Protein AF-0000000078232557 (afdb_homodimer)

Radius of gyration: 32.19 Å; Cα contacts (8 Å, |Δi|>4): 616; chains: 2; bounding box: 45×103×72 Å

Foldseek 3Di:
DDDDDDDPPDDPPDDDDDDDPVPQVVLVVQVVCQVVVHPFAEWEDEPPDIGTHHQVLLLVQFVVSVVPVVPDPDRHYYHYDYAPDVVLVVQVRVCSSHVDGDDDDVRLLRVLVVCLVRVRPVSNVVSLVVCLVPDDLQCLVVQLVSCVVSVPVVSNVSSVVRCLVCVQSNLVRHPCNVVPPPVVVVCVCPPPSCVVPHDPVSVCVSVVD/DDPDDADPPGDPPDDDDDDDPVPQVVLVVQVVCQVVVHPFAEWEDEPPDIGTHHQVLLLVQFVVSVVVVVPDPDRHYYHYDYAPDVVLVVQVRVCSSHVDGDDDDVRLLRVLVVCLVRVRPVSVVVSLVVCLVPPDLQCLVVQLVSCVVSVPVVSNVSSVVRCLVCVQSNLVRHPCNVVPPPVVVVCVCPPPSCVVPHDPVSVCVSVVD

Structure (mmCIF, N/CA/C/O backbone):
data_AF-0000000078232557-model_v1
#
loop_
_entity.id
_entity.type
_entity.pdbx_description
1 polymer 'BTB/POZ domain protein'
#
loop_
_atom_site.group_PDB
_atom_site.id
_atom_site.type_symbol
_atom_site.label_atom_id
_atom_site.label_alt_id
_atom_site.label_comp_id
_atom_site.label_asym_id
_atom_site.label_entity_id
_atom_site.label_seq_id
_atom_site.pdbx_PDB_ins_code
_atom_site.Cartn_x
_atom_site.Cartn_y
_atom_site.Cartn_z
_atom_site.occupancy
_atom_site.B_iso_or_equiv
_atom_site.auth_seq_id
_atom_site.auth_comp_id
_atom_site.auth_asym_id
_atom_site.auth_atom_id
_atom_site.pdbx_PDB_model_num
ATOM 1 N N . MET A 1 1 ? -3.104 -31.562 -9.844 1 56.22 1 MET A N 1
ATOM 2 C CA . MET A 1 1 ? -1.85 -31.5 -10.594 1 56.22 1 MET A CA 1
ATOM 3 C C . MET A 1 1 ? -0.665 -31.844 -9.695 1 56.22 1 MET A C 1
ATOM 5 O O . MET A 1 1 ? -0.645 -31.484 -8.516 1 56.22 1 MET A O 1
ATOM 9 N N . ALA A 1 2 ? 0.101 -32.844 -10.039 1 69.06 2 ALA A N 1
ATOM 10 C CA . ALA A 1 2 ? 1.183 -33.5 -9.305 1 69.06 2 ALA A CA 1
ATOM 11 C C . ALA A 1 2 ? 2.326 -32.531 -9.039 1 69.06 2 ALA A C 1
ATOM 13 O O . ALA A 1 2 ? 2.436 -31.484 -9.711 1 69.06 2 ALA A O 1
ATOM 14 N N . ALA A 1 3 ? 2.965 -32.594 -7.949 1 83.75 3 ALA A N 1
ATOM 15 C CA . ALA A 1 3 ? 4.184 -31.891 -7.578 1 83.75 3 ALA A CA 1
ATOM 16 C C . ALA A 1 3 ? 5.227 -31.969 -8.695 1 83.75 3 ALA A C 1
ATOM 18 O O . ALA A 1 3 ? 5.316 -32.969 -9.391 1 83.75 3 ALA A O 1
ATOM 19 N N . LEU A 1 4 ? 5.855 -30.906 -8.945 1 88.56 4 LEU A N 1
ATOM 20 C CA . LEU A 1 4 ? 6.918 -30.859 -9.938 1 88.56 4 LEU A CA 1
ATOM 21 C C . LEU A 1 4 ? 8.008 -31.875 -9.609 1 88.56 4 LEU A C 1
ATOM 23 O O . LEU A 1 4 ? 8.539 -31.891 -8.492 1 88.56 4 LEU A O 1
ATOM 27 N N . ALA A 1 5 ? 8.289 -32.719 -10.508 1 85.88 5 ALA A N 1
ATOM 28 C CA . ALA A 1 5 ? 9.234 -33.812 -10.297 1 85.88 5 ALA A CA 1
ATOM 29 C C . ALA A 1 5 ? 10.672 -33.312 -10.383 1 85.88 5 ALA A C 1
ATOM 31 O O . ALA A 1 5 ? 10.938 -32.281 -11.008 1 85.88 5 ALA A O 1
ATOM 32 N N . ALA A 1 6 ? 11.664 -34 -9.633 1 86 6 ALA A N 1
ATOM 33 C CA . ALA A 1 6 ? 13.094 -33.688 -9.703 1 86 6 ALA A CA 1
ATOM 34 C C . ALA A 1 6 ? 13.891 -34.938 -10.102 1 86 6 ALA A C 1
ATOM 36 O O . ALA A 1 6 ? 13.594 -36.031 -9.664 1 86 6 ALA A O 1
ATOM 37 N N . SER A 1 7 ? 14.844 -34.656 -11 1 81.94 7 SER A N 1
ATOM 38 C CA . SER A 1 7 ? 15.742 -35.75 -11.344 1 81.94 7 SER A CA 1
ATOM 39 C C . SER A 1 7 ? 16.688 -36.062 -10.188 1 81.94 7 SER A C 1
ATOM 41 O O . SER A 1 7 ? 16.812 -35.281 -9.242 1 81.94 7 SER A O 1
ATOM 43 N N . SER A 1 8 ? 17.203 -37.281 -10.258 1 73.69 8 SER A N 1
ATOM 44 C CA . SER A 1 8 ? 18.141 -37.719 -9.227 1 73.69 8 SER A CA 1
ATOM 45 C C . SER A 1 8 ? 19.375 -36.812 -9.18 1 73.69 8 SER A C 1
ATOM 47 O O . SER A 1 8 ? 20 -36.656 -8.125 1 73.69 8 SER A O 1
ATOM 49 N N . GLU A 1 9 ? 19.766 -36.25 -10.258 1 68.12 9 GLU A N 1
ATOM 50 C CA . GLU A 1 9 ? 20.969 -35.438 -10.336 1 68.12 9 GLU A CA 1
ATOM 51 C C . GLU A 1 9 ? 20.656 -33.969 -10.047 1 68.12 9 GLU A C 1
ATOM 53 O O . GLU A 1 9 ? 21.562 -33.156 -9.859 1 68.12 9 GLU A O 1
ATOM 58 N N . GLY A 1 10 ? 19.422 -33.688 -10.148 1 63.19 10 GLY A N 1
ATOM 59 C CA . GLY A 1 10 ? 19.016 -32.281 -10.109 1 63.19 10 GLY A CA 1
ATOM 60 C C . GLY A 1 10 ? 19.062 -31.672 -8.719 1 63.19 10 GLY A C 1
ATOM 61 O O . GLY A 1 10 ? 19 -32.406 -7.727 1 63.19 10 GLY A O 1
ATOM 62 N N . THR A 1 11 ? 19.547 -30.469 -8.672 1 64.88 11 THR A N 1
ATOM 63 C CA . THR A 1 11 ? 19.516 -29.672 -7.445 1 64.88 11 THR A CA 1
ATOM 64 C C . THR A 1 11 ? 18.094 -29.625 -6.867 1 64.88 11 THR A C 1
ATOM 66 O O . THR A 1 11 ? 17.125 -29.688 -7.609 1 64.88 11 THR A O 1
ATOM 69 N N . GLY A 1 12 ? 17.875 -30.328 -5.812 1 72.25 12 GLY A N 1
ATOM 70 C CA . GLY A 1 12 ? 16.641 -30.375 -5.055 1 72.25 12 GLY A CA 1
ATOM 71 C C . GLY A 1 12 ? 15.719 -29.219 -5.332 1 72.25 12 GLY A C 1
ATOM 72 O O . GLY A 1 12 ? 16.156 -28.156 -5.812 1 72.25 12 GLY A O 1
ATOM 73 N N . LEU A 1 13 ? 14.516 -29.328 -5.742 1 84.56 13 LEU A N 1
ATOM 74 C CA . LEU A 1 13 ? 13.461 -28.344 -5.914 1 84.56 13 LEU A CA 1
ATOM 75 C C . LEU A 1 13 ? 13.172 -27.625 -4.598 1 84.56 13 LEU A C 1
ATOM 77 O O . LEU A 1 13 ? 12.125 -27.828 -3.99 1 84.56 13 LEU A O 1
ATOM 81 N N . ASN A 1 14 ? 14.188 -26.688 -4.293 1 90.06 14 ASN A N 1
ATOM 82 C CA . ASN A 1 14 ? 14.07 -25.953 -3.041 1 90.06 14 ASN A CA 1
ATOM 83 C C . ASN A 1 14 ? 13.117 -24.781 -3.174 1 90.06 14 ASN A C 1
ATOM 85 O O . ASN A 1 14 ? 12.969 -24.219 -4.262 1 90.06 14 ASN A O 1
ATOM 89 N N . PRO A 1 15 ? 12.508 -24.516 -2.033 1 94.81 15 PRO A N 1
ATOM 90 C CA . PRO A 1 15 ? 11.648 -23.328 -2.064 1 94.81 15 PRO A CA 1
ATOM 91 C C . PRO A 1 15 ? 12.422 -22.047 -2.359 1 94.81 15 PRO A C 1
ATOM 93 O O . PRO A 1 15 ? 13.578 -21.906 -1.944 1 94.81 15 PRO A O 1
ATOM 96 N N . MET A 1 16 ? 11.773 -21.172 -3.121 1 96 16 MET A N 1
ATOM 97 C CA . MET A 1 16 ? 12.344 -19.859 -3.451 1 96 16 MET A CA 1
ATOM 98 C C . MET A 1 16 ? 11.406 -18.734 -3.023 1 96 16 MET A C 1
ATOM 100 O O . MET A 1 16 ? 10.188 -18.844 -3.189 1 96 16 MET A O 1
ATOM 104 N N . SER A 1 17 ? 11.992 -17.656 -2.506 1 96.12 17 SER A N 1
ATOM 105 C CA . SER A 1 17 ? 11.227 -16.484 -2.086 1 96.12 17 SER A CA 1
ATOM 106 C C . SER A 1 17 ? 11.352 -15.352 -3.094 1 96.12 17 SER A C 1
ATOM 108 O O . SER A 1 17 ? 12.438 -15.086 -3.611 1 96.12 17 SER A O 1
ATOM 110 N N . PHE A 1 18 ? 10.227 -14.766 -3.42 1 96.12 18 PHE A N 1
ATOM 111 C CA . PHE A 1 18 ? 10.18 -13.602 -4.297 1 96.12 18 PHE A CA 1
ATOM 112 C C . PHE A 1 18 ? 9.508 -12.422 -3.596 1 96.12 18 PHE A C 1
ATOM 114 O O . PHE A 1 18 ? 8.539 -12.602 -2.857 1 96.12 18 PHE A O 1
ATOM 121 N N . THR A 1 19 ? 10.102 -11.25 -3.785 1 93.19 19 THR A N 1
ATOM 122 C CA . THR A 1 19 ? 9.555 -10.031 -3.199 1 93.19 19 THR A CA 1
ATOM 123 C C . THR A 1 19 ? 9.641 -8.875 -4.188 1 93.19 19 THR A C 1
ATOM 125 O O . THR A 1 19 ? 10.617 -8.75 -4.93 1 93.19 19 THR A O 1
ATOM 128 N N . ASP A 1 20 ? 8.641 -8.031 -4.23 1 91.56 20 ASP A N 1
ATOM 129 C CA . ASP A 1 20 ? 8.688 -6.844 -5.086 1 91.56 20 ASP A CA 1
ATOM 130 C C . ASP A 1 20 ? 8.031 -5.648 -4.398 1 91.56 20 ASP A C 1
ATOM 132 O O . ASP A 1 20 ? 7.656 -5.727 -3.227 1 91.56 20 ASP A O 1
ATOM 136 N N . GLN A 1 21 ? 8.062 -4.496 -5.145 1 85.62 21 GLN A N 1
ATOM 137 C CA . GLN A 1 21 ? 7.457 -3.273 -4.629 1 85.62 21 GLN A CA 1
ATOM 138 C C . GLN A 1 21 ? 5.949 -3.27 -4.859 1 85.62 21 GLN A C 1
ATOM 140 O O . GLN A 1 21 ? 5.422 -2.369 -5.516 1 85.62 21 GLN A O 1
ATOM 145 N N . HIS A 1 22 ? 5.281 -4.074 -4.254 1 89.56 22 HIS A N 1
ATOM 146 C CA . HIS A 1 22 ? 3.859 -4.363 -4.414 1 89.56 22 HIS A CA 1
ATOM 147 C C . HIS A 1 22 ? 3.002 -3.287 -3.748 1 89.56 22 HIS A C 1
ATOM 149 O O . HIS A 1 22 ? 1.97 -2.889 -4.289 1 89.56 22 HIS A O 1
ATOM 155 N N . GLY A 1 23 ? 3.463 -2.727 -2.688 1 88.62 23 GLY A N 1
ATOM 156 C CA . GLY A 1 23 ? 2.699 -1.785 -1.886 1 88.62 23 GLY A CA 1
ATOM 157 C C . GLY A 1 23 ? 2.357 -0.507 -2.629 1 88.62 23 GLY A C 1
ATOM 158 O O . GLY A 1 23 ? 1.203 -0.073 -2.629 1 88.62 23 GLY A O 1
ATOM 159 N N . SER A 1 24 ? 3.35 0.012 -3.295 1 88.19 24 SER A N 1
ATOM 160 C CA . SER A 1 24 ? 3.148 1.263 -4.02 1 88.19 24 SER A CA 1
ATOM 161 C C . SER A 1 24 ? 2.154 1.086 -5.164 1 88.19 24 SER A C 1
ATOM 163 O O . SER A 1 24 ? 1.331 1.968 -5.418 1 88.19 24 SER A O 1
ATOM 165 N N . VAL A 1 25 ? 2.189 -0.028 -5.809 1 90.75 25 VAL A N 1
ATOM 166 C CA . VAL A 1 25 ? 1.319 -0.288 -6.953 1 90.75 25 VAL A CA 1
ATOM 167 C C . VAL A 1 25 ? -0.12 -0.468 -6.477 1 90.75 25 VAL A C 1
ATOM 169 O O . VAL A 1 25 ? -1.049 0.095 -7.059 1 90.75 25 VAL A O 1
ATOM 172 N N . VAL A 1 26 ? -0.267 -1.187 -5.465 1 93.69 26 VAL A N 1
ATOM 173 C CA . VAL A 1 26 ? -1.596 -1.45 -4.922 1 93.69 26 VAL A CA 1
ATOM 174 C C . VAL A 1 26 ? -2.223 -0.146 -4.438 1 93.69 26 VAL A C 1
ATOM 176 O O . VAL A 1 26 ? -3.398 0.119 -4.695 1 93.69 26 VAL A O 1
ATOM 179 N N . LEU A 1 27 ? -1.468 0.61 -3.754 1 92.88 27 LEU A N 1
ATOM 180 C CA . LEU A 1 27 ? -1.965 1.879 -3.234 1 92.88 27 LEU A CA 1
ATOM 181 C C . LEU A 1 27 ? -2.402 2.799 -4.367 1 92.88 27 LEU A C 1
ATOM 183 O O . LEU A 1 27 ? -3.41 3.5 -4.254 1 92.88 27 LEU A O 1
ATOM 187 N N . GLU A 1 28 ? -1.607 2.811 -5.414 1 94.06 28 GLU A N 1
ATOM 188 C CA . GLU A 1 28 ? -1.969 3.607 -6.582 1 94.06 28 GLU A CA 1
ATOM 189 C C . GLU A 1 28 ? -3.305 3.158 -7.164 1 94.06 28 GLU A C 1
ATOM 191 O O . GLU A 1 28 ? -4.125 3.988 -7.562 1 94.06 28 GLU A O 1
ATOM 196 N N . ARG A 1 29 ? -3.498 1.953 -7.227 1 94.69 29 ARG A N 1
ATOM 197 C CA . ARG A 1 29 ? -4.762 1.425 -7.73 1 94.69 29 ARG A CA 1
ATOM 198 C C . ARG A 1 29 ? -5.918 1.802 -6.812 1 94.69 29 ARG A C 1
ATOM 200 O O . ARG A 1 29 ? -7.02 2.104 -7.281 1 94.69 29 ARG A O 1
ATOM 207 N N . MET A 1 30 ? -5.664 1.769 -5.582 1 95.56 30 MET A N 1
ATOM 208 C CA . MET A 1 30 ? -6.707 2.145 -4.629 1 95.56 30 MET A CA 1
ATOM 209 C C . MET A 1 30 ? -7.027 3.633 -4.73 1 95.56 30 MET A C 1
ATOM 211 O O . MET A 1 30 ? -8.18 4.035 -4.551 1 95.56 30 MET A O 1
ATOM 215 N N . ARG A 1 31 ? -5.969 4.383 -4.973 1 95 31 ARG A N 1
ATOM 216 C CA . ARG A 1 31 ? -6.203 5.801 -5.227 1 95 31 ARG A CA 1
ATOM 217 C C . ARG A 1 31 ? -7.125 5.996 -6.422 1 95 31 ARG A C 1
ATOM 219 O O . ARG A 1 31 ? -8.055 6.805 -6.371 1 95 31 ARG A O 1
ATOM 226 N N . TYR A 1 32 ? -6.84 5.234 -7.465 1 95.88 32 TYR A N 1
ATOM 227 C CA . TYR A 1 32 ? -7.668 5.289 -8.664 1 95.88 32 TYR A CA 1
ATOM 228 C C . TYR A 1 32 ? -9.102 4.871 -8.352 1 95.88 32 TYR A C 1
ATOM 230 O O . TYR A 1 32 ? -10.055 5.488 -8.844 1 95.88 32 TYR A O 1
ATOM 238 N N . GLN A 1 33 ? -9.234 3.863 -7.574 1 95.75 33 GLN A N 1
ATOM 239 C CA . GLN A 1 33 ? -10.562 3.416 -7.148 1 95.75 33 GLN A CA 1
ATOM 240 C C . GLN A 1 33 ? -11.312 4.535 -6.434 1 95.75 33 GLN A C 1
ATOM 242 O O . GLN A 1 33 ? -12.484 4.785 -6.727 1 95.75 33 GLN A O 1
ATOM 247 N N . ARG A 1 34 ? -10.656 5.18 -5.562 1 96 34 ARG A N 1
ATOM 248 C CA . ARG A 1 34 ? -11.289 6.262 -4.816 1 96 34 ARG A CA 1
ATOM 249 C C . ARG A 1 34 ? -11.727 7.387 -5.746 1 96 34 ARG A C 1
ATOM 251 O O . ARG A 1 34 ? -12.844 7.895 -5.641 1 96 34 ARG A O 1
ATOM 258 N N . GLU A 1 35 ? -10.844 7.727 -6.656 1 94.75 35 GLU A N 1
ATOM 259 C CA . GLU A 1 35 ? -11.109 8.82 -7.586 1 94.75 35 GLU A CA 1
ATOM 260 C C . GLU A 1 35 ? -12.328 8.516 -8.461 1 94.75 35 GLU A C 1
ATOM 262 O O . GLU A 1 35 ? -13.055 9.422 -8.859 1 94.75 35 GLU A O 1
ATOM 267 N N . THR A 1 36 ? -12.555 7.262 -8.703 1 93.38 36 THR A N 1
ATOM 268 C CA . THR A 1 36 ? -13.656 6.867 -9.578 1 93.38 36 THR A CA 1
ATOM 269 C C . THR A 1 36 ? -14.852 6.383 -8.758 1 93.38 36 THR A C 1
ATOM 271 O O . THR A 1 36 ? -15.844 5.91 -9.32 1 93.38 36 THR A O 1
ATOM 274 N N . GLY A 1 37 ? -14.719 6.488 -7.469 1 91.62 37 GLY A N 1
ATOM 275 C CA . GLY A 1 37 ? -15.812 6.133 -6.578 1 91.62 37 GLY A CA 1
ATOM 276 C C . GLY A 1 37 ? -16.031 4.633 -6.477 1 91.62 37 GLY A C 1
ATOM 277 O O . GLY A 1 37 ? -17.109 4.188 -6.059 1 91.62 37 GLY A O 1
ATOM 278 N N . ARG A 1 38 ? -15.039 3.871 -6.824 1 91.38 38 ARG A N 1
ATOM 279 C CA . ARG A 1 38 ? -15.172 2.418 -6.809 1 91.38 38 ARG A CA 1
ATOM 280 C C . ARG A 1 38 ? -14.891 1.856 -5.418 1 91.38 38 ARG A C 1
ATOM 282 O O . ARG A 1 38 ? -13.93 2.262 -4.762 1 91.38 38 ARG A O 1
ATOM 289 N N . PHE A 1 39 ? -15.789 1.003 -4.926 1 90.81 39 PHE A N 1
ATOM 290 C CA . PHE A 1 39 ? -15.68 0.211 -3.705 1 90.81 39 PHE A CA 1
ATOM 291 C C . PHE A 1 39 ? -15.602 1.112 -2.479 1 90.81 39 PHE A C 1
ATOM 293 O O . PHE A 1 39 ? -15.141 0.686 -1.417 1 90.81 39 PHE A O 1
ATOM 300 N N . CYS A 1 40 ? -15.883 2.346 -2.607 1 92.88 40 CYS A N 1
ATOM 301 C CA . CYS A 1 40 ? -15.867 3.242 -1.457 1 92.88 40 CYS A CA 1
ATOM 302 C C . CYS A 1 40 ? -17.047 2.955 -0.532 1 92.88 40 CYS A C 1
ATOM 304 O O . CYS A 1 40 ? -18.188 2.807 -0.992 1 92.88 40 CYS A O 1
ATOM 306 N N . ASP A 1 41 ? -16.781 2.898 0.735 1 90.69 41 ASP A N 1
ATOM 307 C CA . ASP A 1 41 ? -17.828 2.541 1.683 1 90.69 41 ASP A CA 1
ATOM 308 C C . ASP A 1 41 ? -17.922 3.566 2.811 1 90.69 41 ASP A C 1
ATOM 310 O O . ASP A 1 41 ? -18.609 3.336 3.809 1 90.69 41 ASP A O 1
ATOM 314 N N . VAL A 1 42 ? -17.266 4.625 2.715 1 93.25 42 VAL A N 1
ATOM 315 C CA . VAL A 1 42 ? -17.344 5.715 3.682 1 93.25 42 VAL A CA 1
ATOM 316 C C . VAL A 1 42 ? -17.484 7.047 2.949 1 93.25 42 VAL A C 1
ATOM 318 O O . VAL A 1 42 ? -16.812 7.281 1.941 1 93.25 42 VAL A O 1
ATOM 321 N N . CYS A 1 43 ? -18.328 7.848 3.416 1 95.06 43 CYS A N 1
ATOM 322 C CA . CYS A 1 43 ? -18.469 9.227 2.959 1 95.06 43 CYS A CA 1
ATOM 323 C C . CYS A 1 43 ? -18.125 10.203 4.07 1 95.06 43 CYS A C 1
ATOM 325 O O . CYS A 1 43 ? -18.766 10.227 5.113 1 95.06 43 CYS A O 1
ATOM 327 N N . ILE A 1 44 ? -17.109 10.969 3.824 1 95.69 44 ILE A N 1
ATOM 328 C CA . ILE A 1 44 ? -16.672 11.938 4.824 1 95.69 44 ILE A CA 1
ATOM 329 C C . ILE A 1 44 ? -17.172 13.328 4.453 1 95.69 44 ILE A C 1
ATOM 331 O O . ILE A 1 44 ? -16.922 13.812 3.35 1 95.69 44 ILE A O 1
ATOM 335 N N . VAL A 1 45 ? -17.844 13.945 5.379 1 96.75 45 VAL A N 1
ATOM 336 C CA . VAL A 1 45 ? -18.422 15.266 5.141 1 96.75 45 VAL A CA 1
ATOM 337 C C . VAL A 1 45 ? -17.609 16.328 5.898 1 96.75 45 VAL A C 1
ATOM 339 O O . VAL A 1 45 ? -17.469 16.234 7.117 1 96.75 45 VAL A O 1
ATOM 342 N N . VAL A 1 46 ? -17.109 17.25 5.137 1 96.12 46 VAL A N 1
ATOM 343 C CA . VAL A 1 46 ? -16.375 18.391 5.68 1 96.12 46 VAL A CA 1
ATOM 344 C C . VAL A 1 46 ? -17.016 19.688 5.176 1 96.12 46 VAL A C 1
ATOM 346 O O . VAL A 1 46 ? -16.797 20.078 4.027 1 96.12 46 VAL A O 1
ATOM 349 N N . LYS A 1 47 ? -17.719 20.344 6.078 1 94.31 47 LYS A N 1
ATOM 350 C CA . LYS A 1 47 ? -18.484 21.531 5.703 1 94.31 47 LYS A CA 1
ATOM 351 C C . LYS A 1 47 ? -19.391 21.25 4.508 1 94.31 47 LYS A C 1
ATOM 353 O O . LYS A 1 47 ? -20.266 20.391 4.586 1 94.31 47 LYS A O 1
ATOM 358 N N . ASP A 1 48 ? -19.016 21.812 3.291 1 92.56 48 ASP A N 1
ATOM 359 C CA . ASP A 1 48 ? -19.891 21.672 2.129 1 92.56 48 ASP A CA 1
ATOM 360 C C . ASP A 1 48 ? -19.297 20.672 1.124 1 92.56 48 ASP A C 1
ATOM 362 O O . ASP A 1 48 ? -19.797 20.562 -0.003 1 92.56 48 ASP A O 1
ATOM 366 N N . ARG A 1 49 ? -18.344 19.969 1.578 1 96.06 49 ARG A N 1
ATOM 367 C CA . ARG A 1 49 ? -17.719 19.031 0.667 1 96.06 49 ARG A CA 1
ATOM 368 C C . ARG A 1 49 ? -17.844 17.609 1.189 1 96.06 49 ARG A C 1
ATOM 370 O O . ARG A 1 49 ? -17.906 17.375 2.4 1 96.06 49 ARG A O 1
ATOM 377 N N . GLN A 1 50 ? -17.891 16.734 0.205 1 95.94 50 GLN A N 1
ATOM 378 C CA . GLN A 1 50 ? -17.953 15.312 0.525 1 95.94 50 GLN A CA 1
ATOM 379 C C . GLN A 1 50 ? -16.812 14.555 -0.121 1 95.94 50 GLN A C 1
ATOM 381 O O . GLN A 1 50 ? -16.453 14.812 -1.271 1 95.94 50 GLN A O 1
ATOM 386 N N . PHE A 1 51 ? -16.234 13.641 0.671 1 96.56 51 PHE A N 1
ATOM 387 C CA . PHE A 1 51 ? -15.125 12.82 0.191 1 96.56 51 PHE A CA 1
ATOM 388 C C . PHE A 1 51 ? -15.43 11.336 0.364 1 96.56 51 PHE A C 1
ATOM 390 O O . PHE A 1 51 ? -15.82 10.906 1.447 1 96.56 51 PHE A O 1
ATOM 397 N N . SER A 1 52 ? -15.273 10.609 -0.704 1 95.62 52 SER A N 1
ATOM 398 C CA . SER A 1 52 ? -15.398 9.156 -0.621 1 95.62 52 SER A CA 1
ATOM 399 C C . SER A 1 52 ? -14.078 8.508 -0.237 1 95.62 52 SER A C 1
ATOM 401 O O . SER A 1 52 ? -13.008 9 -0.606 1 95.62 52 SER A O 1
ATOM 403 N N . ALA A 1 53 ? -14.164 7.434 0.534 1 96.38 53 ALA A N 1
ATOM 404 C CA . ALA A 1 53 ? -12.953 6.738 0.945 1 96.38 53 ALA A CA 1
ATOM 405 C C . ALA A 1 53 ? -13.234 5.277 1.271 1 96.38 53 ALA A C 1
ATOM 407 O O . ALA A 1 53 ? -14.398 4.852 1.29 1 96.38 53 ALA A O 1
ATOM 408 N N . HIS A 1 54 ? -12.234 4.516 1.383 1 95.38 54 HIS A N 1
ATOM 409 C CA . HIS A 1 54 ? -12.328 3.121 1.802 1 95.38 54 HIS A CA 1
ATOM 410 C C . HIS A 1 54 ? -12.109 2.982 3.305 1 95.38 54 HIS A C 1
ATOM 412 O O . HIS A 1 54 ? -11.141 3.516 3.85 1 95.38 54 HIS A O 1
ATOM 418 N N . ARG A 1 55 ? -12.938 2.201 3.91 1 94.12 55 ARG A N 1
ATOM 419 C CA . ARG A 1 55 ? -12.898 1.991 5.352 1 94.12 55 ARG A CA 1
ATOM 420 C C . ARG A 1 55 ? -11.547 1.433 5.789 1 94.12 55 ARG A C 1
ATOM 422 O O . ARG A 1 55 ? -10.945 1.916 6.754 1 94.12 55 ARG A O 1
ATOM 429 N N . ASN A 1 56 ? -11.117 0.421 5.102 1 94.31 56 ASN A N 1
ATOM 430 C CA . ASN A 1 56 ? -9.898 -0.28 5.504 1 94.31 56 ASN A CA 1
ATOM 431 C C . ASN A 1 56 ? -8.664 0.613 5.375 1 94.31 56 ASN A C 1
ATOM 433 O O . ASN A 1 56 ? -7.734 0.509 6.172 1 94.31 56 ASN A O 1
ATOM 437 N N . ILE A 1 57 ? -8.594 1.515 4.391 1 96.06 57 ILE A N 1
ATOM 438 C CA . ILE A 1 57 ? -7.473 2.428 4.215 1 96.06 57 ILE A CA 1
ATOM 439 C C . ILE A 1 57 ? -7.469 3.463 5.336 1 96.06 57 ILE A C 1
ATOM 441 O O . ILE A 1 57 ? -6.434 3.699 5.969 1 96.06 57 ILE A O 1
ATOM 445 N N . LEU A 1 58 ? -8.656 4.059 5.57 1 96.44 58 LEU A N 1
ATOM 446 C CA . LEU A 1 58 ? -8.758 5.027 6.656 1 96.44 58 LEU A CA 1
ATOM 447 C C . LEU A 1 58 ? -8.312 4.414 7.977 1 96.44 58 LEU A C 1
ATOM 449 O O . LEU A 1 58 ? -7.52 5.016 8.711 1 96.44 58 LEU A O 1
ATOM 453 N N . ALA A 1 59 ? -8.797 3.213 8.219 1 95.81 59 ALA A N 1
ATOM 454 C CA . ALA A 1 59 ? -8.5 2.516 9.461 1 95.81 59 ALA A CA 1
ATOM 455 C C . ALA A 1 59 ? -7.027 2.141 9.547 1 95.81 59 ALA A C 1
ATOM 457 O O . ALA A 1 59 ? -6.453 2.08 10.641 1 95.81 59 ALA A O 1
ATOM 458 N N . SER A 1 60 ? -6.402 1.886 8.438 1 95.94 60 SER A N 1
ATOM 459 C CA . SER A 1 60 ? -4.996 1.507 8.398 1 95.94 60 SER A CA 1
ATOM 460 C C . SER A 1 60 ? -4.094 2.699 8.703 1 95.94 60 SER A C 1
ATOM 462 O O . SER A 1 60 ? -2.992 2.533 9.234 1 95.94 60 SER A O 1
ATOM 464 N N . CYS A 1 61 ? -4.508 3.877 8.43 1 96.5 61 CYS A N 1
ATOM 465 C CA . CYS A 1 61 ? -3.658 5.059 8.516 1 96.5 61 CYS A CA 1
ATOM 466 C C . CYS A 1 61 ? -3.936 5.84 9.797 1 96.5 61 CYS A C 1
ATOM 468 O O . CYS A 1 61 ? -3.115 6.652 10.227 1 96.5 61 CYS A O 1
ATOM 470 N N . SER A 1 62 ? -5.066 5.629 10.406 1 96.69 62 SER A N 1
ATOM 471 C CA . SER A 1 62 ? -5.504 6.453 11.523 1 96.69 62 SER A CA 1
ATOM 472 C C . SER A 1 62 ? -6.195 5.613 12.594 1 96.69 62 SER A C 1
ATOM 474 O O . SER A 1 62 ? -7.277 5.07 12.352 1 96.69 62 SER A O 1
ATOM 476 N N . PRO A 1 63 ? -5.633 5.551 13.75 1 94.81 63 PRO A N 1
ATOM 477 C CA . PRO A 1 63 ? -6.293 4.859 14.859 1 94.81 63 PRO A CA 1
ATOM 478 C C . PRO A 1 63 ? -7.676 5.438 15.172 1 94.81 63 PRO A C 1
ATOM 480 O O . PRO A 1 63 ? -8.57 4.703 15.609 1 94.81 63 PRO A O 1
ATOM 483 N N . TYR A 1 64 ? -7.828 6.684 14.977 1 93.94 64 TYR A N 1
ATOM 484 C CA . TYR A 1 64 ? -9.133 7.305 15.164 1 93.94 64 TYR A CA 1
ATOM 485 C C . TYR A 1 64 ? -10.18 6.672 14.25 1 93.94 64 TYR A C 1
ATOM 487 O O . TYR A 1 64 ? -11.227 6.219 14.719 1 93.94 64 TYR A O 1
ATOM 495 N N . PHE A 1 65 ? -9.883 6.648 13.023 1 94 65 PHE A N 1
ATOM 496 C CA . PHE A 1 65 ? -10.812 6.066 12.07 1 94 65 PHE A CA 1
ATOM 497 C C . PHE A 1 65 ? -10.977 4.57 12.312 1 94 65 PHE A C 1
ATOM 499 O O . PHE A 1 65 ? -12.055 4.02 12.102 1 94 65 PHE A O 1
ATOM 506 N N . ASP A 1 66 ? -9.906 3.906 12.664 1 93.56 66 ASP A N 1
ATOM 507 C CA . ASP A 1 66 ? -9.992 2.49 13.008 1 93.56 66 ASP A CA 1
ATOM 508 C C . ASP A 1 66 ? -11.023 2.25 14.109 1 93.56 66 ASP A C 1
ATOM 510 O O . ASP A 1 66 ? -11.805 1.301 14.031 1 93.56 66 ASP A O 1
ATOM 514 N N . SER A 1 67 ? -11.086 3.082 15.062 1 91.75 67 SER A N 1
ATOM 515 C CA . SER A 1 67 ? -11.977 2.943 16.219 1 91.75 67 SER A CA 1
ATOM 516 C C . SER A 1 67 ? -13.422 3.225 15.828 1 91.75 67 SER A C 1
ATOM 518 O O . SER A 1 67 ? -14.328 2.469 16.188 1 91.75 67 SER A O 1
ATOM 520 N N . ILE A 1 68 ? -13.633 4.156 15.023 1 88.69 68 ILE A N 1
ATOM 521 C CA . ILE A 1 68 ? -15.008 4.59 14.797 1 88.69 68 ILE A CA 1
ATOM 522 C C . ILE A 1 68 ? -15.641 3.74 13.695 1 88.69 68 ILE A C 1
ATOM 524 O O . ILE A 1 68 ? -16.859 3.568 13.656 1 88.69 68 ILE A O 1
ATOM 528 N N . LEU A 1 69 ? -14.859 3.25 12.828 1 90.38 69 LEU A N 1
ATOM 529 C CA . LEU A 1 69 ? -15.414 2.514 11.695 1 90.38 69 LEU A CA 1
ATOM 530 C C . LEU A 1 69 ? -15.547 1.031 12.023 1 90.38 69 LEU A C 1
ATOM 532 O O . LEU A 1 69 ? -16.172 0.276 11.273 1 90.38 69 LEU A O 1
ATOM 536 N N . ARG A 1 70 ? -14.891 0.56 13.023 1 82.88 70 ARG A N 1
ATOM 537 C CA . ARG A 1 70 ? -14.945 -0.846 13.414 1 82.88 70 ARG A CA 1
ATOM 538 C C . ARG A 1 70 ? -16.359 -1.263 13.773 1 82.88 70 ARG A C 1
ATOM 540 O O . ARG A 1 70 ? -16.766 -2.398 13.516 1 82.88 70 ARG A O 1
ATOM 547 N N . SER A 1 71 ? -17.094 -0.452 14.273 1 70.81 71 SER A N 1
ATOM 548 C CA . SER A 1 71 ? -18.391 -0.82 14.859 1 70.81 71 SER A CA 1
ATOM 549 C C . SER A 1 71 ? -19.531 -0.603 13.867 1 70.81 71 SER A C 1
ATOM 551 O O . SER A 1 71 ? -20.656 -1 14.125 1 70.81 71 SER A O 1
ATOM 553 N N . THR A 1 72 ? -19.156 -0.244 12.766 1 64.06 72 THR A N 1
ATOM 554 C CA . THR A 1 72 ? -20.281 0.175 11.938 1 64.06 72 THR A CA 1
ATOM 555 C C . THR A 1 72 ? -20.766 -0.973 11.055 1 64.06 72 THR A C 1
ATOM 557 O O . THR A 1 72 ? -19.953 -1.771 10.57 1 64.06 72 THR A O 1
ATOM 560 N N . LYS A 1 73 ? -21.969 -1.162 11.117 1 62.81 73 LYS A N 1
ATOM 561 C CA . LYS A 1 73 ? -22.609 -2.244 10.367 1 62.81 73 LYS A CA 1
ATOM 562 C C . LYS A 1 73 ? -23.266 -1.722 9.094 1 62.81 73 LYS A C 1
ATOM 564 O O . LYS A 1 73 ? -24 -2.445 8.43 1 62.81 73 LYS A O 1
ATOM 569 N N . VAL A 1 74 ? -22.969 -0.48 8.797 1 61.53 74 VAL A N 1
ATOM 570 C CA . VAL A 1 74 ? -23.672 0.08 7.656 1 61.53 74 VAL A CA 1
ATOM 571 C C . VAL A 1 74 ? -22.844 -0.088 6.391 1 61.53 74 VAL A C 1
ATOM 573 O O . VAL A 1 74 ? -21.609 -0.116 6.449 1 61.53 74 VAL A O 1
ATOM 576 N N . THR A 1 75 ? -23.578 -0.217 5.324 1 64.44 75 THR A N 1
ATOM 577 C CA . THR A 1 75 ? -22.953 -0.4 4.023 1 64.44 75 THR A CA 1
ATOM 578 C C . THR A 1 75 ? -22.109 0.819 3.654 1 64.44 75 THR A C 1
ATOM 580 O O . THR A 1 75 ? -20.984 0.681 3.172 1 64.44 75 THR A O 1
ATOM 583 N N . LYS A 1 76 ? -22.797 2.045 3.811 1 75 76 LYS A N 1
ATOM 584 C CA . LYS A 1 76 ? -22.094 3.297 3.553 1 75 76 LYS A CA 1
ATOM 585 C C . LYS A 1 76 ? -22.188 4.238 4.75 1 75 76 LYS A C 1
ATOM 587 O O . LYS A 1 76 ? -23.203 4.906 4.938 1 75 76 LYS A O 1
ATOM 592 N N . GLU A 1 77 ? -21.125 4.336 5.387 1 82.88 77 GLU A N 1
ATOM 593 C CA . GLU A 1 77 ? -21.062 5.137 6.605 1 82.88 77 GLU A CA 1
ATOM 594 C C . GLU A 1 77 ? -20.766 6.598 6.293 1 82.88 77 GLU A C 1
ATOM 596 O O . GLU A 1 77 ? -19.938 6.891 5.426 1 82.88 77 GLU A O 1
ATOM 601 N N . GLN A 1 78 ? -21.516 7.426 6.984 1 89.75 78 GLN A N 1
ATOM 602 C CA . GLN A 1 78 ? -21.219 8.852 6.875 1 89.75 78 GLN A CA 1
ATOM 603 C C . GLN A 1 78 ? -20.5 9.359 8.117 1 89.75 78 GLN A C 1
ATOM 605 O O . GLN A 1 78 ? -20.953 9.141 9.242 1 89.75 78 GLN A O 1
ATOM 610 N N . VAL A 1 79 ? -19.391 9.953 7.914 1 91.81 79 VAL A N 1
ATOM 611 C CA . VAL A 1 79 ? -18.594 10.5 9.008 1 91.81 79 VAL A CA 1
ATOM 612 C C . VAL A 1 79 ? -18.453 12.008 8.836 1 91.81 79 VAL A C 1
ATOM 614 O O . VAL A 1 79 ? -18.031 12.484 7.773 1 91.81 79 VAL A O 1
ATOM 617 N N . ILE A 1 80 ? -18.75 12.773 9.844 1 94.38 80 ILE A N 1
ATOM 618 C CA . ILE A 1 80 ? -18.625 14.227 9.805 1 94.38 80 ILE A CA 1
ATOM 619 C C . ILE A 1 80 ? -17.328 14.648 10.477 1 94.38 80 ILE A C 1
ATOM 621 O O . ILE A 1 80 ? -17.062 14.281 11.633 1 94.38 80 ILE A O 1
ATOM 625 N N . VAL A 1 81 ? -16.578 15.344 9.758 1 93.69 81 VAL A N 1
ATOM 626 C CA . VAL A 1 81 ? -15.312 15.836 10.297 1 93.69 81 VAL A CA 1
ATOM 627 C C . VAL A 1 81 ? -15.383 17.344 10.484 1 93.69 81 VAL A C 1
ATOM 629 O O . VAL A 1 81 ? -15.719 18.078 9.547 1 93.69 81 VAL A O 1
ATOM 632 N N . ASN A 1 82 ? -15.031 17.719 11.656 1 91.62 82 ASN A N 1
ATOM 633 C CA . ASN A 1 82 ? -14.984 19.141 11.953 1 91.62 82 ASN A CA 1
ATOM 634 C C . ASN A 1 82 ? -13.695 19.781 11.453 1 91.62 82 ASN A C 1
ATOM 636 O O . ASN A 1 82 ? -12.648 19.656 12.102 1 91.62 82 ASN A O 1
ATOM 640 N N . CYS A 1 83 ? -13.773 20.391 10.367 1 90.75 83 CYS A N 1
ATOM 641 C CA . CYS A 1 83 ? -12.648 21.062 9.727 1 90.75 83 CYS A CA 1
ATOM 642 C C . CYS A 1 83 ? -13.109 22.297 8.961 1 90.75 83 CYS A C 1
ATOM 644 O O . CYS A 1 83 ? -14.086 22.234 8.211 1 90.75 83 CYS A O 1
ATOM 646 N N . GLN A 1 84 ? -12.414 23.375 9.234 1 88.44 84 GLN A N 1
ATOM 647 C CA . GLN A 1 84 ? -12.812 24.656 8.641 1 88.44 84 GLN A CA 1
ATOM 648 C C . GLN A 1 84 ? -12.328 24.781 7.203 1 88.44 84 GLN A C 1
ATOM 650 O O . GLN A 1 84 ? -12.875 25.562 6.422 1 88.44 84 GLN A O 1
ATOM 655 N N . GLN A 1 85 ? -11.367 24.094 6.844 1 92.62 85 GLN A N 1
ATOM 656 C CA . GLN A 1 85 ? -10.781 24.156 5.512 1 92.62 85 GLN A CA 1
ATOM 657 C C . GLN A 1 85 ? -10.82 22.781 4.836 1 92.62 85 GLN A C 1
ATOM 659 O O . GLN A 1 85 ? -9.891 21.984 4.984 1 92.62 85 GLN A O 1
ATOM 664 N N . PRO A 1 86 ? -11.773 22.609 3.969 1 95.12 86 PRO A N 1
ATOM 665 C CA . PRO A 1 86 ? -11.891 21.312 3.297 1 95.12 86 PRO A CA 1
ATOM 666 C C . PRO A 1 86 ? -10.625 20.922 2.533 1 95.12 86 PRO A C 1
ATOM 668 O O . PRO A 1 86 ? -10.312 19.734 2.404 1 95.12 86 PRO A O 1
ATOM 671 N N . LYS A 1 87 ? -9.922 21.938 2.082 1 95.62 87 LYS A N 1
ATOM 672 C CA . LYS A 1 87 ? -8.688 21.672 1.344 1 95.62 87 LYS A CA 1
ATOM 673 C C . LYS A 1 87 ? -7.668 20.953 2.213 1 95.62 87 LYS A C 1
ATOM 675 O O . LYS A 1 87 ? -6.957 20.062 1.734 1 95.62 87 LYS A O 1
ATOM 680 N N . ALA A 1 88 ? -7.578 21.312 3.451 1 96.06 88 ALA A N 1
ATOM 681 C CA . ALA A 1 88 ? -6.641 20.656 4.371 1 96.06 88 ALA A CA 1
ATOM 682 C C . ALA A 1 88 ? -6.988 19.188 4.559 1 96.06 88 ALA A C 1
ATOM 684 O O . ALA A 1 88 ? -6.098 18.344 4.605 1 96.06 88 ALA A O 1
ATOM 685 N N . PHE A 1 89 ? -8.273 18.953 4.625 1 97.38 89 PHE A N 1
ATOM 686 C CA . PHE A 1 89 ? -8.68 17.562 4.777 1 97.38 89 PHE A CA 1
ATOM 687 C C . PHE A 1 89 ? -8.367 16.766 3.514 1 97.38 89 PHE A C 1
ATOM 689 O O . PHE A 1 89 ? -7.949 15.602 3.59 1 97.38 89 PHE A O 1
ATOM 696 N N . GLU A 1 90 ? -8.609 17.391 2.438 1 97.38 90 GLU A N 1
ATOM 697 C CA . GLU A 1 90 ? -8.289 16.75 1.168 1 97.38 90 GLU A CA 1
ATOM 698 C C . GLU A 1 90 ? -6.816 16.359 1.1 1 97.38 90 GLU A C 1
ATOM 700 O O . GLU A 1 90 ? -6.477 15.273 0.628 1 97.38 90 GLU A O 1
ATOM 705 N N . LEU A 1 91 ? -5.949 17.219 1.545 1 97.62 91 LEU A N 1
ATOM 706 C CA . LEU A 1 91 ? -4.52 16.938 1.579 1 97.62 91 LEU A CA 1
ATOM 707 C C . LEU A 1 91 ? -4.227 15.742 2.48 1 97.62 91 LEU A C 1
ATOM 709 O O . LEU A 1 91 ? -3.424 14.875 2.125 1 97.62 91 LEU A O 1
ATOM 713 N N . LEU A 1 92 ? -4.883 15.742 3.607 1 98.12 92 LEU A N 1
ATOM 714 C CA . LEU A 1 92 ? -4.727 14.641 4.543 1 98.12 92 LEU A CA 1
ATOM 715 C C . LEU A 1 92 ? -5.16 13.32 3.904 1 98.12 92 LEU A C 1
ATOM 717 O O . LEU A 1 92 ? -4.434 12.328 3.965 1 98.12 92 LEU A O 1
ATOM 721 N N . LEU A 1 93 ? -6.312 13.344 3.316 1 97.75 93 LEU A N 1
ATOM 722 C CA . LEU A 1 93 ? -6.863 12.148 2.68 1 97.75 93 LEU A CA 1
ATOM 723 C C . LEU A 1 93 ? -5.961 11.672 1.548 1 97.75 93 LEU A C 1
ATOM 725 O O . LEU A 1 93 ? -5.684 10.477 1.434 1 97.75 93 LEU A O 1
ATOM 729 N N . ASN A 1 94 ? -5.52 12.586 0.74 1 96.94 94 ASN A N 1
ATOM 730 C CA . ASN A 1 94 ? -4.605 12.25 -0.344 1 96.94 94 ASN A CA 1
ATOM 731 C C . ASN A 1 94 ? -3.311 11.641 0.187 1 96.94 94 ASN A C 1
ATOM 733 O O . ASN A 1 94 ? -2.77 10.703 -0.406 1 96.94 94 ASN A O 1
ATOM 737 N N . TYR A 1 95 ? -2.906 12.148 1.226 1 97.5 95 TYR A N 1
ATOM 738 C CA . TYR A 1 95 ? -1.711 11.602 1.852 1 97.5 95 TYR A CA 1
ATOM 739 C C . TYR A 1 95 ? -1.928 10.148 2.258 1 97.5 95 TYR A C 1
ATOM 741 O O . TYR A 1 95 ? -1.049 9.305 2.068 1 97.5 95 TYR A O 1
ATOM 749 N N . MET A 1 96 ? -3.027 9.852 2.797 1 97 96 MET A N 1
ATOM 750 C CA . MET A 1 96 ? -3.338 8.484 3.223 1 97 96 MET A CA 1
ATOM 751 C C . MET A 1 96 ? -3.271 7.52 2.047 1 97 96 MET A C 1
ATOM 753 O O . MET A 1 96 ? -2.857 6.371 2.205 1 97 96 MET A O 1
ATOM 757 N N . TYR A 1 97 ? -3.574 7.996 0.861 1 96.19 97 TYR A N 1
ATOM 758 C CA . TYR A 1 97 ? -3.652 7.129 -0.31 1 96.19 97 TYR A CA 1
ATOM 759 C C . TYR A 1 97 ? -2.346 7.152 -1.094 1 96.19 97 TYR A C 1
ATOM 761 O O . TYR A 1 97 ? -2.158 6.367 -2.025 1 96.19 97 TYR A O 1
ATOM 769 N N . SER A 1 98 ? -1.433 8.016 -0.782 1 94.06 98 SER A N 1
ATOM 770 C CA . SER A 1 98 ? -0.28 8.148 -1.666 1 94.06 98 SER A CA 1
ATOM 771 C C . SER A 1 98 ? 1.021 8.211 -0.872 1 94.06 98 SER A C 1
ATOM 773 O O . SER A 1 98 ? 2.09 7.891 -1.396 1 94.06 98 SER A O 1
ATOM 775 N N . GLY A 1 99 ? 0.952 8.719 0.307 1 94.62 99 GLY A N 1
ATOM 776 C CA . GLY A 1 99 ? 2.16 8.961 1.083 1 94.62 99 GLY A CA 1
ATOM 777 C C . GLY A 1 99 ? 2.871 10.242 0.7 1 94.62 99 GLY A C 1
ATOM 778 O O . GLY A 1 99 ? 4 10.484 1.13 1 94.62 99 GLY A O 1
ATOM 779 N N . CYS A 1 100 ? 2.18 10.992 -0.078 1 95.75 100 CYS A N 1
ATOM 780 C CA . CYS A 1 100 ? 2.729 12.266 -0.524 1 95.75 100 CYS A CA 1
ATOM 781 C C . CYS A 1 100 ? 1.839 13.43 -0.087 1 95.75 100 CYS A C 1
ATOM 783 O O . CYS A 1 100 ? 0.613 13.305 -0.085 1 95.75 100 CYS A O 1
ATOM 785 N N . VAL A 1 101 ? 2.502 14.57 0.26 1 97.5 101 VAL A N 1
ATOM 786 C CA . VAL A 1 101 ? 1.723 15.734 0.656 1 97.5 101 VAL A CA 1
ATOM 787 C C . VAL A 1 101 ? 2.51 17.016 0.354 1 97.5 101 VAL A C 1
ATOM 789 O O . VAL A 1 101 ? 3.732 17.047 0.518 1 97.5 101 VAL A O 1
ATOM 792 N N . VAL A 1 102 ? 1.82 17.938 -0.162 1 97.81 102 VAL A N 1
ATOM 793 C CA . VAL A 1 102 ? 2.391 19.266 -0.355 1 97.81 102 VAL A CA 1
ATOM 794 C C . VAL A 1 102 ? 1.854 20.219 0.711 1 97.81 102 VAL A C 1
ATOM 796 O O . VAL A 1 102 ? 0.643 20.438 0.806 1 97.81 102 VAL A O 1
ATOM 799 N N . ILE A 1 103 ? 2.748 20.766 1.472 1 97.56 103 ILE A N 1
ATOM 800 C CA . ILE A 1 103 ? 2.359 21.64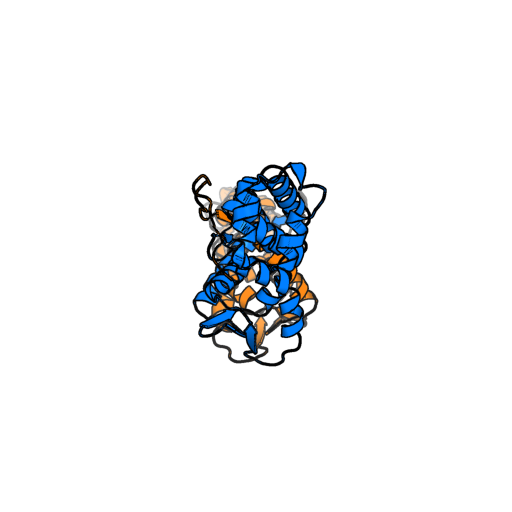1 2.576 1 97.56 103 ILE A CA 1
ATOM 801 C C . ILE A 1 103 ? 2.703 23.094 2.236 1 97.56 103 ILE A C 1
ATOM 803 O O . ILE A 1 103 ? 3.791 23.375 1.729 1 97.56 103 ILE A O 1
ATOM 807 N N . ASP A 1 104 ? 1.78 23.953 2.459 1 95.62 104 ASP A N 1
ATOM 808 C CA . ASP A 1 104 ? 2.008 25.375 2.236 1 95.62 104 ASP A CA 1
ATOM 809 C C . ASP A 1 104 ? 1.507 26.203 3.418 1 95.62 104 ASP A C 1
AT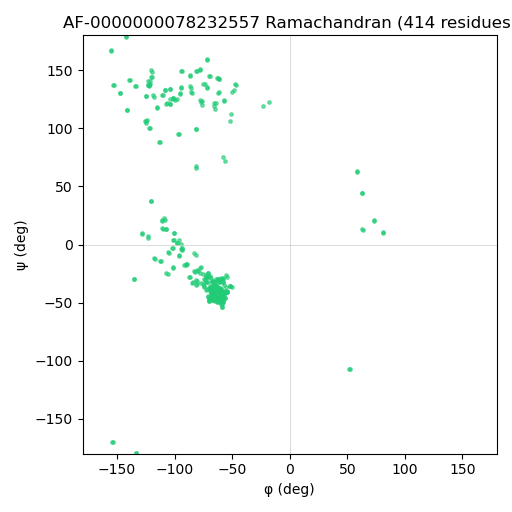OM 811 O O . ASP A 1 104 ? 0.972 25.656 4.383 1 95.62 104 ASP A O 1
ATOM 815 N N . ARG A 1 105 ? 1.659 27.531 3.301 1 93.31 105 ARG A N 1
ATOM 816 C CA . ARG A 1 105 ? 1.389 28.438 4.422 1 93.31 105 ARG A CA 1
ATOM 817 C C . ARG A 1 105 ? -0.106 28.516 4.711 1 93.31 105 ARG A C 1
ATOM 819 O O . ARG A 1 105 ? -0.511 28.797 5.84 1 93.31 105 ARG A O 1
ATOM 826 N N . THR A 1 106 ? -0.921 28.25 3.785 1 93.56 106 THR A N 1
ATOM 827 C CA . THR A 1 106 ? -2.361 28.422 3.939 1 93.56 106 THR A CA 1
ATOM 828 C C . THR A 1 106 ? -2.984 27.219 4.633 1 93.56 106 THR A C 1
ATOM 830 O O . THR A 1 106 ? -4.02 27.344 5.293 1 93.56 106 THR A O 1
ATOM 833 N N . THR A 1 107 ? -2.273 26.062 4.543 1 94.69 107 THR A N 1
ATOM 834 C CA . THR A 1 107 ? -2.951 24.859 5 1 94.69 107 THR A CA 1
ATOM 835 C C . THR A 1 107 ? -2.217 24.234 6.188 1 94.69 107 THR A C 1
ATOM 837 O O . THR A 1 107 ? -2.764 23.391 6.883 1 94.69 107 THR A O 1
ATOM 840 N N . VAL A 1 108 ? -1.031 24.656 6.508 1 96.75 108 VAL A N 1
ATOM 841 C CA . VAL A 1 108 ? -0.144 23.938 7.426 1 96.75 108 VAL A CA 1
ATOM 842 C C . VAL A 1 108 ? -0.785 23.875 8.812 1 96.75 108 VAL A C 1
ATOM 844 O O . VAL A 1 108 ? -0.758 22.828 9.461 1 96.75 108 VAL A O 1
ATOM 847 N N . ALA A 1 109 ? -1.357 24.922 9.281 1 95.62 109 ALA A N 1
ATOM 848 C CA . ALA A 1 109 ? -1.918 24.938 10.625 1 95.62 109 ALA A CA 1
ATOM 849 C C . ALA A 1 109 ? -3.078 23.953 10.75 1 95.62 109 ALA A C 1
ATOM 851 O O . ALA A 1 109 ? -3.131 23.156 11.703 1 95.62 109 ALA A O 1
ATOM 852 N N . GLU A 1 110 ? -3.961 24.016 9.797 1 96.12 110 GLU A N 1
ATOM 853 C CA . GLU A 1 110 ? -5.117 23.125 9.812 1 96.12 110 GLU A CA 1
ATOM 854 C C . GLU A 1 110 ? -4.695 21.672 9.602 1 96.12 110 GLU A C 1
ATOM 856 O O . GLU A 1 110 ? -5.254 20.766 10.219 1 96.12 110 GLU A O 1
ATOM 861 N N . LEU A 1 111 ? -3.781 21.438 8.766 1 97.38 111 LEU A N 1
ATOM 862 C CA . LEU A 1 111 ? -3.266 20.094 8.516 1 97.38 111 LEU A CA 1
ATOM 863 C C . LEU A 1 111 ? -2.643 19.5 9.773 1 97.38 111 LEU A C 1
ATOM 865 O O . LEU A 1 111 ? -2.846 18.328 10.078 1 97.38 111 LEU A O 1
ATOM 869 N N . LEU A 1 112 ? -1.912 20.359 10.469 1 97.69 112 LEU A N 1
ATOM 870 C CA . LEU A 1 112 ? -1.312 19.938 11.727 1 97.69 112 LEU A CA 1
ATOM 871 C C . LEU A 1 112 ? -2.385 19.531 12.727 1 97.69 112 LEU A C 1
ATOM 873 O O . LEU A 1 112 ? -2.268 18.484 13.375 1 97.69 112 LEU A O 1
ATOM 877 N N . ARG A 1 113 ? -3.367 20.281 12.844 1 97.19 113 ARG A N 1
ATOM 878 C CA . ARG A 1 113 ? -4.477 19.969 13.742 1 97.19 113 ARG A CA 1
ATOM 879 C C . ARG A 1 113 ? -5.109 18.625 13.383 1 97.19 113 ARG A C 1
ATOM 881 O O . ARG A 1 113 ? -5.328 17.781 14.25 1 97.19 113 ARG A O 1
ATOM 888 N N . LEU A 1 114 ? -5.406 18.438 12.156 1 97.5 114 LEU A N 1
ATOM 889 C CA . LEU A 1 114 ? -6.035 17.219 11.695 1 97.5 114 LEU A CA 1
ATOM 890 C C . LEU A 1 114 ? -5.125 16.016 11.93 1 97.5 114 LEU A C 1
ATOM 892 O O . LEU A 1 114 ? -5.578 14.969 12.398 1 97.5 114 LEU A O 1
ATOM 896 N N . ALA A 1 115 ? -3.861 16.188 11.539 1 98 115 ALA A N 1
ATOM 897 C CA . ALA A 1 115 ? -2.898 15.109 11.734 1 98 115 ALA A CA 1
ATOM 898 C C . ALA A 1 115 ? -2.826 14.695 13.203 1 98 115 ALA A C 1
ATOM 900 O O . ALA A 1 115 ? -2.732 13.508 13.516 1 98 115 ALA A O 1
ATOM 901 N N . ASN A 1 116 ? -2.869 15.688 14.055 1 97.19 116 ASN A N 1
ATOM 902 C CA . ASN A 1 116 ? -2.859 15.414 15.484 1 97.19 116 ASN A CA 1
ATOM 903 C C . ASN A 1 116 ? -4.133 14.703 15.93 1 97.19 116 ASN A C 1
ATOM 905 O O . ASN A 1 116 ? -4.07 13.688 16.625 1 97.19 116 ASN A O 1
ATOM 909 N N . ASN A 1 117 ? -5.27 15.164 15.539 1 96.56 117 ASN A N 1
ATOM 910 C CA . ASN A 1 117 ? -6.559 14.617 15.945 1 96.56 117 ASN A CA 1
ATOM 911 C C . ASN A 1 117 ? -6.746 13.188 15.461 1 96.56 117 ASN A C 1
ATOM 913 O O . ASN A 1 117 ? -7.316 12.352 16.172 1 96.56 117 ASN A O 1
ATOM 917 N N . PHE A 1 118 ? -6.25 12.922 14.305 1 96.94 118 PHE A N 1
ATOM 918 C CA . PHE A 1 118 ? -6.457 11.609 13.703 1 96.94 118 PHE A CA 1
ATOM 919 C C . PHE A 1 118 ? -5.25 10.711 13.938 1 96.94 118 PHE A C 1
ATOM 921 O O . PHE A 1 118 ? -5.188 9.594 13.422 1 96.94 118 PHE A O 1
ATOM 928 N N . LEU A 1 119 ? -4.246 11.203 14.641 1 96.81 119 LEU A N 1
ATOM 929 C CA . LEU A 1 119 ? -3.082 10.461 15.102 1 96.81 119 LEU A CA 1
ATOM 930 C C . LEU A 1 119 ? -2.268 9.938 13.93 1 96.81 119 LEU A C 1
ATOM 932 O O . LEU A 1 119 ? -1.921 8.75 13.891 1 96.81 119 LEU A O 1
ATOM 936 N N . VAL A 1 120 ? -2.084 10.766 12.984 1 97.31 120 VAL A N 1
ATOM 937 C CA . VAL A 1 120 ? -1.194 10.461 11.867 1 97.31 120 VAL A CA 1
ATOM 938 C C . VAL A 1 120 ? 0.181 11.078 12.125 1 97.31 120 VAL A C 1
ATOM 940 O O . VAL A 1 120 ? 0.476 12.18 11.648 1 97.31 120 VAL A O 1
ATOM 943 N N . THR A 1 121 ? 1.021 10.359 12.633 1 96.62 121 THR A N 1
ATOM 944 C CA . THR A 1 121 ? 2.256 10.844 13.234 1 96.62 121 THR A CA 1
ATOM 945 C C . THR A 1 121 ? 3.207 11.383 12.172 1 96.62 121 THR A C 1
ATOM 947 O O . THR A 1 121 ? 3.768 12.469 12.32 1 96.62 121 THR A O 1
ATOM 950 N N . LYS A 1 122 ? 3.395 10.68 11.125 1 96.94 122 LYS A N 1
ATOM 951 C CA . LYS A 1 122 ? 4.336 11.102 10.094 1 96.94 122 LYS A CA 1
ATOM 952 C C . LYS A 1 122 ? 3.928 12.438 9.492 1 96.94 122 LYS A C 1
ATOM 954 O O . LYS A 1 122 ? 4.77 13.312 9.281 1 96.94 122 LYS A O 1
ATOM 959 N N . LEU A 1 123 ? 2.678 12.531 9.234 1 97.81 123 LEU A N 1
ATOM 960 C CA . LEU A 1 123 ? 2.18 13.773 8.664 1 97.81 123 LEU A CA 1
ATOM 961 C C . LEU A 1 123 ? 2.352 14.93 9.648 1 97.81 123 LEU A C 1
ATOM 963 O O . LEU A 1 123 ? 2.699 16.047 9.258 1 97.81 123 LEU A O 1
ATOM 967 N N . LYS A 1 124 ? 2.07 14.688 10.906 1 97.94 124 LYS A N 1
ATOM 968 C CA . LYS A 1 124 ? 2.295 15.672 11.953 1 97.94 124 LYS A CA 1
ATOM 969 C C . LYS A 1 124 ? 3.742 16.156 11.953 1 97.94 124 LYS A C 1
ATOM 971 O O . LYS A 1 124 ? 4 17.359 12.031 1 97.94 124 LYS A O 1
ATOM 976 N N . ASN A 1 125 ? 4.609 15.227 11.75 1 98 125 ASN A N 1
ATOM 977 C CA . ASN A 1 125 ? 6.031 15.555 11.727 1 98 125 ASN A CA 1
ATOM 978 C C . ASN A 1 125 ? 6.398 16.375 10.492 1 98 125 ASN A C 1
ATOM 980 O O . ASN A 1 125 ? 7.254 17.25 10.555 1 98 125 ASN A O 1
ATOM 984 N N . TYR A 1 126 ? 5.77 16.031 9.414 1 98.25 126 TYR A N 1
ATOM 985 C CA . TYR A 1 126 ? 6.004 16.812 8.203 1 98.25 126 TYR A CA 1
ATOM 986 C C . TYR A 1 126 ? 5.586 18.266 8.398 1 98.25 126 TYR A C 1
ATOM 988 O O . TYR A 1 126 ? 6.285 19.188 7.973 1 98.25 126 TYR A O 1
ATOM 996 N N . CYS A 1 127 ? 4.473 18.484 8.992 1 98.19 127 CYS A N 1
ATOM 997 C CA . CYS A 1 127 ? 4.016 19.844 9.281 1 98.19 127 CYS A CA 1
ATOM 998 C C . CYS A 1 127 ? 4.996 20.578 10.188 1 98.19 127 CYS A C 1
ATOM 1000 O O . CYS A 1 127 ? 5.305 21.75 9.969 1 98.19 127 CYS A O 1
ATOM 1002 N N . ALA A 1 128 ? 5.488 19.844 11.18 1 98.19 128 ALA A N 1
ATOM 1003 C CA . ALA A 1 128 ? 6.473 20.422 12.094 1 98.19 128 ALA A CA 1
ATOM 1004 C C . ALA A 1 128 ? 7.746 20.828 11.344 1 98.19 128 ALA A C 1
ATOM 1006 O O . ALA A 1 128 ? 8.32 21.891 11.609 1 98.19 128 ALA A O 1
ATOM 1007 N N . GLU A 1 129 ? 8.109 19.984 10.492 1 97.88 129 GLU A N 1
ATOM 1008 C CA . GLU A 1 129 ? 9.297 20.281 9.695 1 97.88 129 GLU A CA 1
ATOM 1009 C C . GLU A 1 129 ? 9.102 21.531 8.844 1 97.88 129 GLU A C 1
ATOM 1011 O O . GLU A 1 129 ? 10.008 22.359 8.719 1 97.88 129 GLU A O 1
ATOM 1016 N N . TYR A 1 130 ? 8.008 21.625 8.242 1 97.69 130 TYR A N 1
ATOM 1017 C CA . TYR A 1 130 ? 7.695 22.812 7.441 1 97.69 130 TYR A CA 1
ATOM 1018 C C . TYR A 1 130 ? 7.738 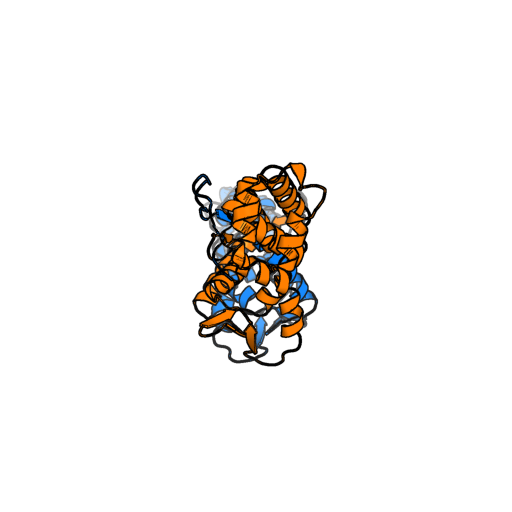24.078 8.289 1 97.69 130 TYR A C 1
ATOM 1020 O O . TYR A 1 130 ? 8.328 25.078 7.883 1 97.69 130 TYR A O 1
ATOM 1028 N N . LEU A 1 131 ? 7.113 24.047 9.43 1 96.75 131 LEU A N 1
ATOM 1029 C CA . LEU A 1 131 ? 7.062 25.188 10.328 1 96.75 131 LEU A CA 1
ATOM 1030 C C . LEU A 1 131 ? 8.461 25.562 10.82 1 96.75 131 LEU A C 1
ATOM 1032 O O . LEU A 1 131 ? 8.773 26.75 10.969 1 96.75 131 LEU A O 1
ATOM 1036 N N . ASP A 1 132 ? 9.219 24.531 11.016 1 96.81 132 ASP A N 1
ATOM 1037 C CA . ASP A 1 132 ? 10.594 24.75 11.461 1 96.81 132 ASP A CA 1
ATOM 1038 C C . ASP A 1 132 ? 11.422 25.422 10.367 1 96.81 132 ASP A C 1
ATOM 1040 O O . ASP A 1 132 ? 12.18 26.359 10.641 1 96.81 132 ASP A O 1
ATOM 1044 N N . ARG A 1 133 ? 11.227 24.953 9.188 1 95.25 133 ARG A N 1
ATOM 1045 C CA . ARG A 1 133 ? 11.992 25.453 8.055 1 95.25 133 ARG A CA 1
ATOM 1046 C C . ARG A 1 133 ? 11.68 26.922 7.793 1 95.25 133 ARG A C 1
ATOM 1048 O O . ARG A 1 133 ? 12.562 27.688 7.398 1 95.25 133 ARG A O 1
ATOM 1055 N N . TYR A 1 134 ? 10.461 27.297 8.016 1 93.5 134 TYR A N 1
ATOM 1056 C CA . TYR A 1 134 ? 10.047 28.641 7.609 1 93.5 134 TYR A CA 1
ATOM 1057 C C . TYR A 1 134 ? 9.789 29.516 8.828 1 93.5 134 TYR A C 1
ATOM 1059 O O . TYR A 1 134 ? 9.086 30.531 8.727 1 93.5 134 TYR A O 1
ATOM 1067 N N . LEU A 1 135 ? 10.352 29.109 9.875 1 93.38 135 LEU A N 1
ATOM 1068 C CA . LEU A 1 135 ? 10.266 29.906 11.094 1 93.38 135 LEU A CA 1
ATOM 1069 C C . LEU A 1 135 ? 10.93 31.266 10.898 1 93.38 135 LEU A C 1
ATOM 1071 O O . LEU A 1 135 ? 12.047 31.344 10.375 1 93.38 135 LEU A O 1
ATOM 1075 N N . ASP A 1 136 ? 10.219 32.312 11.273 1 91.5 136 ASP A N 1
ATOM 1076 C CA . ASP A 1 136 ? 10.789 33.625 11.195 1 91.5 136 ASP A CA 1
ATOM 1077 C C . ASP A 1 136 ? 10.141 34.562 12.211 1 91.5 136 ASP A C 1
ATOM 1079 O O . ASP A 1 136 ? 9.406 34.125 13.094 1 91.5 136 ASP A O 1
ATOM 1083 N N . ALA A 1 137 ? 10.422 35.875 12.117 1 89.75 137 ALA A N 1
ATOM 1084 C CA . ALA A 1 137 ? 10.008 36.812 13.141 1 89.75 137 ALA A CA 1
ATOM 1085 C C . ALA A 1 137 ? 8.5 37.062 13.086 1 89.75 137 ALA A C 1
ATOM 1087 O O . ALA A 1 137 ? 7.863 37.281 14.117 1 89.75 137 ALA A O 1
ATOM 1088 N N . ALA A 1 138 ? 7.945 36.938 11.938 1 88.94 138 ALA A N 1
ATOM 1089 C CA . ALA A 1 138 ? 6.531 37.281 11.742 1 88.94 138 ALA A CA 1
ATOM 1090 C C . ALA A 1 138 ? 5.637 36.156 12.273 1 88.94 138 ALA A C 1
ATOM 1092 O O . ALA A 1 138 ? 4.488 36.406 12.648 1 88.94 138 ALA A O 1
ATOM 1093 N N . ASN A 1 139 ? 6.195 34.906 12.328 1 91.38 139 ASN A N 1
ATOM 1094 C CA . ASN A 1 139 ? 5.32 33.812 12.656 1 91.38 139 ASN A CA 1
ATOM 1095 C C . ASN A 1 139 ? 5.812 33.031 13.891 1 91.38 139 ASN A C 1
ATOM 1097 O O . ASN A 1 139 ? 5.23 32.031 14.273 1 91.38 139 ASN A O 1
ATOM 1101 N N . SER A 1 140 ? 6.809 33.5 14.539 1 90.81 140 SER A N 1
ATOM 1102 C CA . SER A 1 140 ? 7.449 32.812 15.648 1 90.81 140 SER A CA 1
ATOM 1103 C C . SER A 1 140 ? 6.465 32.562 16.781 1 90.81 140 SER A C 1
ATOM 1105 O O . SER A 1 140 ? 6.43 31.453 17.344 1 90.81 140 SER A O 1
ATOM 1107 N N . LEU A 1 141 ? 5.641 33.5 17.094 1 86.69 141 LEU A N 1
ATOM 1108 C CA . LEU A 1 141 ? 4.68 33.344 18.188 1 86.69 141 LEU A CA 1
ATOM 1109 C C . LEU A 1 141 ? 3.629 32.312 17.844 1 86.69 141 LEU A C 1
ATOM 1111 O O . LEU A 1 141 ? 3.301 31.453 18.688 1 86.69 141 LEU A O 1
ATOM 1115 N N . SER A 1 142 ? 3.148 32.406 16.672 1 89.88 142 SER A N 1
ATOM 1116 C CA . SER A 1 142 ? 2.141 31.469 16.219 1 89.88 142 SER A CA 1
ATOM 1117 C C . SER A 1 142 ? 2.695 30.047 16.203 1 89.88 142 SER A C 1
ATOM 1119 O O . SER A 1 142 ? 2.008 29.094 16.594 1 89.88 142 SER A O 1
ATOM 1121 N N . VAL A 1 143 ? 3.885 29.906 15.742 1 93.88 143 VAL A N 1
ATOM 1122 C CA . VAL A 1 143 ? 4.523 28.594 15.672 1 93.88 143 VAL A CA 1
ATOM 1123 C C . VAL A 1 143 ? 4.73 28.047 17.078 1 93.88 143 VAL A C 1
ATOM 1125 O O . VAL A 1 143 ? 4.512 26.844 17.312 1 93.88 143 VAL A O 1
ATOM 1128 N N . ARG A 1 144 ? 5.141 28.922 17.969 1 91.88 144 ARG A N 1
ATOM 1129 C CA . ARG A 1 144 ? 5.301 28.5 19.359 1 91.88 144 ARG A CA 1
ATOM 1130 C C . ARG A 1 144 ? 3.979 28 19.938 1 91.88 144 ARG A C 1
ATOM 1132 O O . ARG A 1 144 ? 3.949 27 20.656 1 91.88 144 ARG A O 1
ATOM 1139 N N . GLN A 1 145 ? 2.949 28.703 19.641 1 90.88 145 GLN A N 1
ATOM 1140 C CA . GLN A 1 145 ? 1.625 28.328 20.125 1 90.88 145 GLN A CA 1
ATOM 1141 C C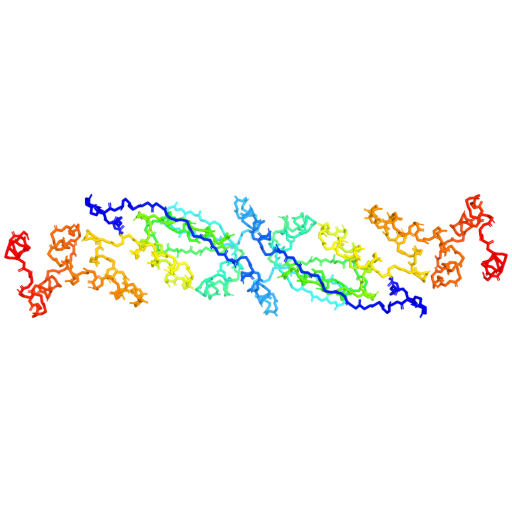 . GLN A 1 145 ? 1.22 26.953 19.562 1 90.88 145 GLN A C 1
ATOM 1143 O O . GLN A 1 145 ? 0.731 26.094 20.297 1 90.88 145 GLN A O 1
ATOM 1148 N N . LEU A 1 146 ? 1.425 26.797 18.312 1 94.5 146 LEU A N 1
ATOM 1149 C CA . LEU A 1 146 ? 1.089 25.531 17.672 1 94.5 146 LEU A CA 1
ATOM 1150 C C . LEU A 1 146 ? 1.911 24.391 18.25 1 94.5 146 LEU A C 1
ATOM 1152 O O . LEU A 1 146 ? 1.38 23.297 18.516 1 94.5 146 LEU A O 1
ATOM 1156 N N . ALA A 1 147 ? 3.176 24.625 18.406 1 96.69 147 ALA A N 1
ATOM 1157 C CA . ALA A 1 147 ? 4.078 23.609 18.953 1 96.69 147 ALA A CA 1
ATOM 1158 C C . ALA A 1 147 ? 3.65 23.172 20.344 1 96.69 147 ALA A C 1
ATOM 1160 O O . ALA A 1 147 ? 3.709 21.984 20.688 1 96.69 147 ALA A O 1
ATOM 1161 N N . THR A 1 148 ? 3.215 24.141 21.156 1 94.62 148 THR A N 1
ATOM 1162 C CA . THR A 1 148 ? 2.748 23.859 22.5 1 94.62 148 THR A CA 1
ATOM 1163 C C . THR A 1 148 ? 1.429 23.094 22.469 1 94.62 148 THR A C 1
ATOM 1165 O O . THR A 1 148 ? 1.279 22.062 23.141 1 94.62 148 THR A O 1
ATOM 1168 N N . ARG A 1 149 ? 0.547 23.594 21.672 1 95.06 149 ARG A N 1
ATOM 1169 C CA . ARG A 1 149 ? -0.8 23.031 21.609 1 95.06 149 ARG A CA 1
ATOM 1170 C C . ARG A 1 149 ? -0.766 21.578 21.156 1 95.06 149 ARG A C 1
ATOM 1172 O O . ARG A 1 149 ? -1.516 20.75 21.688 1 95.06 149 ARG A O 1
ATOM 1179 N N . TYR A 1 150 ? 0.11 21.266 20.25 1 97 150 TYR A N 1
ATOM 1180 C CA . TYR A 1 150 ? 0.088 19.922 19.656 1 97 150 TYR A CA 1
ATOM 1181 C C . TYR A 1 150 ? 1.294 19.109 20.094 1 97 150 TYR A C 1
ATOM 1183 O O . TYR A 1 150 ? 1.639 18.109 19.469 1 97 150 TYR A O 1
ATOM 1191 N N . ASN A 1 151 ? 1.99 19.562 21.109 1 96.38 151 ASN A N 1
ATOM 1192 C CA . ASN A 1 151 ? 3.057 18.828 21.781 1 96.38 151 ASN A CA 1
ATOM 1193 C C . ASN A 1 151 ? 4.168 18.438 20.812 1 96.38 151 ASN A C 1
ATOM 1195 O O . ASN A 1 151 ? 4.488 17.25 20.656 1 96.38 151 ASN A O 1
ATOM 1199 N N . LEU A 1 152 ? 4.781 19.391 20.266 1 98 152 LEU A N 1
ATOM 1200 C CA . LEU A 1 152 ? 5.957 19.25 19.422 1 98 152 LEU A CA 1
ATOM 1201 C C . LEU A 1 152 ? 7.191 19.844 20.094 1 98 152 LEU A C 1
ATOM 1203 O O . LEU A 1 152 ? 7.566 20.984 19.812 1 98 152 LEU A O 1
ATOM 1207 N N . PRO A 1 153 ? 7.855 19.094 20.844 1 97.5 153 PRO A N 1
ATOM 1208 C CA . PRO A 1 153 ? 8.898 19.641 21.719 1 97.5 153 PRO A CA 1
ATOM 1209 C C . PRO A 1 153 ? 10.086 20.203 20.938 1 97.5 153 PRO A C 1
ATOM 1211 O O . PRO A 1 153 ? 10.625 21.25 21.297 1 97.5 153 PRO A O 1
ATOM 1214 N N . SER A 1 154 ? 10.523 19.484 19.953 1 97.88 154 SER A N 1
ATOM 1215 C CA . SER A 1 154 ? 11.648 19.969 19.172 1 97.88 154 SER A CA 1
ATOM 1216 C C . SER A 1 154 ? 11.32 21.297 18.5 1 97.88 154 SER A C 1
ATOM 1218 O O . SER A 1 154 ? 12.148 22.203 18.469 1 97.88 154 SER A O 1
ATOM 1220 N N . LEU A 1 155 ? 10.164 21.359 17.938 1 98 155 LEU A N 1
ATOM 1221 C CA . LEU A 1 155 ? 9.734 22.594 17.281 1 98 155 LEU A CA 1
ATOM 1222 C C . LEU A 1 155 ? 9.586 23.719 18.297 1 98 155 LEU A C 1
ATOM 1224 O O . LEU A 1 155 ? 9.93 24.859 18.016 1 98 155 LEU A O 1
ATOM 1228 N N . LEU A 1 156 ? 9.07 23.406 19.438 1 96.88 156 LEU A N 1
ATOM 1229 C CA . LEU A 1 156 ? 8.914 24.391 20.5 1 96.88 156 LEU A CA 1
ATOM 1230 C C . LEU A 1 156 ? 10.266 24.938 20.938 1 96.88 156 LEU A C 1
ATOM 1232 O O . LEU A 1 156 ? 10.422 26.141 21.125 1 96.88 156 LEU A O 1
ATOM 1236 N N . LYS A 1 157 ? 11.148 24.094 21.078 1 97.75 157 LYS A N 1
ATOM 1237 C CA . LYS A 1 157 ? 12.5 24.5 21.453 1 97.75 157 LYS A CA 1
ATOM 1238 C C . LYS A 1 157 ? 13.078 25.453 20.406 1 97.75 157 LYS A C 1
ATOM 1240 O O . LYS A 1 157 ? 13.594 26.531 20.75 1 97.75 157 LYS A O 1
ATOM 1245 N N . ALA A 1 158 ? 13.016 25.047 19.188 1 96.88 158 ALA A N 1
ATOM 1246 C CA . ALA A 1 158 ? 13.547 25.859 18.109 1 96.88 158 ALA A CA 1
ATOM 1247 C C . ALA A 1 158 ? 12.852 27.219 18.047 1 96.88 158 ALA A C 1
ATOM 1249 O O . ALA A 1 158 ? 13.516 28.25 17.922 1 96.88 158 ALA A O 1
ATOM 1250 N N . ALA A 1 159 ? 11.578 27.234 18.125 1 95.12 159 ALA A N 1
ATOM 1251 C CA . ALA A 1 159 ? 10.805 28.469 18.047 1 95.12 159 ALA A CA 1
ATOM 1252 C C . ALA A 1 159 ? 11.102 29.359 19.25 1 95.12 159 ALA A C 1
ATOM 1254 O O . ALA A 1 159 ? 11.188 30.594 19.109 1 95.12 159 ALA A O 1
ATOM 1255 N N . SER A 1 160 ? 11.25 28.797 20.406 1 93.5 160 SER A N 1
ATOM 1256 C CA . SER A 1 160 ? 11.562 29.562 21.625 1 93.5 160 SER A CA 1
ATOM 1257 C C . SER A 1 160 ? 12.953 30.172 21.547 1 93.5 160 SER A C 1
ATOM 1259 O O . SER A 1 160 ? 13.141 31.344 21.906 1 93.5 160 SER A O 1
ATOM 1261 N N . GLU A 1 161 ? 13.859 29.391 21.156 1 95.62 161 GLU A N 1
ATOM 1262 C CA . GLU A 1 161 ? 15.211 29.906 21 1 95.62 161 GLU A CA 1
ATOM 1263 C C . GLU A 1 161 ? 15.25 31.062 19.984 1 95.62 161 GLU A C 1
ATOM 1265 O O . GLU A 1 161 ? 15.906 32.094 20.234 1 95.62 161 GLU A O 1
ATOM 1270 N N . TYR A 1 162 ? 14.625 30.844 18.938 1 94.19 162 TYR A N 1
ATOM 1271 C CA . TYR A 1 162 ? 14.562 31.906 17.938 1 94.19 162 TYR A CA 1
ATOM 1272 C C . TYR A 1 162 ? 13.93 33.156 18.516 1 94.19 162 TYR A C 1
ATOM 1274 O O . TYR A 1 162 ? 14.422 34.281 18.297 1 94.19 162 TYR A O 1
ATOM 1282 N N . PHE A 1 163 ? 12.859 32.969 19.156 1 90.81 163 PHE A N 1
ATOM 1283 C CA . PHE A 1 163 ? 12.141 34.094 19.781 1 90.81 163 PHE A CA 1
ATOM 1284 C C . PHE A 1 163 ? 13.031 34.844 20.766 1 90.81 163 PHE A C 1
ATOM 1286 O O . PHE A 1 163 ? 13.062 36.062 20.781 1 90.81 163 PHE A O 1
ATOM 1293 N N . ASP A 1 164 ? 13.758 34.094 21.547 1 90.19 164 ASP A N 1
ATOM 1294 C CA . ASP A 1 164 ? 14.625 34.688 22.578 1 90.19 164 ASP A CA 1
ATOM 1295 C C . ASP A 1 164 ? 15.711 35.562 21.938 1 90.19 164 ASP A C 1
ATOM 1297 O O . ASP A 1 164 ? 16.016 36.625 22.453 1 90.19 164 ASP A O 1
ATOM 1301 N N . VAL A 1 165 ? 16.219 35.031 20.922 1 91.12 165 VAL A N 1
ATOM 1302 C CA . VAL A 1 165 ? 17.328 35.719 20.266 1 91.12 165 VAL A CA 1
ATOM 1303 C C . VAL A 1 165 ? 16.797 36.938 19.5 1 91.12 165 VAL A C 1
ATOM 1305 O O . VAL A 1 165 ? 17.484 37.969 19.391 1 91.12 165 VAL A O 1
ATOM 1308 N N . ASN A 1 166 ? 15.523 36.844 19 1 89.81 166 ASN A N 1
ATOM 1309 C CA . ASN A 1 166 ? 15 37.875 18.109 1 89.81 166 ASN A CA 1
ATOM 1310 C C . ASN A 1 166 ? 13.742 38.531 18.688 1 89.81 166 ASN A C 1
ATOM 1312 O O . ASN A 1 166 ? 12.82 38.875 17.938 1 89.81 166 ASN A O 1
ATOM 1316 N N . ILE A 1 167 ? 13.703 38.719 19.938 1 88 167 ILE A N 1
ATOM 1317 C CA . ILE A 1 167 ? 12.477 39.094 20.641 1 88 167 ILE A CA 1
ATOM 1318 C C . ILE A 1 167 ? 11.961 40.438 20.125 1 88 167 ILE A C 1
ATOM 1320 O O . ILE A 1 167 ? 10.758 40.594 19.891 1 88 167 ILE A O 1
ATOM 1324 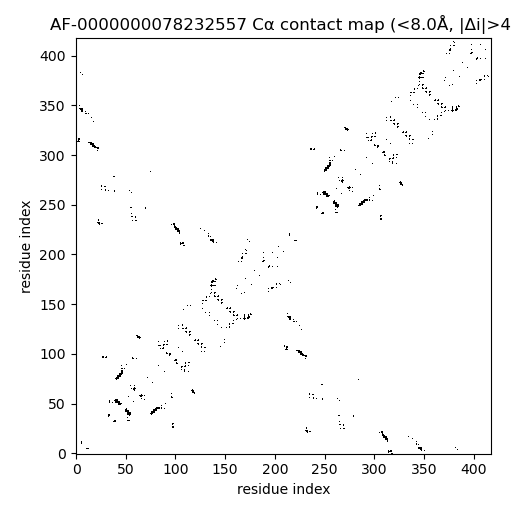N N . ASN A 1 168 ? 12.766 41.375 19.938 1 86.12 168 ASN A N 1
ATOM 1325 C CA . ASN A 1 168 ? 12.32 42.688 19.5 1 86.12 168 ASN A CA 1
ATOM 1326 C C . ASN A 1 168 ? 11.711 42.625 18.094 1 86.12 168 ASN A C 1
ATOM 1328 O O . ASN A 1 168 ? 10.633 43.188 17.859 1 86.12 168 ASN A O 1
ATOM 1332 N N . ARG A 1 169 ? 12.383 41.969 17.25 1 85.56 169 ARG A N 1
ATOM 1333 C CA . ARG A 1 169 ? 11.883 41.812 15.875 1 85.56 169 ARG A CA 1
ATOM 1334 C C . ARG A 1 169 ? 10.586 41.031 15.844 1 85.56 169 ARG A C 1
ATOM 1336 O O . ARG A 1 169 ? 9.656 41.344 15.109 1 85.56 169 ARG A O 1
ATOM 1343 N N . CYS A 1 170 ? 10.508 40.031 16.641 1 87.06 170 CYS A N 1
ATOM 1344 C CA . CYS A 1 170 ? 9.328 39.188 16.688 1 87.06 170 CYS A CA 1
ATOM 1345 C C . CYS A 1 170 ? 8.125 39.938 17.203 1 87.06 170 CYS A C 1
ATOM 1347 O O . CYS A 1 170 ? 7.016 39.812 16.688 1 87.06 170 CYS A O 1
ATOM 1349 N N . LEU A 1 171 ? 8.352 40.781 18.219 1 83.25 171 LEU A N 1
ATOM 1350 C CA . LEU A 1 171 ? 7.25 41.531 18.797 1 83.25 171 LEU A CA 1
ATOM 1351 C C . LEU A 1 171 ? 6.797 42.625 17.844 1 83.25 171 LEU A C 1
ATOM 1353 O O . LEU A 1 171 ? 5.617 43 17.812 1 83.25 171 LEU A O 1
ATOM 1357 N N . LEU A 1 172 ? 7.609 43.062 17.062 1 81.56 172 LEU A N 1
ATOM 1358 C CA . LEU A 1 172 ? 7.281 44.156 16.141 1 81.56 172 LEU A CA 1
ATOM 1359 C C . LEU A 1 172 ? 6.617 43.594 14.883 1 81.56 172 LEU A C 1
ATOM 1361 O O . LEU A 1 172 ? 5.719 44.25 14.32 1 81.56 172 LEU A O 1
ATOM 1365 N N . GLU A 1 173 ? 6.961 42.438 14.453 1 81.81 173 GLU A N 1
ATOM 1366 C CA . GLU A 1 173 ? 6.562 41.938 13.141 1 81.81 173 GLU A CA 1
ATOM 1367 C C . GLU A 1 173 ? 5.469 40.906 13.25 1 81.81 173 GLU A C 1
ATOM 1369 O O . GLU A 1 173 ? 4.906 40.469 12.242 1 81.81 173 GLU A O 1
ATOM 1374 N N . SER A 1 174 ? 5.203 40.562 14.484 1 77.88 174 SER A N 1
ATOM 1375 C CA . SER A 1 174 ? 4.188 39.5 14.641 1 77.88 174 SER A CA 1
ATOM 1376 C C . SER A 1 174 ? 2.822 40 14.156 1 77.88 174 SER A C 1
ATOM 1378 O O . SER A 1 174 ? 2.316 41.031 14.633 1 77.88 174 SER A O 1
ATOM 1380 N N . VAL A 1 175 ? 2.334 39.312 13.156 1 71.69 175 VAL A N 1
ATOM 1381 C CA . VAL A 1 175 ? 1.067 39.688 12.547 1 71.69 175 VAL A CA 1
ATOM 1382 C C . VAL A 1 175 ? -0.079 39.438 13.516 1 71.69 175 VAL A C 1
ATOM 1384 O O . VAL A 1 175 ? -1.067 40.156 13.539 1 71.69 175 VAL A O 1
ATOM 1387 N N . ASP A 1 176 ? 0.101 38.531 14.328 1 67.69 176 ASP A N 1
ATOM 1388 C CA . ASP A 1 176 ? -1.005 38.094 15.18 1 67.69 176 ASP A CA 1
ATOM 1389 C C . ASP A 1 176 ? -0.778 38.531 16.625 1 67.69 176 ASP A C 1
ATOM 1391 O O . ASP A 1 176 ? -1.354 37.938 17.547 1 67.69 176 ASP A O 1
ATOM 1395 N N . ILE A 1 177 ? 0.007 39.469 16.766 1 70.62 177 ILE A N 1
ATOM 1396 C CA . ILE A 1 177 ? 0.367 39.875 18.109 1 70.62 177 ILE A CA 1
ATOM 1397 C C . ILE A 1 177 ? -0.873 40.406 18.844 1 70.62 177 ILE A C 1
ATOM 1399 O O . ILE A 1 177 ? -1.004 40.219 20.062 1 70.62 177 ILE A O 1
ATOM 1403 N N . LEU A 1 178 ? -1.656 40.906 17.969 1 62.34 178 LEU A N 1
ATOM 1404 C CA . LEU A 1 178 ? -2.854 41.469 18.578 1 62.34 178 LEU A CA 1
ATOM 1405 C C . LEU A 1 178 ? -3.846 40.375 18.953 1 62.34 178 LEU A C 1
ATOM 1407 O O . LEU A 1 178 ? -4.75 40.594 19.766 1 62.34 178 LEU A O 1
ATOM 1411 N N . LYS A 1 179 ? -3.67 39.281 18.328 1 66.88 179 LYS A N 1
ATOM 1412 C CA . LYS A 1 179 ? -4.539 38.156 18.656 1 66.88 179 LYS A CA 1
ATOM 1413 C C . LYS A 1 179 ? -4.051 37.438 19.922 1 66.88 179 LYS A C 1
ATOM 1415 O O . LYS A 1 179 ? -4.754 36.594 20.453 1 66.88 179 LYS A O 1
ATOM 1420 N N . TYR A 1 180 ? -2.9 37.812 20.359 1 66.88 180 TYR A N 1
ATOM 1421 C CA . TYR A 1 180 ? -2.359 37.25 21.578 1 66.88 180 TYR A CA 1
ATOM 1422 C C . TYR A 1 180 ? -3.041 37.844 22.812 1 66.88 180 TYR A C 1
ATOM 1424 O O . TYR A 1 180 ? -3.215 39.062 22.906 1 66.88 180 TYR A O 1
ATOM 1432 N N . PRO A 1 181 ? -3.592 37.062 23.516 1 67.44 181 PRO A N 1
ATOM 1433 C CA . PRO A 1 181 ? -4.207 37.625 24.734 1 67.44 181 PRO A CA 1
ATOM 1434 C C . PRO A 1 181 ? -3.258 38.531 25.5 1 67.44 181 PRO A C 1
ATOM 1436 O O . PRO A 1 181 ? -2.078 38.188 25.656 1 67.44 181 PRO A O 1
ATOM 1439 N N . MET A 1 182 ? -3.848 39.719 25.875 1 70.75 182 MET A N 1
ATOM 1440 C CA . MET A 1 182 ? -3.084 40.75 26.547 1 70.75 182 MET A CA 1
ATOM 1441 C C . MET A 1 182 ? -2.355 40.188 27.766 1 70.75 182 MET A C 1
ATOM 1443 O O . MET A 1 182 ? -1.18 40.5 27.984 1 70.75 182 MET A O 1
ATOM 1447 N N . PRO A 1 183 ? -2.957 39.281 28.422 1 73.25 183 PRO A N 1
ATOM 1448 C CA . PRO A 1 183 ? -2.225 38.75 29.578 1 73.25 183 PRO A CA 1
ATOM 1449 C C . PRO A 1 183 ? -0.974 37.969 29.172 1 73.25 183 PRO A C 1
ATOM 1451 O O . PRO A 1 183 ? 0.052 38.062 29.844 1 73.25 183 PRO A O 1
ATOM 1454 N N . GLN A 1 184 ? -1.076 37.375 28.078 1 74.06 184 GLN A N 1
ATOM 1455 C CA . GLN A 1 184 ? 0.073 36.594 27.609 1 74.06 184 GLN A CA 1
ATOM 1456 C C . GLN A 1 184 ? 1.183 37.531 27.109 1 74.06 184 GLN A C 1
ATOM 1458 O O . GLN A 1 184 ? 2.365 37.25 27.328 1 74.06 184 GLN A O 1
ATOM 1463 N N . LEU A 1 185 ? 0.729 38.5 26.547 1 75.25 185 LEU A N 1
ATOM 1464 C CA . LEU A 1 185 ? 1.698 39.5 26.062 1 75.25 185 LEU A CA 1
ATOM 1465 C C . LEU A 1 185 ? 2.408 40.188 27.219 1 75.25 185 LEU A C 1
ATOM 1467 O O . LEU A 1 185 ? 3.623 40.375 27.188 1 75.25 185 LEU A O 1
ATOM 1471 N N . LEU A 1 186 ? 1.593 40.469 28.203 1 75.12 186 LEU A N 1
ATOM 1472 C CA . LEU A 1 186 ? 2.16 41.125 29.375 1 75.12 186 LEU A CA 1
ATOM 1473 C C . LEU A 1 186 ? 3.135 40.188 30.094 1 75.12 186 LEU A C 1
ATOM 1475 O O . LEU A 1 186 ? 4.148 40.656 30.625 1 75.12 186 LEU A O 1
ATOM 1479 N N . LYS A 1 187 ? 2.846 39.031 30.016 1 79.94 187 LYS A N 1
ATOM 1480 C CA . LYS A 1 187 ? 3.729 38.062 30.656 1 79.94 187 LYS A CA 1
ATOM 1481 C C . LYS A 1 187 ? 5.094 38.031 29.969 1 79.94 187 LYS A C 1
ATOM 1483 O O . LYS A 1 187 ? 6.125 37.906 30.641 1 79.94 187 LYS A O 1
ATOM 1488 N N . ILE A 1 188 ? 5.035 38.156 28.75 1 77.12 188 ILE A N 1
ATOM 1489 C CA . ILE A 1 188 ? 6.277 38.188 27.984 1 77.12 188 ILE A CA 1
ATOM 1490 C C . ILE A 1 188 ? 7.059 39.469 28.281 1 77.12 188 ILE A C 1
ATOM 1492 O O . ILE A 1 188 ? 8.266 39.406 28.531 1 77.12 188 ILE A O 1
ATOM 1496 N N . LEU A 1 189 ? 6.336 40.562 28.406 1 78.19 189 LEU A N 1
ATOM 1497 C CA . LEU A 1 189 ? 6.965 41.875 28.594 1 78.19 189 LEU A CA 1
ATOM 1498 C C . LEU A 1 189 ? 7.535 42 30 1 78.19 189 LEU A C 1
ATOM 1500 O O . LEU A 1 189 ? 8.531 42.688 30.219 1 78.19 189 LEU A O 1
ATOM 1504 N N . GLU A 1 190 ? 6.863 41.344 30.938 1 79.06 190 GLU A N 1
ATOM 1505 C CA . GLU A 1 190 ? 7.258 41.469 32.344 1 79.06 190 GLU A CA 1
ATOM 1506 C C . GLU A 1 190 ? 8.211 40.375 32.75 1 79.06 190 GLU A C 1
ATOM 1508 O O . GLU A 1 190 ? 8.703 40.344 33.875 1 79.06 190 GLU A O 1
ATOM 1513 N N . ASP A 1 191 ? 8.43 39.5 31.844 1 80.69 191 ASP A N 1
ATOM 1514 C CA . ASP A 1 191 ? 9.367 38.438 32.125 1 80.69 191 ASP A CA 1
ATOM 1515 C C . ASP A 1 191 ? 10.781 38.969 32.344 1 80.69 191 ASP A C 1
ATOM 1517 O O . ASP A 1 191 ? 11.312 39.656 31.469 1 80.69 191 ASP A O 1
ATOM 1521 N N . PRO A 1 192 ? 11.312 38.656 33.531 1 80.5 192 PRO A N 1
ATOM 1522 C CA . PRO A 1 192 ? 12.656 39.156 33.844 1 80.5 192 PRO A CA 1
ATOM 1523 C C . PRO A 1 192 ? 13.68 38.781 32.781 1 80.5 192 PRO A C 1
ATOM 1525 O O . PRO A 1 192 ? 14.672 39.5 32.562 1 80.5 192 PRO A O 1
ATOM 1528 N N . LYS A 1 193 ? 13.445 37.719 32.125 1 83.69 193 LYS A N 1
ATOM 1529 C CA . LYS A 1 193 ? 14.359 37.25 31.094 1 83.69 193 LYS A CA 1
ATOM 1530 C C . LYS A 1 193 ? 14.469 38.25 29.953 1 83.69 193 LYS A C 1
ATOM 1532 O O . LYS A 1 193 ? 15.523 38.344 29.312 1 83.69 193 LYS A O 1
ATOM 1537 N N . TYR A 1 194 ? 13.414 38.969 29.75 1 81.38 194 TYR A N 1
ATOM 1538 C CA . TYR A 1 194 ? 13.359 39.781 28.531 1 81.38 194 TYR A CA 1
ATOM 1539 C C . TYR A 1 194 ? 13.391 41.281 28.875 1 81.38 194 TYR A C 1
ATOM 1541 O O . TYR A 1 194 ? 13.547 42.125 27.984 1 81.38 194 TYR A O 1
ATOM 1549 N N . GLN A 1 195 ? 13.172 41.719 30.125 1 76.19 195 GLN A N 1
ATOM 1550 C CA . GLN A 1 195 ? 13.031 43.094 30.547 1 76.19 195 GLN A CA 1
ATOM 1551 C C . GLN A 1 195 ? 14.195 43.938 30.047 1 76.19 195 GLN A C 1
ATOM 1553 O O . GLN A 1 195 ? 13.992 45.094 29.609 1 76.19 195 GLN A O 1
ATOM 1558 N N . ASP A 1 196 ? 15.398 43.344 30.016 1 79.31 196 ASP A N 1
ATOM 1559 C CA . ASP A 1 196 ? 16.547 44.156 29.641 1 79.31 196 ASP A CA 1
ATOM 1560 C C . ASP A 1 196 ? 16.828 44.062 28.156 1 79.31 196 ASP A C 1
ATOM 1562 O O . ASP A 1 196 ? 17.703 44.75 27.625 1 79.31 196 ASP A O 1
ATOM 1566 N N . VAL A 1 197 ? 16.078 43.25 27.484 1 82.75 197 VAL A N 1
ATOM 1567 C CA . VAL A 1 197 ? 16.391 43 26.078 1 82.75 197 VAL A CA 1
ATOM 1568 C C . VAL A 1 197 ? 15.375 43.688 25.188 1 82.75 197 VAL A C 1
ATOM 1570 O O . VAL A 1 197 ? 15.703 44.125 24.078 1 82.75 197 VAL A O 1
ATOM 1573 N N . ILE A 1 198 ? 14.195 43.938 25.688 1 83.5 198 ILE A N 1
ATOM 1574 C CA . ILE A 1 198 ? 13.133 44.562 24.906 1 83.5 198 ILE A CA 1
ATOM 1575 C C . ILE A 1 198 ? 13.391 46.062 24.797 1 83.5 198 ILE A C 1
ATOM 1577 O O . ILE A 1 198 ? 13.523 46.781 25.812 1 83.5 198 ILE A O 1
ATOM 1581 N N . SER A 1 199 ? 13.445 46.5 23.609 1 80.94 199 SER A N 1
ATOM 1582 C CA . SER A 1 199 ? 13.695 47.906 23.375 1 80.94 199 SER A CA 1
ATOM 1583 C C . SER A 1 199 ? 12.5 48.75 23.797 1 80.94 199 SER A C 1
ATOM 1585 O O . SER A 1 199 ? 11.359 48.312 23.688 1 80.94 199 SER A O 1
ATOM 1587 N N . PRO A 1 200 ? 12.773 49.906 24.297 1 77.06 200 PRO A N 1
ATOM 1588 C CA . PRO A 1 200 ? 11.703 50.781 24.734 1 77.06 200 PRO A CA 1
ATOM 1589 C C . PRO A 1 200 ? 10.695 51.094 23.625 1 77.06 200 PRO A C 1
ATOM 1591 O O . PRO A 1 200 ? 9.5 51.25 23.891 1 77.06 200 PRO A O 1
ATOM 1594 N N . ASP A 1 201 ? 11.188 51.188 22.438 1 77.69 201 ASP A N 1
ATOM 1595 C CA . ASP A 1 201 ? 10.289 51.5 21.328 1 77.69 201 ASP A CA 1
ATOM 1596 C C . ASP A 1 201 ? 9.297 50.375 21.109 1 77.69 201 ASP A C 1
ATOM 1598 O O . ASP A 1 201 ? 8.117 50.625 20.812 1 77.69 201 ASP A O 1
ATOM 1602 N N . VAL A 1 202 ? 9.781 49.188 21.25 1 73.81 202 VAL A N 1
ATOM 1603 C CA . VAL A 1 202 ? 8.945 48 21.078 1 73.81 202 VAL A CA 1
ATOM 1604 C C . VAL A 1 202 ? 7.922 47.938 22.203 1 73.81 202 VAL A C 1
ATOM 1606 O O . VAL A 1 202 ? 6.742 47.656 21.969 1 73.81 202 VAL A O 1
ATOM 1609 N N . TYR A 1 203 ? 8.398 48.219 23.406 1 70.88 203 TYR A N 1
ATOM 1610 C CA . TYR A 1 203 ? 7.523 48.219 24.562 1 70.88 203 TYR A CA 1
ATOM 1611 C C . TYR A 1 203 ? 6.406 49.219 24.406 1 70.88 203 TYR A C 1
ATOM 1613 O O . TYR A 1 203 ? 5.238 48.938 24.641 1 70.88 203 TYR A O 1
ATOM 1621 N N . LEU A 1 204 ? 6.738 50.281 23.891 1 68.5 204 LEU A N 1
ATOM 1622 C CA . LEU A 1 204 ? 5.789 51.375 23.719 1 68.5 204 LEU A CA 1
ATOM 1623 C C . LEU A 1 204 ? 4.762 51.031 22.656 1 68.5 204 LEU A C 1
ATOM 1625 O O . LEU A 1 204 ? 3.576 51.344 22.797 1 68.5 204 LEU A O 1
ATOM 1629 N N . LYS A 1 205 ? 5.223 50.406 21.703 1 72.44 205 LYS A N 1
ATOM 1630 C CA . LYS A 1 205 ? 4.336 50.062 20.594 1 72.44 205 LYS A CA 1
ATOM 1631 C C . LYS A 1 205 ? 3.305 49.031 21.031 1 72.44 205 LYS A C 1
ATOM 1633 O O . LYS A 1 205 ? 2.141 49.094 20.625 1 72.44 205 LYS A O 1
ATOM 1638 N N . LEU A 1 206 ? 3.75 48.188 21.844 1 71.31 206 LEU A N 1
ATOM 1639 C CA . LEU A 1 206 ? 2.875 47.094 22.25 1 71.31 206 LEU A CA 1
ATOM 1640 C C . LEU A 1 206 ? 1.907 47.531 23.344 1 71.31 206 LEU A C 1
ATOM 1642 O O . LEU A 1 206 ? 0.777 47.062 23.422 1 71.31 206 LEU A O 1
ATOM 1646 N N . VAL A 1 207 ? 2.371 48.406 24.203 1 64.5 207 VAL A N 1
ATOM 1647 C CA . VAL A 1 207 ? 1.529 48.844 25.312 1 64.5 207 VAL A CA 1
ATOM 1648 C C . VAL A 1 207 ? 0.56 49.906 24.812 1 64.5 207 VAL A C 1
ATOM 1650 O O . VAL A 1 207 ? -0.567 50.031 25.312 1 64.5 207 VAL A O 1
ATOM 1653 N N . PHE A 1 208 ? 1.023 50.688 23.812 1 62.12 208 PHE A N 1
ATOM 1654 C CA . PHE A 1 208 ? 0.165 51.812 23.406 1 62.12 208 PHE A CA 1
ATOM 1655 C C . PHE A 1 208 ? -0.581 51.469 22.125 1 62.12 208 PHE A C 1
ATOM 1657 O O . PHE A 1 208 ? -1.396 52.25 21.641 1 62.12 208 PHE A O 1
ATOM 1664 N N . THR A 1 209 ? -0.312 50.312 21.562 1 54.81 209 THR A N 1
ATOM 1665 C CA . THR A 1 209 ? -1.159 49.969 20.422 1 54.81 209 THR A CA 1
ATOM 1666 C C . THR A 1 209 ? -2.322 49.094 20.859 1 54.81 209 THR A C 1
ATOM 1668 O O . THR A 1 209 ? -2.15 48.188 21.703 1 54.81 209 THR A O 1
ATOM 1671 N N . MET B 1 1 ? -8.367 29.453 11.062 1 55.91 1 MET B N 1
ATOM 1672 C CA . MET B 1 1 ? -6.984 29.734 11.445 1 55.91 1 MET B CA 1
ATOM 1673 C C . MET B 1 1 ? -6.211 30.359 10.289 1 55.91 1 MET B C 1
ATOM 1675 O O . MET B 1 1 ? -6.41 29.984 9.133 1 55.91 1 MET B O 1
ATOM 1679 N N . ALA B 1 2 ? -5.672 31.547 10.477 1 69.12 2 ALA B N 1
ATOM 1680 C CA . ALA B 1 2 ? -5.027 32.438 9.508 1 69.12 2 ALA B CA 1
ATOM 1681 C C . ALA B 1 2 ? -3.793 31.781 8.898 1 69.12 2 ALA B C 1
ATOM 1683 O O . ALA B 1 2 ? -3.242 30.828 9.469 1 69.12 2 ALA B O 1
ATOM 1684 N N . ALA B 1 3 ? -3.516 31.969 7.672 1 83.94 3 ALA B N 1
ATOM 1685 C CA . ALA B 1 3 ? -2.307 31.578 6.953 1 83.94 3 ALA B CA 1
ATOM 1686 C C . ALA B 1 3 ? -1.055 31.969 7.734 1 83.94 3 ALA B C 1
ATOM 1688 O O . ALA B 1 3 ? -1.041 32.969 8.438 1 83.94 3 ALA B O 1
ATOM 1689 N N . LEU B 1 4 ? -0.137 31.109 7.754 1 88.5 4 LEU B N 1
ATOM 1690 C CA . LEU B 1 4 ? 1.136 31.391 8.406 1 88.5 4 LEU B CA 1
ATOM 1691 C C . LEU B 1 4 ? 1.785 32.625 7.836 1 88.5 4 LEU B C 1
ATOM 1693 O O . LEU B 1 4 ? 1.967 32.75 6.621 1 88.5 4 LEU B O 1
ATOM 1697 N N . ALA B 1 5 ? 2.07 33.562 8.68 1 85.62 5 ALA B N 1
ATOM 1698 C CA . ALA B 1 5 ? 2.594 34.875 8.258 1 85.62 5 ALA B CA 1
ATOM 1699 C C . ALA B 1 5 ? 4.078 34.781 7.918 1 85.62 5 ALA B C 1
ATOM 1701 O O . ALA B 1 5 ? 4.777 33.875 8.398 1 85.62 5 ALA B O 1
ATOM 1702 N N . ALA B 1 6 ? 4.582 35.656 6.957 1 85.44 6 ALA B N 1
ATOM 1703 C CA . ALA B 1 6 ? 6 35.75 6.609 1 85.44 6 ALA B CA 1
ATOM 1704 C C . ALA B 1 6 ? 6.52 37.188 6.82 1 85.44 6 ALA B C 1
ATOM 1706 O O . ALA B 1 6 ? 5.824 38.156 6.523 1 85.44 6 ALA B O 1
ATOM 1707 N N . SER B 1 7 ? 7.715 37.188 7.402 1 81.25 7 SER B N 1
ATOM 1708 C CA . SER B 1 7 ? 8.352 38.5 7.516 1 81.25 7 SER B CA 1
ATOM 1709 C C . SER B 1 7 ? 8.828 39 6.16 1 81.25 7 SER B C 1
ATOM 1711 O O . SER B 1 7 ? 8.883 38.25 5.191 1 81.25 7 SER B O 1
ATOM 1713 N N . SER B 1 8 ? 9.008 40.312 6.129 1 72.75 8 SER B N 1
ATOM 1714 C CA . SER B 1 8 ? 9.477 40.938 4.898 1 72.75 8 SER B CA 1
ATOM 1715 C C . SER B 1 8 ? 10.836 40.375 4.473 1 72.75 8 SER B C 1
ATOM 1717 O O . SER B 1 8 ? 11.156 40.344 3.283 1 72.75 8 SER B O 1
ATOM 1719 N N . GLU B 1 9 ? 11.633 39.938 5.379 1 67.38 9 GLU B N 1
ATOM 1720 C CA . GLU B 1 9 ? 12.969 39.438 5.086 1 67.38 9 GLU B CA 1
ATOM 1721 C C . GLU B 1 9 ? 12.961 37.938 4.852 1 67.38 9 GLU B C 1
ATOM 1723 O O . GLU B 1 9 ? 13.945 37.375 4.387 1 67.38 9 GLU B O 1
ATOM 1728 N N . GLY B 1 10 ? 11.898 37.375 5.305 1 62.81 10 GLY B N 1
ATOM 1729 C CA . GLY B 1 10 ? 11.867 35.938 5.348 1 62.81 10 GLY B CA 1
ATOM 1730 C C . GLY B 1 10 ? 11.703 35.281 3.98 1 62.81 10 GLY B C 1
ATOM 1731 O O . GLY B 1 10 ? 11.227 35.938 3.045 1 62.81 10 GLY B O 1
ATOM 1732 N N . THR B 1 11 ? 12.438 34.25 3.789 1 64.31 11 THR B N 1
ATOM 1733 C CA . THR B 1 11 ? 12.32 33.406 2.6 1 64.31 11 THR B CA 1
ATOM 1734 C C . THR B 1 11 ? 10.867 33 2.385 1 64.31 11 THR B C 1
ATOM 1736 O O . THR B 1 11 ? 10.102 32.875 3.342 1 64.31 11 THR B O 1
ATOM 1739 N N . GLY B 1 12 ? 10.258 33.469 1.36 1 71.56 12 GLY B N 1
ATOM 1740 C CA . GLY B 1 12 ? 8.906 33.156 0.912 1 71.56 12 GLY B CA 1
ATOM 1741 C C . GLY B 1 12 ? 8.398 31.828 1.404 1 71.56 12 GLY B C 1
ATOM 1742 O O . GLY B 1 12 ? 9.188 30.938 1.74 1 71.56 12 GLY B O 1
ATOM 1743 N N . LEU B 1 13 ? 7.352 31.703 2.146 1 84.19 13 LEU B N 1
ATOM 1744 C CA . LEU B 1 13 ? 6.641 30.5 2.572 1 84.19 13 LEU B CA 1
ATOM 1745 C C . LEU B 1 13 ? 6.203 29.672 1.368 1 84.19 13 LEU B C 1
ATOM 1747 O O . LEU B 1 13 ? 5.004 29.531 1.111 1 84.19 13 LEU B O 1
ATOM 1751 N N . ASN B 1 14 ? 7.309 29.047 0.752 1 89.94 14 ASN B N 1
ATOM 1752 C CA . ASN B 1 14 ? 7.043 28.25 -0.437 1 89.94 14 ASN B CA 1
ATOM 1753 C C . ASN B 1 14 ? 6.516 26.859 -0.074 1 89.94 14 ASN B C 1
ATOM 1755 O O . ASN B 1 14 ? 6.832 26.328 0.994 1 89.94 14 ASN B O 1
ATOM 1759 N N . PRO B 1 15 ? 5.691 26.391 -0.99 1 94.81 15 PRO B N 1
ATOM 1760 C CA . PRO B 1 15 ? 5.223 25.031 -0.749 1 94.81 15 PRO B CA 1
ATOM 1761 C C . PRO B 1 15 ? 6.355 24 -0.731 1 94.81 15 PRO B C 1
ATOM 1763 O O . PRO B 1 15 ? 7.34 24.156 -1.461 1 94.81 15 PRO B O 1
ATOM 1766 N N . MET B 1 16 ? 6.215 23.031 0.172 1 96 16 MET B N 1
ATOM 1767 C CA . MET B 1 16 ? 7.172 21.922 0.281 1 96 16 MET B CA 1
ATOM 1768 C C . MET B 1 16 ? 6.477 20.578 0.094 1 96 16 MET B C 1
ATOM 1770 O O . MET B 1 16 ? 5.371 20.375 0.595 1 96 16 MET B O 1
ATOM 1774 N N . SER B 1 17 ? 7.16 19.672 -0.613 1 96.25 17 SER B N 1
ATOM 1775 C CA . SER B 1 17 ? 6.633 18.328 -0.844 1 96.25 17 SER B CA 1
ATOM 1776 C C . SER B 1 17 ? 7.328 17.297 0.047 1 96.25 17 SER B C 1
ATOM 1778 O O . SER B 1 17 ? 8.547 17.359 0.234 1 96.25 17 SER B O 1
ATOM 1780 N N . PHE B 1 18 ? 6.535 16.469 0.651 1 96.31 18 PHE B N 1
ATOM 1781 C CA . PHE B 1 18 ? 7.035 15.367 1.464 1 96.31 18 PHE B CA 1
ATOM 1782 C C . PHE B 1 18 ? 6.531 14.031 0.935 1 96.31 18 PHE B C 1
ATOM 1784 O O . PHE B 1 18 ? 5.383 13.922 0.499 1 96.31 18 PHE B O 1
ATOM 1791 N N . THR B 1 19 ? 7.438 13.055 0.918 1 93.5 19 THR B N 1
ATOM 1792 C CA . THR B 1 19 ? 7.086 11.711 0.467 1 93.5 19 THR B CA 1
ATOM 1793 C C . THR B 1 19 ? 7.746 10.656 1.349 1 93.5 19 THR B C 1
ATOM 1795 O O . THR B 1 19 ? 8.883 10.836 1.797 1 93.5 19 THR B O 1
ATOM 1798 N N . ASP B 1 20 ? 7.059 9.586 1.632 1 91.88 20 ASP B N 1
ATOM 1799 C CA . ASP B 1 20 ? 7.645 8.492 2.395 1 91.88 20 ASP B CA 1
ATOM 1800 C C . ASP B 1 20 ? 7.168 7.141 1.868 1 91.88 20 ASP B C 1
ATOM 1802 O O . ASP B 1 20 ? 6.484 7.074 0.846 1 91.88 20 ASP B O 1
ATOM 1806 N N . GLN B 1 21 ? 7.707 6.055 2.527 1 85.94 21 GLN B N 1
ATOM 1807 C CA . GLN B 1 21 ? 7.32 4.695 2.154 1 85.94 21 GLN B CA 1
ATOM 1808 C C . GLN B 1 21 ? 5.992 4.305 2.793 1 85.94 21 GLN B C 1
ATOM 1810 O O . GLN B 1 21 ? 5.918 3.322 3.533 1 85.94 21 GLN B O 1
ATOM 1815 N N . HIS B 1 22 ? 4.996 4.902 2.441 1 89.69 22 HIS B N 1
ATOM 1816 C CA . HIS B 1 22 ? 3.648 4.812 2.996 1 89.69 22 HIS B CA 1
ATOM 1817 C C . HIS B 1 22 ? 2.957 3.525 2.555 1 89.69 22 HIS B C 1
ATOM 1819 O O . HIS B 1 22 ? 2.262 2.887 3.348 1 89.69 22 HIS B O 1
ATOM 1825 N N . GLY B 1 23 ? 3.223 3.076 1.386 1 88.81 23 GLY B N 1
ATOM 1826 C CA . GLY B 1 23 ? 2.541 1.936 0.793 1 88.81 23 GLY B CA 1
ATOM 1827 C C . GLY B 1 23 ? 2.779 0.641 1.549 1 88.81 23 GLY B C 1
ATOM 1828 O O . GLY B 1 23 ? 1.833 -0.086 1.857 1 88.81 23 GLY B O 1
ATOM 1829 N N . SER B 1 24 ? 4.02 0.424 1.881 1 88.38 24 SER B N 1
ATOM 1830 C CA . SER B 1 24 ? 4.371 -0.807 2.582 1 88.38 24 SER B CA 1
ATOM 1831 C C . SER B 1 24 ? 3.73 -0.857 3.965 1 88.38 24 SER B C 1
ATOM 1833 O O . SER B 1 24 ? 3.281 -1.916 4.41 1 88.38 24 SER B O 1
ATOM 1835 N N . VAL B 1 25 ? 3.654 0.254 4.621 1 90.94 25 VAL B N 1
ATOM 1836 C CA . VAL B 1 25 ? 3.104 0.316 5.969 1 90.94 25 VAL B CA 1
ATOM 1837 C C . VAL B 1 25 ? 1.595 0.089 5.922 1 90.94 25 VAL B C 1
ATOM 1839 O O . VAL B 1 25 ? 1.052 -0.684 6.719 1 90.94 25 VAL B O 1
ATOM 1842 N N . VAL B 1 26 ? 0.981 0.716 5.027 1 93.69 26 VAL B N 1
ATOM 1843 C CA . VAL B 1 26 ? -0.467 0.599 4.891 1 93.69 26 VAL B CA 1
ATOM 1844 C C . VAL B 1 26 ? -0.838 -0.841 4.543 1 93.69 26 VAL B C 1
ATOM 1846 O O . VAL B 1 26 ? -1.78 -1.398 5.113 1 93.69 26 VAL B O 1
ATOM 1849 N N . LEU B 1 27 ? -0.147 -1.399 3.643 1 93 27 LEU B N 1
ATOM 1850 C CA . LEU B 1 27 ? -0.418 -2.771 3.229 1 93 27 LEU B CA 1
ATOM 1851 C C . LEU B 1 27 ? -0.26 -3.734 4.402 1 93 27 LEU B C 1
ATOM 1853 O O . LEU B 1 27 ? -1.037 -4.68 4.543 1 93 27 LEU B O 1
ATOM 1857 N N . GLU B 1 28 ? 0.783 -3.506 5.18 1 94.12 28 GLU B N 1
ATOM 1858 C CA . GLU B 1 28 ? 0.987 -4.328 6.367 1 94.12 28 GLU B CA 1
ATOM 1859 C C . GLU B 1 28 ? -0.201 -4.227 7.32 1 94.12 28 GLU B C 1
ATOM 1861 O O . GLU B 1 28 ? -0.628 -5.23 7.898 1 94.12 28 GLU B O 1
ATOM 1866 N N . ARG B 1 29 ? -0.67 -3.109 7.488 1 94.75 29 ARG B N 1
ATOM 1867 C CA . ARG B 1 29 ? -1.833 -2.916 8.352 1 94.75 29 ARG B CA 1
ATOM 1868 C C . ARG B 1 29 ? -3.061 -3.617 7.773 1 94.75 29 ARG B C 1
ATOM 1870 O O . ARG B 1 29 ? -3.863 -4.18 8.523 1 94.75 29 ARG B O 1
ATOM 1877 N N . MET B 1 30 ? -3.189 -3.557 6.523 1 95.62 30 MET B N 1
ATOM 1878 C CA . MET B 1 30 ? -4.32 -4.227 5.883 1 95.62 30 MET B CA 1
ATOM 1879 C C . MET B 1 30 ? -4.195 -5.742 6.012 1 95.62 30 MET B C 1
ATOM 1881 O O . MET B 1 30 ? -5.203 -6.441 6.145 1 95.62 30 MET B O 1
ATOM 1885 N N . ARG B 1 31 ? -2.951 -6.176 5.906 1 94.94 31 ARG B N 1
ATOM 1886 C CA . ARG B 1 31 ? -2.723 -7.598 6.156 1 94.94 31 ARG B CA 1
ATOM 1887 C C . ARG B 1 31 ? -3.189 -7.988 7.555 1 94.94 31 ARG B C 1
ATOM 1889 O O . ARG B 1 31 ? -3.861 -9.008 7.727 1 94.94 31 ARG B O 1
ATOM 1896 N N . TYR B 1 32 ? -2.834 -7.141 8.516 1 95.88 32 TYR B N 1
ATOM 1897 C CA . TYR B 1 32 ? -3.25 -7.371 9.891 1 95.88 32 TYR B CA 1
ATOM 1898 C C . TYR B 1 32 ? -4.77 -7.359 10.008 1 95.88 32 TYR B C 1
ATOM 1900 O O . TYR B 1 32 ? -5.348 -8.188 10.719 1 95.88 32 TYR B O 1
ATOM 1908 N N . GLN B 1 33 ? -5.383 -6.457 9.336 1 95.75 33 GLN B N 1
ATOM 1909 C CA . GLN B 1 33 ? -6.84 -6.391 9.312 1 95.75 33 GLN B CA 1
ATOM 1910 C C . GLN B 1 33 ? -7.438 -7.695 8.789 1 95.75 33 GLN B C 1
ATOM 1912 O O . GLN B 1 33 ? -8.375 -8.234 9.383 1 95.75 33 GLN B O 1
ATOM 1917 N N . ARG B 1 34 ? -6.902 -8.172 7.742 1 96 34 ARG B N 1
ATOM 1918 C CA . ARG B 1 34 ? -7.414 -9.406 7.16 1 96 34 ARG B CA 1
ATOM 1919 C C . ARG B 1 34 ? -7.254 -10.578 8.125 1 96 34 ARG B C 1
ATOM 1921 O O . ARG B 1 34 ? -8.188 -11.367 8.312 1 96 34 ARG B O 1
ATOM 1928 N N . GLU B 1 35 ? -6.098 -10.633 8.734 1 94.69 35 GLU B N 1
ATOM 1929 C CA . GLU B 1 35 ? -5.801 -11.727 9.656 1 94.69 35 GLU B CA 1
ATOM 1930 C C . GLU B 1 35 ? -6.758 -11.727 10.844 1 94.69 35 GLU B C 1
ATOM 1932 O O . GLU B 1 35 ? -7.074 -12.781 11.391 1 94.69 35 GLU B O 1
ATOM 1937 N N . THR B 1 36 ? -7.215 -10.57 11.203 1 93.31 36 THR B N 1
ATOM 1938 C CA . THR B 1 36 ? -8.094 -10.445 12.367 1 93.31 36 THR B CA 1
ATOM 1939 C C . THR B 1 36 ? -9.555 -10.328 11.93 1 93.31 36 THR B C 1
ATOM 1941 O O . THR B 1 36 ? -10.438 -10.117 12.766 1 93.31 36 THR B O 1
ATOM 1944 N N . GLY B 1 37 ? -9.773 -10.445 10.641 1 91.5 37 GLY B N 1
ATOM 1945 C CA . GLY B 1 37 ? -11.125 -10.43 10.102 1 91.5 37 GLY B CA 1
ATOM 1946 C C . GLY B 1 37 ? -11.758 -9.047 10.133 1 91.5 37 GLY B C 1
ATOM 1947 O O . GLY B 1 37 ? -12.977 -8.914 10.062 1 91.5 37 GLY B O 1
ATOM 1948 N N . ARG B 1 38 ? -10.938 -8.039 10.211 1 91.31 38 ARG B N 1
ATOM 1949 C CA . ARG B 1 38 ? -11.445 -6.676 10.305 1 91.31 38 ARG B CA 1
ATOM 1950 C C . ARG B 1 38 ? -11.719 -6.102 8.914 1 91.31 38 ARG B C 1
ATOM 1952 O O . ARG B 1 38 ? -10.914 -6.27 7.996 1 91.31 38 ARG B O 1
ATOM 1959 N N . PHE B 1 39 ? -12.906 -5.523 8.734 1 90.75 39 PHE B N 1
ATOM 1960 C CA . PHE B 1 39 ? -13.352 -4.762 7.566 1 90.75 39 PHE B CA 1
ATOM 1961 C C . PHE B 1 39 ? -13.375 -5.645 6.324 1 90.75 39 PHE B C 1
ATOM 1963 O O . PHE B 1 39 ? -13.344 -5.141 5.199 1 90.75 39 PHE B O 1
ATOM 1970 N N . CYS B 1 40 ? -13.281 -6.906 6.477 1 92.69 40 CYS B N 1
ATOM 1971 C CA . CYS B 1 40 ? -13.359 -7.801 5.328 1 92.69 40 CYS B CA 1
ATOM 1972 C C . CYS B 1 40 ? -14.781 -7.867 4.781 1 92.69 40 CYS B C 1
ATOM 1974 O O . CYS B 1 40 ? -15.742 -7.988 5.543 1 92.69 40 CYS B O 1
ATOM 1976 N N . ASP B 1 41 ? -14.898 -7.797 3.486 1 90.5 41 ASP B N 1
ATOM 1977 C CA . ASP B 1 41 ? -16.234 -7.762 2.883 1 90.5 41 ASP B CA 1
ATOM 1978 C C . ASP B 1 41 ? -16.359 -8.82 1.791 1 90.5 41 ASP B C 1
ATOM 1980 O O . ASP B 1 41 ? -17.328 -8.812 1.026 1 90.5 41 ASP B O 1
ATOM 1984 N N . VAL B 1 42 ? -15.469 -9.664 1.661 1 93 42 VAL B N 1
ATOM 1985 C CA . VAL B 1 42 ? -15.516 -10.773 0.713 1 93 42 VAL B CA 1
ATOM 1986 C C . VAL B 1 42 ? -15.094 -12.07 1.406 1 93 42 VAL B C 1
ATOM 1988 O O . VAL B 1 42 ? -14.133 -12.086 2.178 1 93 42 VAL B O 1
ATOM 1991 N N . CYS B 1 43 ? -15.789 -13.086 1.165 1 94.81 43 CYS B N 1
ATOM 1992 C CA . CYS B 1 43 ? -15.422 -14.438 1.588 1 94.81 43 CYS B CA 1
ATOM 1993 C C . CYS B 1 43 ? -15.148 -15.328 0.385 1 94.81 43 CYS B C 1
ATOM 1995 O O . CYS B 1 43 ? -16.031 -15.562 -0.437 1 94.81 43 CYS B O 1
ATOM 1997 N N . ILE B 1 44 ? -13.961 -15.789 0.308 1 95.5 44 ILE B N 1
ATOM 1998 C CA . ILE B 1 44 ? -13.57 -16.641 -0.812 1 95.5 44 ILE B CA 1
ATOM 1999 C C . ILE B 1 44 ? -13.57 -18.109 -0.372 1 95.5 44 ILE B C 1
ATOM 2001 O O . ILE B 1 44 ? -12.898 -18.469 0.599 1 95.5 44 ILE B O 1
ATOM 2005 N N . VAL B 1 45 ? -14.266 -18.906 -1.096 1 96.62 45 VAL B N 1
ATOM 2006 C CA . VAL B 1 45 ? -14.383 -20.328 -0.758 1 96.62 45 VAL B CA 1
ATOM 2007 C C . VAL B 1 45 ? -13.578 -21.172 -1.749 1 96.62 45 VAL B C 1
ATOM 2009 O O . VAL B 1 45 ? -13.797 -21.094 -2.959 1 96.62 45 VAL B O 1
ATOM 2012 N N . VAL B 1 46 ? -12.664 -21.875 -1.209 1 96.12 46 VAL B N 1
ATOM 2013 C CA . VAL B 1 46 ? -11.844 -22.812 -1.978 1 96.12 46 VAL B CA 1
ATOM 2014 C C . VAL B 1 46 ? -11.945 -24.203 -1.367 1 96.12 46 VAL B C 1
ATOM 2016 O O . VAL B 1 46 ? -11.328 -24.484 -0.334 1 96.12 46 VAL B O 1
ATOM 2019 N N . LYS B 1 47 ? -12.664 -25.078 -2.059 1 94.31 47 LYS B N 1
ATOM 2020 C CA . LYS B 1 47 ? -12.953 -26.406 -1.528 1 94.31 47 LYS B CA 1
ATOM 2021 C C . LYS B 1 47 ? -13.539 -26.328 -0.12 1 94.31 47 LYS B C 1
ATOM 2023 O O . LYS B 1 47 ? -14.602 -25.734 0.085 1 94.31 47 LYS B O 1
ATOM 2028 N N . ASP B 1 48 ? -12.703 -26.719 0.924 1 92.56 48 ASP B N 1
ATOM 2029 C CA . ASP B 1 48 ? -13.219 -26.766 2.287 1 92.56 48 ASP B CA 1
ATOM 2030 C C . ASP B 1 48 ? -12.664 -25.625 3.129 1 92.56 48 ASP B C 1
ATOM 2032 O O . ASP B 1 48 ? -12.82 -25.609 4.352 1 92.56 48 ASP B O 1
ATOM 2036 N N . ARG B 1 49 ? -12.094 -24.719 2.457 1 96.06 49 ARG B N 1
ATOM 2037 C CA . ARG B 1 49 ? -11.5 -23.609 3.191 1 96.06 49 ARG B CA 1
ATOM 2038 C C . ARG B 1 49 ? -12.133 -22.281 2.781 1 96.06 49 ARG B C 1
ATOM 2040 O O . ARG B 1 49 ? -12.594 -22.125 1.646 1 96.06 49 ARG B O 1
ATOM 2047 N N . GLN B 1 50 ? -12.148 -21.422 3.779 1 95.88 50 GLN B N 1
ATOM 2048 C CA . GLN B 1 50 ? -12.68 -20.078 3.547 1 95.88 50 GLN B CA 1
ATOM 2049 C C . GLN B 1 50 ? -11.633 -19.016 3.877 1 95.88 50 GLN B C 1
ATOM 2051 O O . GLN B 1 50 ? -10.914 -19.141 4.871 1 95.88 50 GLN B O 1
ATOM 2056 N N . PHE B 1 51 ? -11.547 -18.016 2.99 1 96.5 51 PHE B N 1
ATOM 2057 C CA . PHE B 1 51 ? -10.609 -16.922 3.174 1 96.5 51 PHE B CA 1
ATOM 2058 C C . PHE B 1 51 ? -11.328 -15.57 3.15 1 96.5 51 PHE B C 1
ATOM 2060 O O . PHE B 1 51 ? -12.109 -15.297 2.236 1 96.5 51 PHE B O 1
ATOM 2067 N N . SER B 1 52 ? -11.094 -14.789 4.16 1 95.5 52 SER B N 1
ATOM 2068 C CA . SER B 1 52 ? -11.617 -13.43 4.172 1 95.5 52 SER B CA 1
ATOM 2069 C C . SER B 1 52 ? -10.664 -12.469 3.461 1 95.5 52 SER B C 1
ATOM 2071 O O . SER B 1 52 ? -9.445 -12.648 3.502 1 95.5 52 SER B O 1
ATOM 2073 N N . ALA B 1 53 ? -11.242 -11.477 2.791 1 96.25 53 ALA B N 1
ATOM 2074 C CA . ALA B 1 53 ? -10.414 -10.508 2.084 1 96.25 53 ALA B CA 1
ATOM 2075 C C . ALA B 1 53 ? -11.156 -9.18 1.906 1 96.25 53 ALA B C 1
ATOM 2077 O O . ALA B 1 53 ? -12.336 -9.078 2.227 1 96.25 53 ALA B O 1
ATOM 2078 N N . HIS B 1 54 ? -10.469 -8.188 1.536 1 95.19 54 HIS B N 1
ATOM 2079 C CA . HIS B 1 54 ? -11.031 -6.887 1.211 1 95.19 54 HIS B CA 1
ATOM 2080 C C . HIS B 1 54 ? -11.281 -6.754 -0.288 1 95.19 54 HIS B C 1
ATOM 2082 O O . HIS B 1 54 ? -10.391 -7.023 -1.097 1 95.19 54 HIS B O 1
ATOM 2088 N N . ARG B 1 55 ? -12.422 -6.246 -0.617 1 94 55 ARG B N 1
ATOM 2089 C CA . ARG B 1 55 ? -12.828 -6.09 -2.008 1 94 55 ARG B CA 1
ATOM 2090 C C . ARG B 1 55 ? -11.844 -5.215 -2.773 1 94 55 ARG B C 1
ATOM 2092 O O . ARG B 1 55 ? -11.43 -5.562 -3.881 1 94 55 ARG B O 1
ATOM 2099 N N . ASN B 1 56 ? -11.531 -4.098 -2.191 1 94.19 56 ASN B N 1
ATOM 2100 C CA . ASN B 1 56 ? -10.703 -3.119 -2.887 1 94.19 56 ASN B CA 1
ATOM 2101 C C . ASN B 1 56 ? -9.297 -3.65 -3.137 1 94.19 56 ASN B C 1
ATOM 2103 O O . ASN B 1 56 ? -8.688 -3.34 -4.156 1 94.19 56 ASN B O 1
ATOM 2107 N N . ILE B 1 57 ? -8.727 -4.465 -2.232 1 96 57 ILE B N 1
ATOM 2108 C CA . ILE B 1 57 ? -7.395 -5.043 -2.408 1 96 57 ILE B CA 1
ATOM 2109 C C . ILE B 1 57 ? -7.43 -6.082 -3.525 1 96 57 ILE B C 1
ATOM 2111 O O . ILE B 1 57 ? -6.586 -6.062 -4.426 1 96 57 ILE B O 1
ATOM 2115 N N . LEU B 1 58 ? -8.43 -6.973 -3.451 1 96.38 58 LEU B N 1
ATOM 2116 C CA . LEU B 1 58 ? -8.57 -7.98 -4.5 1 96.38 58 LEU B CA 1
ATOM 2117 C C . LEU B 1 58 ? -8.688 -7.32 -5.871 1 96.38 58 LEU B C 1
ATOM 2119 O O . LEU B 1 58 ? -8 -7.723 -6.816 1 96.38 58 LEU B O 1
ATOM 2123 N N . ALA B 1 59 ? -9.523 -6.301 -5.922 1 95.75 59 ALA B N 1
ATOM 2124 C CA . ALA B 1 59 ? -9.781 -5.598 -7.176 1 95.75 59 ALA B CA 1
ATOM 2125 C C . ALA B 1 59 ? -8.531 -4.852 -7.652 1 95.75 59 ALA B C 1
ATOM 2127 O O . ALA B 1 59 ? -8.328 -4.684 -8.852 1 95.75 59 ALA B O 1
ATOM 2128 N N . SER B 1 60 ? -7.715 -4.398 -6.75 1 95.94 60 SER B N 1
ATOM 2129 C CA . SER B 1 60 ? -6.504 -3.662 -7.09 1 95.94 60 SER B CA 1
ATOM 2130 C C . SER B 1 60 ? -5.445 -4.586 -7.684 1 95.94 60 SER B C 1
ATOM 2132 O O . SER B 1 60 ? -4.629 -4.16 -8.5 1 95.94 60 SER B O 1
ATOM 2134 N N . CYS B 1 61 ? -5.449 -5.824 -7.348 1 96.44 61 CYS B N 1
ATOM 2135 C CA . CYS B 1 61 ? -4.379 -6.742 -7.715 1 96.44 61 CYS B CA 1
ATOM 2136 C C . CYS B 1 61 ? -4.789 -7.613 -8.898 1 96.44 61 CYS B C 1
ATOM 2138 O O . CYS B 1 61 ? -3.939 -8.203 -9.562 1 96.44 61 CYS B O 1
ATOM 2140 N N . SER B 1 62 ? -6.051 -7.734 -9.141 1 96.62 62 SER B N 1
ATOM 2141 C CA . SER B 1 62 ? -6.555 -8.688 -10.125 1 96.62 62 SER B CA 1
ATOM 2142 C C . SER B 1 62 ? -7.719 -8.102 -10.922 1 96.62 62 SER B C 1
ATOM 2144 O O . SER B 1 62 ? -8.797 -7.855 -10.367 1 96.62 62 SER B O 1
ATOM 2146 N N . PRO B 1 63 ? -7.543 -7.934 -12.195 1 94.75 63 PRO B N 1
ATOM 2147 C CA . PRO B 1 63 ? -8.648 -7.484 -13.047 1 94.75 63 PRO B CA 1
ATOM 2148 C C . PRO B 1 63 ? -9.852 -8.414 -12.984 1 94.75 63 PRO B C 1
ATOM 2150 O O . PRO B 1 63 ? -10.992 -7.965 -13.117 1 94.75 63 PRO B O 1
ATOM 2153 N N . TYR B 1 64 ? -9.609 -9.648 -12.805 1 93.75 64 TYR B N 1
ATOM 2154 C CA . TYR B 1 64 ? -10.703 -10.609 -12.641 1 93.75 64 TYR B CA 1
ATOM 2155 C C . TYR B 1 64 ? -11.578 -10.242 -11.453 1 93.75 64 TYR B C 1
ATOM 2157 O O . TYR B 1 64 ? -12.797 -10.109 -11.586 1 93.75 64 TYR B O 1
ATOM 2165 N N . PHE B 1 65 ? -10.961 -10.094 -10.367 1 93.88 65 PHE B N 1
ATOM 2166 C CA . PHE B 1 65 ? -11.711 -9.742 -9.164 1 93.88 65 PHE B CA 1
ATOM 2167 C C . PHE B 1 65 ? -12.328 -8.359 -9.297 1 93.88 65 PHE B C 1
ATOM 2169 O O . PHE B 1 65 ? -13.422 -8.109 -8.773 1 93.88 65 PHE B O 1
ATOM 2176 N N . ASP B 1 66 ? -11.617 -7.453 -9.898 1 93.56 66 ASP B N 1
ATOM 2177 C CA . ASP B 1 66 ? -12.164 -6.121 -10.141 1 93.56 66 ASP B CA 1
ATOM 2178 C C . ASP B 1 66 ? -13.492 -6.207 -10.898 1 93.56 66 ASP B C 1
ATOM 2180 O O . ASP B 1 66 ? -14.453 -5.516 -10.555 1 93.56 66 ASP B O 1
ATOM 2184 N N . SER B 1 67 ? -13.594 -7.047 -11.844 1 91.69 67 SER B N 1
ATOM 2185 C CA . SER B 1 67 ? -14.773 -7.191 -12.695 1 91.69 67 SER B CA 1
ATOM 2186 C C . SER B 1 67 ? -15.93 -7.832 -11.93 1 91.69 67 SER B C 1
ATOM 2188 O 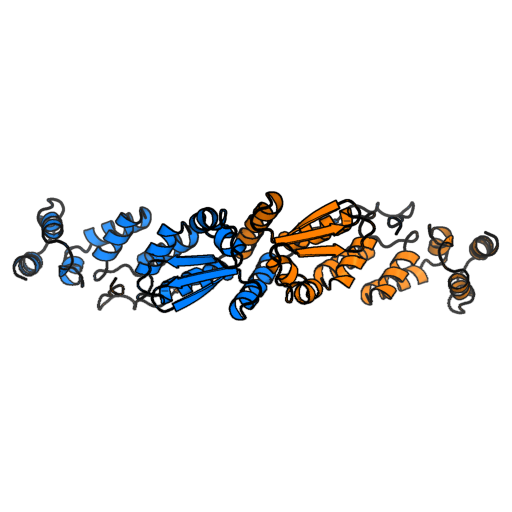O . SER B 1 67 ? -17.062 -7.355 -12.008 1 91.69 67 SER B O 1
ATOM 2190 N N . ILE B 1 68 ? -15.633 -8.75 -11.133 1 88.5 68 ILE B N 1
ATOM 2191 C CA . ILE B 1 68 ? -16.719 -9.516 -10.547 1 88.5 68 ILE B CA 1
ATOM 2192 C C . ILE B 1 68 ? -17.234 -8.82 -9.289 1 88.5 68 ILE B C 1
ATOM 2194 O O . ILE B 1 68 ? -18.391 -8.961 -8.914 1 88.5 68 ILE B O 1
ATOM 2198 N N . LEU B 1 69 ? -16.406 -8.109 -8.656 1 90.38 69 LEU B N 1
ATOM 2199 C CA . LEU B 1 69 ? -16.797 -7.496 -7.391 1 90.38 69 LEU B CA 1
ATOM 2200 C C . LEU B 1 69 ? -17.406 -6.117 -7.621 1 90.38 69 LEU B C 1
ATOM 2202 O O . LEU B 1 69 ? -17.984 -5.527 -6.703 1 90.38 69 LEU B O 1
ATOM 2206 N N . ARG B 1 70 ? -17.219 -5.527 -8.75 1 82.62 70 ARG B N 1
ATOM 2207 C CA . ARG B 1 70 ? -17.75 -4.207 -9.062 1 82.62 70 ARG B CA 1
ATOM 2208 C C . ARG B 1 70 ? -19.266 -4.207 -9.016 1 82.62 70 ARG B C 1
ATOM 2210 O O . ARG B 1 70 ? -19.891 -3.213 -8.625 1 82.62 70 ARG B O 1
ATOM 2217 N N . SER B 1 71 ? -19.875 -5.203 -9.328 1 70.56 71 SER B N 1
ATOM 2218 C CA . SER B 1 71 ? -21.312 -5.227 -9.539 1 70.56 71 SER B CA 1
ATOM 2219 C C . SER B 1 71 ? -22.047 -5.66 -8.273 1 70.56 71 SER B C 1
ATOM 2221 O O . SER B 1 71 ? -23.266 -5.543 -8.188 1 70.56 71 SER B O 1
ATOM 2223 N N . THR B 1 72 ? -21.328 -5.891 -7.32 1 64.44 72 THR B N 1
ATOM 2224 C CA . THR B 1 72 ? -22.031 -6.543 -6.23 1 64.44 72 THR B CA 1
ATOM 2225 C C . THR B 1 72 ? -22.5 -5.52 -5.199 1 64.44 72 THR B C 1
ATOM 2227 O O . THR B 1 72 ? -21.812 -4.543 -4.926 1 64.44 72 THR B O 1
ATOM 2230 N N . LYS B 1 73 ? -23.688 -5.652 -4.906 1 62.59 73 LYS B N 1
ATOM 2231 C CA . LYS B 1 73 ? -24.328 -4.75 -3.953 1 62.59 73 LYS B CA 1
ATOM 2232 C C . LYS B 1 73 ? -24.438 -5.395 -2.572 1 62.59 73 LYS B C 1
ATOM 2234 O O . LYS B 1 73 ? -25.094 -4.855 -1.681 1 62.59 73 LYS B O 1
ATOM 2239 N N . VAL B 1 74 ? -23.766 -6.516 -2.445 1 60.66 74 VAL B N 1
ATOM 2240 C CA . VAL B 1 74 ? -23.984 -7.207 -1.178 1 60.66 74 VAL B CA 1
ATOM 2241 C C . VAL B 1 74 ? -22.891 -6.801 -0.182 1 60.66 74 VAL B C 1
ATOM 2243 O O . VAL B 1 74 ? -21.781 -6.465 -0.577 1 60.66 74 VAL B O 1
ATOM 2246 N N . THR B 1 75 ? -23.281 -6.816 1.058 1 62.88 75 THR B N 1
ATOM 2247 C CA . THR B 1 75 ? -22.391 -6.422 2.141 1 62.88 75 THR B CA 1
ATOM 2248 C C . THR B 1 75 ? -21.203 -7.371 2.223 1 62.88 75 THR B C 1
ATOM 2250 O O . THR B 1 75 ? -20.062 -6.926 2.381 1 62.88 75 THR B O 1
ATOM 2253 N N . LYS B 1 76 ? -21.547 -8.734 2.234 1 74 76 LYS B N 1
ATOM 2254 C CA . LYS B 1 76 ? -20.5 -9.75 2.246 1 74 76 LYS B CA 1
ATOM 2255 C C . LYS B 1 76 ? -20.672 -10.734 1.092 1 74 76 LYS B C 1
ATOM 2257 O O . LYS B 1 76 ? -21.484 -11.664 1.177 1 74 76 LYS B O 1
ATOM 2262 N N . GLU B 1 77 ? -19.859 -10.539 0.164 1 81.62 77 GLU B N 1
ATOM 2263 C CA . GLU B 1 77 ? -19.938 -11.336 -1.056 1 81.62 77 GLU B CA 1
ATOM 2264 C C . GLU B 1 77 ? -19.172 -12.648 -0.908 1 81.62 77 GLU B C 1
ATOM 2266 O O . GLU B 1 77 ? -18.078 -12.672 -0.333 1 81.62 77 GLU B O 1
ATOM 2271 N N . GLN B 1 78 ? -19.844 -13.688 -1.357 1 89.25 78 GLN B N 1
ATOM 2272 C CA . GLN B 1 78 ? -19.156 -14.969 -1.395 1 89.25 78 GLN B CA 1
ATOM 2273 C C . GLN B 1 78 ? -18.688 -15.305 -2.811 1 89.25 78 GLN B C 1
ATOM 2275 O O . GLN B 1 78 ? -19.484 -15.273 -3.752 1 89.25 78 GLN B O 1
ATOM 2280 N N . VAL B 1 79 ? -17.453 -15.562 -2.959 1 91.5 79 VAL B N 1
ATOM 2281 C CA . VAL B 1 79 ? -16.875 -15.914 -4.25 1 91.5 79 VAL B CA 1
ATOM 2282 C C . VAL B 1 79 ? -16.297 -17.328 -4.188 1 91.5 79 VAL B C 1
ATOM 2284 O O . VAL B 1 79 ? -15.492 -17.641 -3.314 1 91.5 79 VAL B O 1
ATOM 2287 N N . ILE B 1 80 ? -16.672 -18.172 -5.086 1 94.25 80 ILE B N 1
ATOM 2288 C CA . ILE B 1 80 ? -16.156 -19.547 -5.141 1 94.25 80 ILE B CA 1
ATOM 2289 C C . ILE B 1 80 ? -15.031 -19.625 -6.168 1 94.25 80 ILE B C 1
ATOM 2291 O O . ILE B 1 80 ? -15.211 -19.25 -7.332 1 94.25 80 ILE B O 1
ATOM 2295 N N . VAL B 1 81 ? -13.961 -20.078 -5.719 1 93.44 81 VAL B N 1
ATOM 2296 C CA . VAL B 1 81 ? -12.812 -20.234 -6.605 1 93.44 81 VAL B CA 1
ATOM 2297 C C . VAL B 1 81 ? -12.531 -21.719 -6.828 1 93.44 81 VAL B C 1
ATOM 2299 O O . VAL B 1 81 ? -12.398 -22.484 -5.867 1 93.44 81 VAL B O 1
ATOM 2302 N N . ASN B 1 82 ? -12.438 -22.031 -8.047 1 91.56 82 ASN B N 1
ATOM 2303 C CA . ASN B 1 82 ? -12.102 -23.406 -8.398 1 91.56 82 ASN B CA 1
ATOM 2304 C C . ASN B 1 82 ? -10.602 -23.672 -8.312 1 91.56 82 ASN B C 1
ATOM 2306 O O . ASN B 1 82 ? -9.852 -23.312 -9.227 1 91.56 82 ASN B O 1
ATOM 2310 N N . CYS B 1 83 ? -10.219 -24.234 -7.285 1 90.81 83 CYS B N 1
ATOM 2311 C CA . CYS B 1 83 ? -8.82 -24.562 -7.008 1 90.81 83 CYS B CA 1
ATOM 2312 C C . CYS B 1 83 ? -8.719 -25.844 -6.195 1 90.81 83 CYS B C 1
ATOM 2314 O O . CYS B 1 83 ? -9.422 -26.016 -5.199 1 90.81 83 CYS B O 1
ATOM 2316 N N . GLN B 1 84 ? -7.863 -26.719 -6.684 1 88.5 84 GLN B N 1
ATOM 2317 C CA . GLN B 1 84 ? -7.738 -28.031 -6.059 1 88.5 84 GLN B CA 1
ATOM 2318 C C . GLN B 1 84 ? -6.848 -27.969 -4.82 1 88.5 84 GLN B C 1
ATOM 2320 O O . GLN B 1 84 ? -6.922 -28.844 -3.953 1 88.5 84 GLN B O 1
ATOM 2325 N N . GLN B 1 85 ? -6.047 -27.047 -4.711 1 92.69 85 GLN B N 1
ATOM 2326 C CA . GLN B 1 85 ? -5.113 -26.891 -3.6 1 92.69 85 GLN B CA 1
ATOM 2327 C C . GLN B 1 85 ? -5.32 -25.562 -2.881 1 92.69 85 GLN B C 1
ATOM 2329 O O . GLN B 1 85 ? -4.723 -24.547 -3.252 1 92.69 85 GLN B O 1
ATOM 2334 N N . PRO B 1 86 ? -6.004 -25.609 -1.779 1 95.19 86 PRO B N 1
ATOM 2335 C CA . PRO B 1 86 ? -6.262 -24.375 -1.047 1 95.19 86 PRO B CA 1
ATOM 2336 C C . PRO B 1 86 ? -4.98 -23.641 -0.648 1 95.19 86 PRO B C 1
ATOM 2338 O O . PRO B 1 86 ? -4.969 -22.406 -0.561 1 95.19 86 PRO B O 1
ATOM 2341 N N . LYS B 1 87 ? -3.943 -24.406 -0.448 1 95.69 87 LYS B N 1
ATOM 2342 C CA . LYS B 1 87 ? -2.662 -23.812 -0.072 1 95.69 87 LYS B CA 1
ATOM 2343 C C . LYS B 1 87 ? -2.15 -22.875 -1.16 1 95.69 87 LYS B C 1
ATOM 2345 O O . LYS B 1 87 ? -1.599 -21.812 -0.863 1 95.69 87 LYS B O 1
ATOM 2350 N N . ALA B 1 88 ? -2.316 -23.234 -2.381 1 96.12 88 ALA B N 1
ATOM 2351 C CA . ALA B 1 88 ? -1.878 -22.406 -3.498 1 96.12 88 ALA B CA 1
ATOM 2352 C C . ALA B 1 88 ? -2.639 -21.078 -3.529 1 96.12 88 ALA B C 1
ATOM 2354 O O . ALA B 1 88 ? -2.055 -20.031 -3.789 1 96.12 88 ALA B O 1
ATOM 2355 N N . PHE B 1 89 ? -3.906 -21.203 -3.225 1 97.38 89 PHE B N 1
ATOM 2356 C CA . PHE B 1 89 ? -4.691 -19.969 -3.205 1 97.38 89 PHE B CA 1
ATOM 2357 C C . PHE B 1 89 ? -4.266 -19.078 -2.049 1 97.38 89 PHE B C 1
ATOM 2359 O O . PHE B 1 89 ? -4.203 -17.844 -2.195 1 97.38 89 PHE B O 1
ATOM 2366 N N . GLU B 1 90 ? -4.027 -19.703 -0.976 1 97.38 90 GLU B N 1
ATOM 2367 C CA . GLU B 1 90 ? -3.549 -18.938 0.179 1 97.38 90 GLU B CA 1
ATOM 2368 C C . GLU B 1 90 ? -2.27 -18.188 -0.15 1 97.38 90 GLU B C 1
ATOM 2370 O O . GLU B 1 90 ? -2.107 -17.031 0.247 1 97.38 90 GLU B O 1
ATOM 2375 N N . LEU B 1 91 ? -1.368 -18.797 -0.849 1 97.62 91 LEU B N 1
ATOM 2376 C CA . LEU B 1 91 ? -0.131 -18.156 -1.27 1 97.62 91 LEU B CA 1
ATOM 2377 C C . LEU B 1 91 ? -0.424 -16.953 -2.172 1 97.62 91 LEU B C 1
ATOM 2379 O O . LEU B 1 91 ? 0.186 -15.898 -2.02 1 97.62 91 LEU B O 1
ATOM 2383 N N . LEU B 1 92 ? -1.344 -17.172 -3.072 1 98.06 92 LEU B N 1
ATOM 2384 C CA . LEU B 1 92 ? -1.753 -16.094 -3.971 1 98.06 92 LEU B CA 1
ATOM 2385 C C . LEU B 1 92 ? -2.32 -14.922 -3.186 1 98.06 92 LEU B C 1
ATOM 2387 O O . LEU B 1 92 ? -1.926 -13.773 -3.406 1 98.06 92 LEU B O 1
ATOM 2391 N N . LEU B 1 93 ? -3.213 -15.227 -2.299 1 97.69 93 LEU B N 1
ATOM 2392 C CA . LEU B 1 93 ? -3.857 -14.203 -1.487 1 97.69 93 LEU B CA 1
ATOM 2393 C C . LEU B 1 93 ? -2.836 -13.461 -0.633 1 97.69 93 LEU B C 1
ATOM 2395 O O . LEU B 1 93 ? -2.861 -12.227 -0.556 1 97.69 93 LEU B O 1
ATOM 2399 N N . ASN B 1 94 ? -1.961 -14.195 -0.014 1 96.88 94 ASN B N 1
ATOM 2400 C CA . ASN B 1 94 ? -0.901 -13.586 0.783 1 96.88 94 ASN B CA 1
ATOM 2401 C C . ASN B 1 94 ? -0.011 -12.68 -0.065 1 96.88 94 ASN B C 1
ATOM 2403 O O . ASN B 1 94 ? 0.411 -11.617 0.389 1 96.88 94 ASN B O 1
ATOM 2407 N N . TYR B 1 95 ? 0.204 -13.102 -1.196 1 97.44 95 TYR B N 1
ATOM 2408 C CA . TYR B 1 95 ? 0.989 -12.281 -2.109 1 97.44 95 TYR B CA 1
ATOM 2409 C C . TYR B 1 95 ? 0.292 -10.953 -2.387 1 97.44 95 TYR B C 1
ATOM 2411 O O . TYR B 1 95 ? 0.936 -9.898 -2.418 1 97.44 95 TYR B O 1
ATOM 2419 N N . MET B 1 96 ? -0.953 -10.977 -2.576 1 96.94 96 MET B N 1
ATOM 2420 C CA . MET B 1 96 ? -1.719 -9.758 -2.848 1 96.94 96 MET B CA 1
ATOM 2421 C C . MET B 1 96 ? -1.589 -8.766 -1.7 1 96.94 96 MET B C 1
ATOM 2423 O O . MET B 1 96 ? -1.559 -7.555 -1.923 1 96.94 96 MET B O 1
ATOM 2427 N N . TYR B 1 97 ? -1.405 -9.258 -0.499 1 96.19 97 TYR B N 1
ATOM 2428 C CA . TYR B 1 97 ? -1.379 -8.406 0.682 1 96.19 97 TYR B CA 1
ATOM 2429 C C . TYR B 1 97 ? 0.052 -8.055 1.068 1 96.19 97 TYR B C 1
ATOM 2431 O O . TYR B 1 97 ? 0.277 -7.207 1.938 1 96.19 97 TYR B O 1
ATOM 2439 N N . SER B 1 98 ? 1.03 -8.656 0.485 1 94.06 98 SER B N 1
ATOM 2440 C CA . SER B 1 98 ? 2.377 -8.445 1.009 1 94.06 98 SER B CA 1
ATOM 2441 C C . SER B 1 98 ? 3.375 -8.195 -0.116 1 94.06 98 SER B C 1
ATOM 2443 O O . SER B 1 98 ? 4.43 -7.602 0.106 1 94.06 98 SER B O 1
ATOM 2445 N N . GLY B 1 99 ? 3.121 -8.742 -1.25 1 94.62 99 GLY B N 1
ATOM 2446 C CA . GLY B 1 99 ? 4.082 -8.688 -2.34 1 94.62 99 GLY B CA 1
ATOM 2447 C C . GLY B 1 99 ? 5.18 -9.727 -2.223 1 94.62 99 GLY B C 1
ATOM 2448 O O . GLY B 1 99 ? 6.164 -9.68 -2.961 1 94.62 99 GLY B O 1
ATOM 2449 N N . CYS B 1 100 ? 4.953 -10.586 -1.31 1 95.75 100 CYS B N 1
ATOM 2450 C CA . CYS B 1 100 ? 5.918 -11.656 -1.085 1 95.75 100 CYS B CA 1
ATOM 2451 C C . CYS B 1 100 ? 5.277 -13.023 -1.301 1 95.75 100 CYS B C 1
ATOM 2453 O O . CYS B 1 100 ? 4.109 -13.227 -0.959 1 95.75 100 CYS B O 1
ATOM 2455 N N . VAL B 1 101 ? 6.102 -13.969 -1.858 1 97.5 101 VAL B N 1
ATOM 2456 C CA . VAL B 1 101 ? 5.578 -15.32 -2.066 1 97.5 101 VAL B CA 1
ATOM 2457 C C . VAL B 1 101 ? 6.723 -16.328 -2.041 1 97.5 101 VAL B C 1
ATOM 2459 O O . VAL B 1 101 ? 7.816 -16.047 -2.539 1 97.5 101 VAL B O 1
ATOM 2462 N N . VAL B 1 102 ? 6.469 -17.391 -1.389 1 97.81 102 VAL B N 1
ATOM 2463 C CA . VAL B 1 102 ? 7.398 -18.516 -1.412 1 97.81 102 VAL B CA 1
ATOM 2464 C C . VAL B 1 102 ? 6.855 -19.609 -2.324 1 97.81 102 VAL B C 1
ATOM 2466 O O . VAL B 1 102 ? 5.766 -20.141 -2.092 1 97.81 102 VAL B O 1
ATOM 2469 N N . ILE B 1 103 ? 7.609 -19.938 -3.322 1 97.56 103 ILE B N 1
ATOM 2470 C CA . ILE B 1 103 ? 7.176 -20.906 -4.309 1 97.56 103 ILE B CA 1
ATOM 2471 C C . ILE B 1 103 ? 7.965 -22.203 -4.133 1 97.56 103 ILE B C 1
ATOM 2473 O O . ILE B 1 103 ? 9.188 -22.172 -3.955 1 97.56 103 ILE B O 1
ATOM 2477 N N . ASP B 1 104 ? 7.27 -23.281 -4.125 1 95.62 104 ASP B N 1
ATOM 2478 C CA . ASP B 1 104 ? 7.918 -24.594 -4.027 1 95.62 104 ASP B CA 1
ATOM 2479 C C . ASP B 1 104 ? 7.34 -25.562 -5.051 1 95.62 104 ASP B C 1
ATOM 2481 O O . ASP B 1 104 ? 6.426 -25.219 -5.801 1 95.62 104 ASP B O 1
ATOM 2485 N N . ARG B 1 105 ? 7.863 -26.812 -5.027 1 93.5 105 ARG B N 1
ATOM 2486 C CA . ARG B 1 105 ? 7.535 -27.797 -6.062 1 93.5 105 ARG B CA 1
ATOM 2487 C C . ARG B 1 105 ? 6.094 -28.281 -5.918 1 93.5 105 ARG B C 1
ATOM 2489 O O . ARG B 1 105 ? 5.477 -28.703 -6.898 1 93.5 105 ARG B O 1
ATOM 2496 N N . THR B 1 106 ? 5.543 -28.203 -4.785 1 93.62 106 THR B N 1
ATOM 2497 C CA . THR B 1 106 ? 4.215 -28.75 -4.535 1 93.62 106 THR B CA 1
ATOM 2498 C C . THR B 1 106 ? 3.131 -27.781 -4.996 1 93.62 106 THR B C 1
ATOM 2500 O O . THR B 1 106 ? 2.025 -28.203 -5.348 1 93.62 106 THR B O 1
ATOM 2503 N N . THR B 1 107 ? 3.51 -26.469 -5.066 1 94.88 107 THR B N 1
ATOM 2504 C CA . THR B 1 107 ? 2.439 -25.5 -5.273 1 94.88 107 THR B CA 1
ATOM 2505 C C . THR B 1 107 ? 2.631 -24.766 -6.594 1 94.88 107 THR B C 1
ATOM 2507 O O . THR B 1 107 ? 1.709 -24.109 -7.082 1 94.88 107 THR B O 1
ATOM 2510 N N . VAL B 1 108 ? 3.756 -24.859 -7.246 1 96.81 108 VAL B N 1
ATOM 2511 C CA . VAL B 1 108 ? 4.141 -23.984 -8.352 1 96.81 108 VAL B CA 1
ATOM 2512 C C . VAL B 1 108 ? 3.146 -24.141 -9.5 1 96.81 108 VAL B C 1
ATOM 2514 O O . VAL B 1 108 ? 2.719 -23.141 -10.094 1 96.81 108 VAL B O 1
ATOM 2517 N N . ALA B 1 109 ? 2.756 -25.297 -9.828 1 95.69 109 ALA B N 1
ATOM 2518 C CA . ALA B 1 109 ? 1.873 -25.516 -10.969 1 95.69 109 ALA B CA 1
ATOM 2519 C C . ALA B 1 109 ? 0.506 -24.875 -10.734 1 95.69 109 ALA B C 1
ATOM 2521 O O . ALA B 1 109 ? -0.012 -24.172 -11.602 1 95.69 109 ALA B O 1
ATOM 2522 N N . GLU B 1 110 ? -0.029 -25.141 -9.586 1 96.19 110 GLU B N 1
ATOM 2523 C CA . GLU B 1 110 ? -1.336 -24.594 -9.25 1 96.19 110 GLU B CA 1
ATOM 2524 C C . GLU B 1 110 ? -1.271 -23.078 -9.109 1 96.19 110 GLU B C 1
ATOM 2526 O O . GLU B 1 110 ? -2.197 -22.359 -9.508 1 96.19 110 GLU B O 1
ATOM 2531 N N . LEU B 1 111 ? -0.258 -22.562 -8.539 1 97.38 111 LEU B N 1
ATOM 2532 C CA . LEU B 1 111 ? -0.063 -21.125 -8.391 1 97.38 111 LEU B CA 1
ATOM 2533 C C . LEU B 1 111 ? 0.01 -20.438 -9.75 1 97.38 111 LEU B C 1
ATOM 2535 O O . LEU B 1 111 ? -0.573 -19.375 -9.938 1 97.38 111 LEU B O 1
ATOM 2539 N N . LEU B 1 112 ? 0.708 -21.109 -10.648 1 97.69 112 LEU B N 1
ATOM 2540 C CA . LEU B 1 112 ? 0.802 -20.578 -12.008 1 97.69 112 LEU B CA 1
ATOM 2541 C C . LEU B 1 112 ? -0.576 -20.5 -12.656 1 97.69 112 LEU B C 1
ATOM 2543 O O . LEU B 1 112 ? -0.922 -19.5 -13.266 1 97.69 112 LEU B O 1
ATOM 2547 N N . ARG B 1 113 ? -1.315 -21.5 -12.523 1 97.12 113 ARG B N 1
ATOM 2548 C CA . ARG B 1 113 ? -2.672 -21.531 -13.062 1 97.12 113 ARG B CA 1
ATOM 2549 C C . ARG B 1 113 ? -3.508 -20.391 -12.484 1 97.12 113 ARG B C 1
ATOM 2551 O O . ARG B 1 113 ? -4.176 -19.656 -13.234 1 97.12 113 ARG B O 1
ATOM 2558 N N . LEU B 1 114 ? -3.482 -20.25 -11.227 1 97.44 114 LEU B N 1
ATOM 2559 C CA . LEU B 1 114 ? -4.258 -19.203 -10.562 1 97.44 114 LEU B CA 1
ATOM 2560 C C . LEU B 1 114 ? -3.799 -17.812 -10.992 1 97.44 114 LEU B C 1
ATOM 2562 O O . LEU B 1 114 ? -4.625 -16.953 -11.281 1 97.44 114 LEU B O 1
ATOM 2566 N N . ALA B 1 115 ? -2.482 -17.641 -10.977 1 97.94 115 ALA B N 1
ATOM 2567 C CA . ALA B 1 115 ? -1.929 -16.359 -11.391 1 97.94 115 ALA B CA 1
ATOM 2568 C C . ALA B 1 115 ? -2.379 -15.992 -12.805 1 97.94 115 ALA B C 1
ATOM 2570 O O . ALA B 1 115 ? -2.689 -14.828 -13.086 1 97.94 115 ALA B O 1
ATOM 2571 N N . ASN B 1 116 ? -2.395 -16.984 -13.641 1 97.19 116 ASN B N 1
ATOM 2572 C CA . ASN B 1 116 ? -2.855 -16.781 -15.008 1 97.19 116 ASN B CA 1
ATOM 2573 C C . ASN B 1 116 ? -4.344 -16.453 -15.055 1 97.19 116 ASN B C 1
ATOM 2575 O O . ASN B 1 116 ? -4.746 -15.477 -15.695 1 97.19 116 ASN B O 1
ATOM 2579 N N . ASN B 1 117 ? -5.164 -17.188 -14.375 1 96.56 117 ASN B N 1
ATOM 2580 C CA . ASN B 1 117 ? -6.609 -17.016 -14.391 1 96.56 117 ASN B CA 1
ATOM 2581 C C . ASN B 1 117 ? -7.023 -15.664 -13.812 1 96.56 117 ASN B C 1
ATOM 2583 O O . ASN B 1 117 ? -7.969 -15.039 -14.305 1 96.56 117 ASN B O 1
ATOM 2587 N N . PHE B 1 118 ? -6.312 -15.234 -12.844 1 96.94 118 PHE B N 1
ATOM 2588 C CA . PHE B 1 118 ? -6.68 -14 -12.156 1 96.94 118 PHE B CA 1
ATOM 2589 C C . PHE B 1 118 ? -5.867 -12.82 -12.68 1 96.94 118 PHE B C 1
ATOM 2591 O O . PHE B 1 118 ? -5.957 -11.711 -12.148 1 96.94 118 PHE B O 1
ATOM 2598 N N . LEU B 1 119 ? -5.016 -13.055 -13.648 1 96.75 119 LEU B N 1
ATOM 2599 C CA . LEU B 1 119 ? -4.262 -12.047 -14.391 1 96.75 119 LEU B CA 1
ATOM 2600 C C . LEU B 1 119 ? -3.322 -11.281 -13.461 1 96.75 119 LEU B C 1
ATOM 2602 O O . LEU B 1 119 ? -3.303 -10.047 -13.469 1 96.75 119 LEU B O 1
ATOM 2606 N N . VAL B 1 120 ? -2.678 -12.008 -12.648 1 97.25 120 VAL B N 1
ATOM 2607 C CA . VAL B 1 120 ? -1.622 -11.445 -11.812 1 97.25 120 VAL B CA 1
ATOM 2608 C C . VAL B 1 120 ? -0.263 -11.68 -12.461 1 97.25 120 VAL B C 1
ATOM 2610 O O . VAL B 1 120 ? 0.429 -12.648 -12.133 1 97.25 120 VAL B O 1
ATOM 2613 N N . THR B 1 121 ? 0.185 -10.773 -13.156 1 96.62 121 THR B N 1
ATOM 2614 C CA . THR B 1 121 ? 1.283 -10.945 -14.102 1 96.62 121 THR B CA 1
ATOM 2615 C C . THR B 1 121 ? 2.6 -11.172 -13.367 1 96.62 121 THR B C 1
ATOM 2617 O O . THR B 1 121 ? 3.361 -12.078 -13.711 1 96.62 121 THR B O 1
ATOM 2620 N N . LYS B 1 122 ? 2.879 -10.406 -12.383 1 96.88 122 LYS B N 1
ATOM 2621 C CA . LYS B 1 122 ? 4.148 -10.531 -11.68 1 96.88 122 LYS B CA 1
ATOM 2622 C C . LYS B 1 122 ? 4.289 -11.906 -11.031 1 96.88 122 LYS B C 1
ATOM 2624 O O . LYS B 1 122 ? 5.355 -12.523 -11.109 1 96.88 122 LYS B O 1
ATOM 2629 N N . LEU B 1 123 ? 3.24 -12.305 -10.438 1 97.75 123 LEU B N 1
ATOM 2630 C CA . LEU B 1 123 ? 3.266 -13.617 -9.805 1 97.75 123 LEU B CA 1
ATOM 2631 C C . LEU B 1 123 ? 3.451 -14.719 -10.844 1 97.75 123 LEU B C 1
ATOM 2633 O O . LEU B 1 123 ? 4.176 -15.688 -10.602 1 97.75 123 LEU B O 1
ATOM 2637 N N . LYS B 1 124 ? 2.77 -14.609 -11.953 1 97.94 124 LYS B N 1
ATOM 2638 C CA . LYS B 1 124 ? 2.943 -15.547 -13.055 1 97.94 124 LYS B CA 1
ATOM 2639 C C . LYS B 1 124 ? 4.406 -15.633 -13.477 1 97.94 124 LYS B C 1
ATOM 2641 O O . LYS B 1 124 ? 4.938 -16.734 -13.672 1 97.94 124 LYS B O 1
ATOM 2646 N N . ASN B 1 125 ? 5.023 -14.492 -13.508 1 97.94 125 ASN B N 1
ATOM 2647 C CA . ASN B 1 125 ? 6.43 -14.438 -13.891 1 97.94 125 ASN B CA 1
ATOM 2648 C C . ASN B 1 125 ? 7.324 -15.078 -12.836 1 97.94 125 ASN B C 1
ATOM 2650 O O . ASN B 1 125 ? 8.328 -15.711 -13.164 1 97.94 125 ASN B O 1
ATOM 2654 N N . TYR B 1 126 ? 6.965 -14.875 -11.609 1 98.19 126 TYR B N 1
ATOM 2655 C CA . TYR B 1 126 ? 7.723 -15.523 -10.539 1 98.19 126 TYR B CA 1
ATOM 2656 C C . TYR B 1 126 ? 7.66 -17.031 -10.672 1 98.19 126 TYR B C 1
ATOM 2658 O O . TYR B 1 126 ? 8.672 -17.719 -10.492 1 98.19 126 TYR B O 1
ATOM 2666 N N . CYS B 1 127 ? 6.523 -17.562 -10.93 1 98.19 127 CYS B N 1
ATOM 2667 C CA . CYS B 1 127 ? 6.383 -19 -11.125 1 98.19 127 CYS B CA 1
ATOM 2668 C C . CYS B 1 127 ? 7.227 -19.484 -12.305 1 98.19 127 CYS B C 1
ATOM 2670 O O . CYS B 1 127 ? 7.879 -20.531 -12.219 1 98.19 127 CYS B O 1
ATOM 2672 N N . ALA B 1 128 ? 7.207 -18.688 -13.375 1 98.19 128 ALA B N 1
ATOM 2673 C CA . ALA B 1 128 ? 8.016 -19.031 -14.547 1 98.19 128 ALA B CA 1
ATOM 2674 C C . ALA B 1 128 ? 9.5 -19.047 -14.203 1 98.19 128 ALA B C 1
ATOM 2676 O O . ALA B 1 128 ? 10.234 -19.922 -14.648 1 98.19 128 ALA B O 1
ATOM 2677 N N . GLU B 1 129 ? 9.859 -18.109 -13.445 1 97.94 129 GLU B N 1
ATOM 2678 C CA . GLU B 1 129 ? 11.258 -18.047 -13.023 1 97.94 129 GLU B CA 1
ATOM 2679 C C . GLU B 1 129 ? 11.641 -19.281 -12.203 1 97.94 129 GLU B C 1
ATOM 2681 O O . GLU B 1 129 ? 12.734 -19.828 -12.367 1 97.94 129 GLU B O 1
ATOM 2686 N N . TYR B 1 130 ? 10.828 -19.641 -11.328 1 97.75 130 TYR B N 1
ATOM 2687 C CA . TYR B 1 130 ? 11.07 -20.828 -10.508 1 97.75 130 TYR B CA 1
ATOM 2688 C C . TYR B 1 130 ? 11.211 -22.062 -11.383 1 97.75 130 TYR B C 1
ATOM 2690 O O . TYR B 1 130 ? 12.133 -22.859 -11.203 1 97.75 130 TYR B O 1
ATOM 2698 N N . LEU B 1 131 ? 10.305 -22.25 -12.305 1 96.81 131 LEU B N 1
ATOM 2699 C CA . LEU B 1 131 ? 10.305 -23.391 -13.195 1 96.81 131 LEU B CA 1
ATOM 2700 C C . LEU B 1 131 ? 11.555 -23.406 -14.07 1 96.81 131 LEU B C 1
ATOM 2702 O O . LEU B 1 131 ? 12.117 -24.469 -14.344 1 96.81 131 LEU B O 1
ATOM 2706 N N . ASP B 1 132 ? 11.93 -22.219 -14.438 1 96.88 132 ASP B N 1
ATOM 2707 C CA . ASP B 1 132 ? 13.133 -22.094 -15.258 1 96.88 132 ASP B CA 1
ATOM 2708 C C . ASP B 1 132 ? 14.375 -22.484 -14.469 1 96.88 132 ASP B C 1
ATOM 2710 O O . ASP B 1 132 ? 15.25 -23.188 -14.977 1 96.88 132 ASP B O 1
ATOM 2714 N N . ARG B 1 133 ? 14.398 -22.016 -13.266 1 95.38 133 ARG B N 1
ATOM 2715 C CA . ARG B 1 133 ? 15.562 -22.25 -12.422 1 95.38 133 ARG B CA 1
ATOM 2716 C C . ARG B 1 133 ? 15.734 -23.75 -12.133 1 95.38 133 ARG B C 1
ATOM 2718 O O . ARG B 1 133 ? 16.859 -24.234 -12.031 1 95.38 133 ARG B O 1
ATOM 2725 N N . TYR B 1 134 ? 14.656 -24.438 -12.008 1 93.62 134 TYR B N 1
ATOM 2726 C CA . TYR B 1 134 ? 14.742 -25.828 -11.555 1 93.62 134 TYR B CA 1
ATOM 2727 C C . TYR B 1 134 ? 14.391 -26.797 -12.672 1 93.62 134 TYR B C 1
ATOM 2729 O O . TYR B 1 134 ? 14.031 -27.938 -12.422 1 93.62 134 TYR B O 1
ATOM 2737 N N . LEU B 1 135 ? 14.492 -26.281 -13.82 1 93.5 135 LEU B N 1
ATOM 2738 C CA . LEU B 1 135 ? 14.281 -27.125 -14.992 1 93.5 135 LEU B CA 1
ATOM 2739 C C . LEU B 1 135 ? 15.305 -28.25 -15.047 1 93.5 135 LEU B C 1
ATOM 2741 O O . LEU B 1 135 ? 16.5 -28.016 -14.867 1 93.5 135 LEU B O 1
ATOM 2745 N N . ASP B 1 136 ? 14.82 -29.453 -15.25 1 91.69 136 ASP B N 1
ATOM 2746 C CA . ASP B 1 136 ? 15.727 -30.594 -15.391 1 91.69 136 ASP B CA 1
ATOM 2747 C C . ASP B 1 136 ? 15.086 -31.703 -16.203 1 91.69 136 ASP B C 1
ATOM 2749 O O . ASP B 1 136 ? 14.039 -31.516 -16.828 1 91.69 136 ASP B O 1
ATOM 2753 N N . ALA B 1 137 ? 15.703 -32.875 -16.25 1 89.94 137 ALA B N 1
ATOM 2754 C CA . ALA B 1 137 ? 15.281 -33.969 -17.141 1 89.94 137 ALA B CA 1
ATOM 2755 C C . ALA B 1 137 ? 13.969 -34.562 -16.672 1 89.94 137 ALA B C 1
ATOM 2757 O O . ALA B 1 137 ? 13.148 -35 -17.484 1 89.94 137 ALA B O 1
ATOM 2758 N N . ALA B 1 138 ? 13.758 -34.562 -15.422 1 89.19 138 ALA B N 1
ATOM 2759 C CA . ALA B 1 138 ? 12.594 -35.219 -14.844 1 89.19 138 ALA B CA 1
ATOM 2760 C C . ALA B 1 138 ? 11.328 -34.406 -15.062 1 89.19 138 ALA B C 1
ATOM 2762 O O . ALA B 1 138 ? 10.227 -34.969 -15.102 1 89.19 138 ALA B O 1
ATOM 2763 N N . ASN B 1 139 ? 11.492 -33.094 -15.227 1 91.5 139 ASN B N 1
ATOM 2764 C CA . ASN B 1 139 ? 10.297 -32.25 -15.258 1 91.5 139 ASN B CA 1
ATOM 2765 C C . ASN B 1 139 ? 10.211 -31.438 -16.547 1 91.5 139 ASN B C 1
ATOM 2767 O O . ASN B 1 139 ? 9.297 -30.625 -16.719 1 91.5 139 ASN B O 1
ATOM 2771 N N . SER B 1 140 ? 11.078 -31.641 -17.469 1 90.94 140 SER B N 1
ATOM 2772 C CA . SER B 1 140 ? 11.172 -30.859 -18.688 1 90.94 140 SER B CA 1
ATOM 2773 C C . SER B 1 140 ? 9.875 -30.906 -19.484 1 90.94 140 SER B C 1
ATOM 2775 O O . SER B 1 140 ? 9.398 -29.875 -19.969 1 90.94 140 SER B O 1
ATOM 2777 N N . LEU B 1 141 ? 9.273 -32.031 -19.578 1 86.88 141 LEU B N 1
ATOM 2778 C CA . LEU B 1 141 ? 8.039 -32.219 -20.344 1 86.88 141 LEU B CA 1
ATOM 2779 C C . LEU B 1 141 ? 6.891 -31.453 -19.703 1 86.88 141 LEU B C 1
ATOM 2781 O O . LEU B 1 141 ? 6.133 -30.75 -20.375 1 86.88 141 LEU B O 1
ATOM 2785 N N . SER B 1 142 ? 6.812 -31.641 -18.438 1 90 142 SER B N 1
ATOM 2786 C CA . SER B 1 142 ? 5.758 -30.969 -17.703 1 90 142 SER B CA 1
ATOM 2787 C C . SER B 1 142 ? 5.902 -29.453 -17.781 1 90 142 SER B C 1
ATOM 2789 O O . SER B 1 142 ? 4.91 -28.734 -17.953 1 90 142 SER B O 1
ATOM 2791 N N . VAL B 1 143 ? 7.094 -28.984 -17.672 1 93.88 143 VAL B N 1
ATOM 2792 C CA . VAL B 1 143 ? 7.363 -27.547 -17.734 1 93.88 143 VAL B CA 1
ATOM 2793 C C . VAL B 1 143 ? 7.016 -27.016 -19.125 1 93.88 143 VAL B C 1
ATOM 2795 O O . VAL B 1 143 ? 6.434 -25.938 -19.266 1 93.88 143 VAL B O 1
ATOM 2798 N N . ARG B 1 144 ? 7.359 -27.797 -20.141 1 91.88 144 ARG B N 1
ATOM 2799 C CA . ARG B 1 144 ? 7.012 -27.406 -21.5 1 91.88 144 ARG B CA 1
ATOM 2800 C C . ARG B 1 144 ? 5.5 -27.297 -21.672 1 91.88 144 ARG B C 1
ATOM 2802 O O . ARG B 1 144 ? 5.008 -26.359 -22.312 1 91.88 144 ARG B O 1
ATOM 2809 N N . GLN B 1 145 ? 4.82 -28.234 -21.109 1 90.88 145 GLN B N 1
ATOM 2810 C CA . GLN B 1 145 ? 3.365 -28.219 -21.188 1 90.88 145 GLN B CA 1
ATOM 2811 C C . GLN B 1 145 ? 2.789 -26.984 -20.484 1 90.88 145 GLN B C 1
ATOM 2813 O O . GLN B 1 145 ? 1.907 -26.328 -21.031 1 90.88 145 GLN B O 1
ATOM 2818 N N . LEU B 1 146 ? 3.287 -26.734 -19.344 1 94.5 146 LEU B N 1
ATOM 2819 C CA . LEU B 1 146 ? 2.826 -25.578 -18.578 1 94.5 146 LEU B CA 1
ATOM 2820 C C . LEU B 1 146 ? 3.121 -24.281 -19.328 1 94.5 146 LEU B C 1
ATOM 2822 O O . LEU B 1 146 ? 2.273 -23.391 -19.391 1 94.5 146 LEU B O 1
ATOM 2826 N N . ALA B 1 147 ? 4.312 -24.172 -19.844 1 96.69 147 ALA B N 1
ATOM 2827 C CA . ALA B 1 147 ? 4.734 -22.969 -20.578 1 96.69 147 ALA B CA 1
ATOM 2828 C C . ALA B 1 147 ? 3.836 -22.719 -21.781 1 96.69 147 ALA B C 1
ATOM 2830 O O . ALA B 1 147 ? 3.488 -21.578 -22.078 1 96.69 147 ALA B O 1
ATOM 2831 N N . THR B 1 148 ? 3.457 -23.812 -22.469 1 94.5 148 THR B N 1
ATOM 2832 C CA . THR B 1 148 ? 2.572 -23.703 -23.625 1 94.5 148 THR B CA 1
ATOM 2833 C C . THR B 1 148 ? 1.164 -23.312 -23.188 1 94.5 148 THR B C 1
ATOM 2835 O O . THR B 1 148 ? 0.575 -22.391 -23.75 1 94.5 148 THR B O 1
ATOM 2838 N N . ARG B 1 149 ? 0.7 -24 -22.203 1 95 149 ARG B N 1
ATOM 2839 C CA . ARG B 1 149 ? -0.669 -23.812 -21.734 1 95 149 ARG B CA 1
ATOM 2840 C C . ARG B 1 149 ? -0.895 -22.375 -21.266 1 95 149 ARG B C 1
ATOM 2842 O O . ARG B 1 149 ? -1.946 -21.781 -21.531 1 95 149 ARG B O 1
ATOM 2849 N N . TYR B 1 150 ? 0.084 -21.812 -20.625 1 97 150 TYR B N 1
ATOM 2850 C CA . TYR B 1 150 ? -0.118 -20.516 -20 1 97 150 TYR B CA 1
ATOM 2851 C C . TYR B 1 150 ? 0.657 -19.422 -20.734 1 97 150 TYR B C 1
ATOM 2853 O O . TYR B 1 150 ? 0.887 -18.344 -20.188 1 97 150 TYR B O 1
ATOM 2861 N N . ASN B 1 151 ? 1.132 -19.703 -21.906 1 96.38 151 ASN B N 1
ATOM 2862 C CA . ASN B 1 151 ? 1.735 -18.734 -22.828 1 96.38 151 ASN B CA 1
ATOM 2863 C C . ASN B 1 151 ? 2.934 -18.031 -22.188 1 96.38 151 ASN B C 1
ATOM 2865 O O . ASN B 1 151 ? 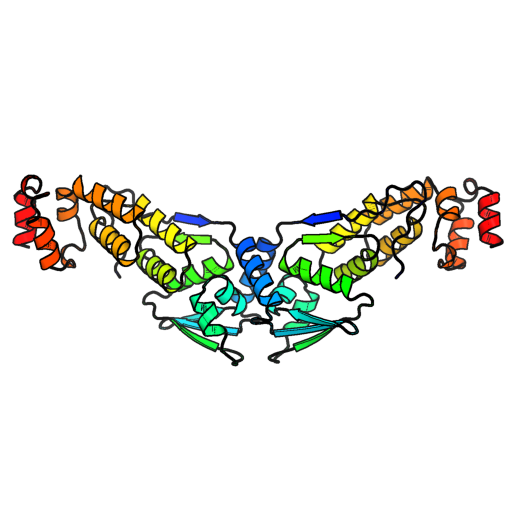2.957 -16.812 -22.094 1 96.38 151 ASN B O 1
ATOM 2869 N N . LEU B 1 152 ? 3.906 -18.797 -21.891 1 98 152 LEU B N 1
ATOM 2870 C CA . LEU B 1 152 ? 5.191 -18.312 -21.391 1 98 152 LEU B CA 1
ATOM 2871 C C . LEU B 1 152 ? 6.301 -18.594 -22.406 1 98 152 LEU B C 1
ATOM 2873 O O . LEU B 1 152 ? 7.027 -19.578 -22.281 1 98 152 LEU B O 1
ATOM 2877 N N . PRO B 1 153 ? 6.508 -17.719 -23.297 1 97.5 153 PRO B N 1
ATOM 2878 C CA . PRO B 1 153 ? 7.371 -18 -24.438 1 97.5 153 PRO B CA 1
ATOM 2879 C C . PRO B 1 153 ? 8.828 -18.219 -24.047 1 97.5 153 PRO B C 1
ATOM 2881 O O . PRO B 1 153 ? 9.508 -19.094 -24.578 1 97.5 153 PRO B O 1
ATOM 2884 N N . SER B 1 154 ? 9.32 -17.375 -23.188 1 97.88 154 SER B N 1
ATOM 2885 C CA . SER B 1 154 ? 10.711 -17.5 -22.766 1 97.88 154 SER B CA 1
ATOM 2886 C C . SER B 1 154 ? 10.945 -18.844 -22.078 1 97.88 154 SER B C 1
ATOM 2888 O O . SER B 1 154 ? 11.953 -19.5 -22.312 1 97.88 154 SER B O 1
ATOM 2890 N N . LEU B 1 155 ? 10.055 -19.188 -21.203 1 98 155 LEU B N 1
ATOM 2891 C CA . LEU B 1 155 ? 10.164 -20.453 -20.516 1 98 155 LEU B CA 1
ATOM 2892 C C . LEU B 1 155 ? 10.039 -21.625 -21.484 1 98 155 LEU B C 1
ATOM 2894 O O . LEU B 1 155 ? 10.75 -22.625 -21.359 1 98 155 LEU B O 1
ATOM 2898 N N . LEU B 1 156 ? 9.156 -21.5 -22.422 1 96.88 156 LEU B N 1
ATOM 2899 C CA . LEU B 1 156 ? 8.969 -22.547 -23.422 1 96.88 156 LEU B CA 1
ATOM 2900 C C . LEU B 1 156 ? 10.242 -22.734 -24.25 1 96.88 156 LEU B C 1
ATOM 2902 O O . LEU B 1 156 ? 10.656 -23.859 -24.5 1 96.88 156 LEU B O 1
ATOM 2906 N N . LYS B 1 157 ? 10.789 -21.688 -24.609 1 97.75 157 LYS B N 1
ATOM 2907 C CA . LYS B 1 157 ? 12.039 -21.75 -25.359 1 97.75 157 LYS B CA 1
ATOM 2908 C C . LYS B 1 157 ? 13.117 -22.469 -24.562 1 97.75 157 LYS B C 1
ATOM 2910 O O . LYS B 1 157 ? 13.773 -23.391 -25.078 1 97.75 157 LYS B O 1
ATOM 2915 N N . ALA B 1 158 ? 13.289 -22.031 -23.359 1 96.94 158 ALA B N 1
ATOM 2916 C CA . ALA B 1 158 ? 14.297 -22.641 -22.5 1 96.94 158 ALA B CA 1
ATOM 2917 C C . ALA B 1 158 ? 14.031 -24.125 -22.297 1 96.94 158 ALA B C 1
ATOM 2919 O O . ALA B 1 158 ? 14.953 -24.953 -22.406 1 96.94 158 ALA B O 1
ATOM 2920 N N . ALA B 1 159 ? 12.836 -24.469 -22 1 95.19 159 ALA B N 1
ATOM 2921 C CA . ALA B 1 159 ? 12.469 -25.859 -21.766 1 95.19 159 ALA B CA 1
ATOM 2922 C C . ALA B 1 159 ? 12.641 -26.703 -23.031 1 95.19 159 ALA B C 1
ATOM 2924 O O . ALA B 1 159 ? 13.078 -27.859 -22.953 1 95.19 159 ALA B O 1
ATOM 2925 N N . SER B 1 160 ? 12.305 -26.156 -24.172 1 93.5 160 SER B N 1
ATOM 2926 C CA . SER B 1 160 ? 12.453 -26.859 -25.438 1 93.5 160 SER B CA 1
ATOM 2927 C C . SER B 1 160 ? 13.922 -27.094 -25.766 1 93.5 160 SER B C 1
ATOM 2929 O O . SER B 1 160 ? 14.305 -28.188 -26.219 1 93.5 160 SER B O 1
ATOM 2931 N N . GLU B 1 161 ? 14.664 -26.094 -25.625 1 95.62 161 GLU B N 1
ATOM 2932 C CA . GLU B 1 161 ? 16.094 -26.234 -25.875 1 95.62 161 GLU B CA 1
ATOM 2933 C C . GLU B 1 161 ? 16.719 -27.297 -24.969 1 95.62 161 GLU B C 1
ATOM 2935 O O . GLU B 1 161 ? 17.516 -28.109 -25.422 1 95.62 161 GLU B O 1
ATOM 2940 N N . TYR B 1 162 ? 16.375 -27.203 -23.766 1 94.19 162 TYR B N 1
ATOM 2941 C CA . TYR B 1 162 ? 16.859 -28.203 -22.828 1 94.19 162 TYR B CA 1
ATOM 2942 C C . TYR B 1 162 ? 16.453 -29.594 -23.25 1 94.19 162 TYR B C 1
ATOM 2944 O O . TYR B 1 162 ? 17.25 -30.531 -23.219 1 94.19 162 TYR B O 1
ATOM 2952 N N . PHE B 1 163 ? 15.227 -29.734 -23.562 1 90.88 163 PHE B N 1
ATOM 2953 C CA . PHE B 1 163 ? 14.688 -31.016 -23.984 1 90.88 163 PHE B CA 1
ATOM 2954 C C . PHE B 1 163 ? 15.422 -31.547 -25.219 1 90.88 163 PHE B C 1
ATOM 2956 O O . PHE B 1 163 ? 15.781 -32.719 -25.281 1 90.88 163 PHE B O 1
ATOM 2963 N N . ASP B 1 164 ? 15.695 -30.672 -26.156 1 90.25 164 ASP B N 1
ATOM 2964 C CA . ASP B 1 164 ? 16.359 -31.047 -27.406 1 90.25 164 ASP B CA 1
ATOM 2965 C C . ASP B 1 164 ? 17.766 -31.578 -27.125 1 90.25 164 ASP B C 1
ATOM 2967 O O . ASP B 1 164 ? 18.188 -32.562 -27.734 1 90.25 164 ASP B O 1
ATOM 2971 N N . VAL B 1 165 ? 18.391 -30.906 -26.281 1 91.12 165 VAL B N 1
ATOM 2972 C CA . VAL B 1 165 ? 19.766 -31.266 -25.984 1 91.12 165 VAL B CA 1
ATOM 2973 C C . VAL B 1 165 ? 19.812 -32.531 -25.141 1 91.12 165 VAL B C 1
ATOM 2975 O O . VAL B 1 165 ? 20.734 -33.344 -25.281 1 91.12 165 VAL B O 1
ATOM 2978 N N . ASN B 1 166 ? 18.766 -32.75 -24.312 1 89.94 166 ASN B N 1
ATOM 2979 C CA . ASN B 1 166 ? 18.797 -33.875 -23.344 1 89.94 166 ASN B CA 1
ATOM 2980 C C . ASN B 1 166 ? 17.641 -34.844 -23.578 1 89.94 166 ASN B C 1
ATOM 2982 O O . ASN B 1 166 ? 17.078 -35.375 -22.609 1 89.94 166 ASN B O 1
ATOM 2986 N N . ILE B 1 167 ? 17.312 -35.062 -24.75 1 88.25 167 ILE B N 1
ATOM 2987 C CA . ILE B 1 167 ? 16.062 -35.75 -25.109 1 88.25 167 ILE B CA 1
ATOM 2988 C C . ILE B 1 167 ? 16.078 -37.156 -24.516 1 88.25 167 ILE B C 1
ATOM 2990 O O . ILE B 1 167 ? 15.078 -37.625 -23.969 1 88.25 167 ILE B O 1
ATOM 2994 N N . ASN B 1 168 ? 17.125 -37.875 -24.625 1 86.38 168 ASN B N 1
ATOM 2995 C CA . ASN B 1 168 ? 17.188 -39.25 -24.125 1 86.38 168 ASN B CA 1
ATOM 2996 C C . ASN B 1 168 ? 17 -39.281 -22.609 1 86.38 168 ASN B C 1
ATOM 2998 O O . ASN B 1 168 ? 16.203 -40.094 -22.094 1 86.38 168 ASN B O 1
ATOM 3002 N N . ARG B 1 169 ? 17.672 -38.438 -21.953 1 86.06 169 ARG B N 1
ATOM 3003 C CA . ARG B 1 169 ? 17.562 -38.375 -20.484 1 86.06 169 ARG B CA 1
ATOM 3004 C C . ARG B 1 169 ? 16.172 -37.938 -20.062 1 86.06 169 ARG B C 1
ATOM 3006 O O . ARG B 1 169 ? 15.609 -38.5 -19.109 1 86.06 169 ARG B O 1
ATOM 3013 N N . CYS B 1 170 ? 15.617 -37.031 -20.75 1 87.31 170 CYS B N 1
ATOM 3014 C CA . CYS B 1 170 ? 14.289 -36.531 -20.438 1 87.31 170 CYS B CA 1
ATOM 3015 C C . CYS B 1 170 ? 13.227 -37.625 -20.625 1 87.31 170 CYS B C 1
ATOM 3017 O O . CYS B 1 170 ? 12.32 -37.75 -19.797 1 87.31 170 CYS B O 1
ATOM 3019 N N . LEU B 1 171 ? 13.367 -38.375 -21.688 1 83.5 171 LEU B N 1
ATOM 3020 C CA . LEU B 1 171 ? 12.391 -39.438 -21.969 1 83.5 171 LEU B CA 1
ATOM 3021 C C . LEU B 1 171 ? 12.523 -40.562 -20.969 1 83.5 171 LEU B C 1
ATOM 3023 O O . LEU B 1 171 ? 11.531 -41.219 -20.625 1 83.5 171 LEU B O 1
ATOM 3027 N N . LEU B 1 172 ? 13.609 -40.75 -20.469 1 81.88 172 LEU B N 1
ATOM 3028 C CA . LEU B 1 172 ? 13.844 -41.844 -19.531 1 81.88 172 LEU B CA 1
ATOM 3029 C C . LEU B 1 172 ? 13.438 -41.438 -18.125 1 81.88 172 LEU B C 1
ATOM 3031 O O . LEU B 1 172 ? 12.938 -42.25 -17.359 1 81.88 172 LEU B O 1
ATOM 3035 N N . GLU B 1 173 ? 13.57 -40.188 -17.766 1 82.25 173 GLU B N 1
ATOM 3036 C CA . GLU B 1 173 ? 13.438 -39.781 -16.375 1 82.25 173 GLU B CA 1
ATOM 3037 C C . GLU B 1 173 ? 12.109 -39.062 -16.141 1 82.25 173 GLU B C 1
ATOM 3039 O O . GLU B 1 173 ? 11.75 -38.781 -14.992 1 82.25 173 GLU B O 1
ATOM 3044 N N . SER B 1 174 ? 11.445 -38.844 -17.234 1 78.06 174 SER B N 1
ATOM 3045 C CA . SER B 1 174 ? 10.188 -38.125 -17.062 1 78.06 174 SER B CA 1
ATOM 3046 C C . SER B 1 174 ? 9.195 -38.938 -16.25 1 78.06 174 SER B C 1
ATOM 3048 O O . SER B 1 174 ? 8.852 -40.062 -16.625 1 78.06 174 SER B O 1
ATOM 3050 N N . VAL B 1 175 ? 8.859 -38.375 -15.094 1 71.94 175 VAL B N 1
ATOM 3051 C CA . VAL B 1 175 ? 7.965 -39.094 -14.172 1 71.94 175 VAL B CA 1
ATOM 3052 C C . VAL B 1 175 ? 6.555 -39.156 -14.766 1 71.94 175 VAL B C 1
ATOM 3054 O O . VAL B 1 175 ? 5.828 -40.125 -14.562 1 71.94 175 VAL B O 1
ATOM 3057 N N . ASP B 1 176 ? 6.242 -38.25 -15.547 1 68 176 ASP B N 1
ATOM 3058 C CA . ASP B 1 176 ? 4.867 -38.156 -16.031 1 68 176 ASP B CA 1
ATOM 3059 C C . ASP B 1 176 ? 4.77 -38.531 -17.5 1 68 176 ASP B C 1
ATOM 3061 O O . ASP B 1 176 ? 3.826 -38.125 -18.188 1 68 176 ASP B O 1
ATOM 3065 N N . ILE B 1 177 ? 5.715 -39.25 -17.906 1 71.19 177 ILE B N 1
ATOM 3066 C CA . ILE B 1 177 ? 5.766 -39.594 -19.328 1 71.19 177 ILE B CA 1
ATOM 3067 C C . ILE B 1 177 ? 4.543 -40.406 -19.703 1 71.19 177 ILE B C 1
ATOM 3069 O O . ILE B 1 177 ? 4.031 -40.312 -20.828 1 71.19 177 ILE B O 1
ATOM 3073 N N . LEU B 1 178 ? 4.191 -41.094 -18.688 1 63 178 LEU B N 1
ATOM 3074 C CA . LEU B 1 178 ? 3.053 -41.969 -18.969 1 63 178 LEU B CA 1
ATOM 3075 C C . LEU B 1 178 ? 1.753 -41.188 -18.984 1 63 178 LEU B C 1
ATOM 3077 O O . LEU B 1 178 ? 0.745 -41.625 -19.516 1 63 178 LEU B O 1
ATOM 3081 N N . LYS B 1 179 ? 1.806 -40.062 -18.391 1 67.62 179 LYS B N 1
ATOM 3082 C CA . LYS B 1 179 ? 0.622 -39.219 -18.406 1 67.62 179 LYS B CA 1
ATOM 3083 C C . LYS B 1 179 ? 0.535 -38.406 -19.703 1 67.62 179 LYS B C 1
ATOM 3085 O O . LYS B 1 179 ? -0.487 -37.781 -19.984 1 67.62 179 LYS B O 1
ATOM 3090 N N . TYR B 1 180 ? 1.579 -38.5 -20.453 1 67.44 180 TYR B N 1
ATOM 3091 C CA . TYR B 1 180 ? 1.593 -37.812 -21.75 1 67.44 180 TYR B CA 1
ATOM 3092 C C . TYR B 1 180 ? 0.763 -38.562 -22.766 1 67.44 180 TYR B C 1
ATOM 3094 O O . TYR B 1 180 ? 0.869 -39.812 -22.875 1 67.44 180 TYR B O 1
ATOM 3102 N N . PRO B 1 181 ? -0.133 -37.938 -23.297 1 67.88 181 PRO B N 1
ATOM 3103 C CA . PRO B 1 181 ? -0.908 -38.656 -24.312 1 67.88 181 PRO B CA 1
ATOM 3104 C C . PRO B 1 181 ? -0.025 -39.344 -25.359 1 67.88 181 PRO B C 1
ATOM 3106 O O . PRO B 1 181 ? 0.946 -38.75 -25.828 1 67.88 181 PRO B O 1
ATOM 3109 N N . MET B 1 182 ? -0.383 -40.656 -25.578 1 71.25 182 MET B N 1
ATOM 3110 C CA . MET B 1 182 ? 0.392 -41.5 -26.484 1 71.25 182 MET B CA 1
ATOM 3111 C C . MET B 1 182 ? 0.591 -40.844 -27.828 1 71.25 182 MET B C 1
ATOM 3113 O O . MET B 1 182 ? 1.696 -40.844 -28.375 1 71.25 182 MET B O 1
ATOM 3117 N N . PRO B 1 183 ? -0.394 -40.125 -28.266 1 73.81 183 PRO B N 1
ATOM 3118 C CA . PRO B 1 183 ? -0.165 -39.469 -29.562 1 73.81 183 PRO B CA 1
ATOM 3119 C C . PRO B 1 183 ? 0.918 -38.406 -29.484 1 73.81 183 PRO B C 1
ATOM 3121 O O . PRO B 1 183 ? 1.698 -38.25 -30.438 1 73.81 183 PRO B O 1
ATOM 3124 N N . GLN B 1 184 ? 0.992 -37.812 -28.391 1 74.31 184 GLN B N 1
ATOM 3125 C CA . GLN B 1 184 ? 1.997 -36.75 -28.234 1 74.31 184 GLN B CA 1
ATOM 3126 C C . GLN B 1 184 ? 3.395 -37.344 -28.094 1 74.31 184 GLN B C 1
ATOM 3128 O O . GLN B 1 184 ? 4.363 -36.812 -28.641 1 74.31 184 GLN B O 1
ATOM 3133 N N . LEU B 1 185 ? 3.377 -38.406 -27.469 1 75.44 185 LEU B N 1
ATOM 3134 C CA . LEU B 1 185 ? 4.652 -39.094 -27.297 1 75.44 185 LEU B CA 1
ATOM 3135 C C . LEU B 1 185 ? 5.152 -39.625 -28.641 1 75.44 185 LEU B C 1
ATOM 3137 O O . LEU B 1 185 ? 6.344 -39.531 -28.953 1 75.44 185 LEU B O 1
ATOM 3141 N N . LEU B 1 186 ? 4.184 -40.156 -29.359 1 75.31 186 LEU B N 1
ATOM 3142 C CA . LEU B 1 186 ? 4.547 -40.688 -30.656 1 75.31 186 LEU B CA 1
ATOM 3143 C C . LEU B 1 186 ? 5.016 -39.594 -31.594 1 75.31 186 LEU B C 1
ATOM 3145 O O . LEU B 1 186 ? 5.918 -39.812 -32.406 1 75.31 186 LEU B O 1
ATOM 3149 N N . LYS B 1 187 ? 4.496 -38.531 -31.406 1 80.06 187 LYS B N 1
ATOM 3150 C CA . LYS B 1 187 ? 4.895 -37.406 -32.219 1 80.06 187 LYS B CA 1
ATOM 3151 C C . LYS B 1 187 ? 6.348 -37 -31.953 1 80.06 187 LYS B C 1
ATOM 3153 O O . LYS B 1 187 ? 7.082 -36.656 -32.875 1 80.06 187 LYS B O 1
ATOM 3158 N N . ILE B 1 188 ? 6.672 -37.094 -30.781 1 77.31 188 ILE B N 1
ATOM 3159 C CA . ILE B 1 188 ? 8.039 -36.781 -30.391 1 77.31 188 ILE B CA 1
ATOM 3160 C C . ILE B 1 188 ? 8.992 -37.844 -30.938 1 77.31 188 ILE B C 1
ATOM 3162 O O . ILE B 1 188 ? 10.039 -37.5 -31.516 1 77.31 188 ILE B O 1
ATOM 3166 N N . LEU B 1 189 ? 8.562 -39.094 -30.891 1 78.25 189 LEU B N 1
ATOM 3167 C CA . LEU B 1 189 ? 9.414 -40.219 -31.297 1 78.25 189 LEU B CA 1
ATOM 3168 C C . LEU B 1 189 ? 9.578 -40.25 -32.812 1 78.25 189 LEU B C 1
ATOM 3170 O O . LEU B 1 189 ? 10.617 -40.688 -33.312 1 78.25 189 LEU B O 1
ATOM 3174 N N . GLU B 1 190 ? 8.539 -39.812 -33.5 1 79.25 190 GLU B N 1
ATOM 3175 C CA . GLU B 1 190 ? 8.547 -39.875 -34.938 1 79.25 190 GLU B CA 1
ATOM 3176 C C . GLU B 1 190 ? 9.039 -38.594 -35.562 1 79.25 190 GLU B C 1
ATOM 3178 O O . GLU B 1 190 ? 9.164 -38.5 -36.812 1 79.25 190 GLU B O 1
ATOM 3183 N N . ASP B 1 191 ? 9.289 -37.688 -34.75 1 80.75 191 ASP B N 1
ATOM 3184 C CA . ASP B 1 191 ? 9.797 -36.406 -35.25 1 80.75 191 ASP B CA 1
ATOM 3185 C C . ASP B 1 191 ? 11.188 -36.562 -35.875 1 80.75 191 ASP B C 1
ATOM 3187 O O . ASP B 1 191 ? 12.102 -37.094 -35.188 1 80.75 191 ASP B O 1
ATOM 3191 N N . PRO B 1 192 ? 11.273 -36.188 -37.156 1 80.81 192 PRO B N 1
ATOM 3192 C CA . PRO B 1 192 ? 12.562 -36.375 -37.844 1 80.81 192 PRO B CA 1
ATOM 3193 C C . PRO B 1 192 ? 13.703 -35.688 -37.094 1 80.81 192 PRO B C 1
ATOM 3195 O O . PRO B 1 192 ? 14.859 -36.125 -37.188 1 80.81 192 PRO B O 1
ATOM 3198 N N . LYS B 1 193 ? 13.391 -34.688 -36.375 1 83.88 193 LYS B N 1
ATOM 3199 C CA . LYS B 1 193 ? 14.406 -33.938 -35.625 1 83.88 193 LYS B CA 1
ATOM 3200 C C . LYS B 1 193 ? 15.078 -34.844 -34.594 1 83.88 193 LYS B C 1
ATOM 3202 O O . LYS B 1 193 ? 16.266 -34.656 -34.281 1 83.88 193 LYS B O 1
ATOM 3207 N N . TYR B 1 194 ? 14.336 -35.812 -34.094 1 81.81 194 TYR B N 1
ATOM 3208 C CA . TYR B 1 194 ? 14.836 -36.562 -32.969 1 81.81 194 TYR B CA 1
ATOM 3209 C C . TYR B 1 194 ? 15.148 -38 -33.344 1 81.81 194 TYR B C 1
ATOM 3211 O O . TYR B 1 194 ? 15.758 -38.75 -32.562 1 81.81 194 TYR B O 1
ATOM 3219 N N . GLN B 1 195 ? 14.711 -38.531 -34.469 1 76.38 195 GLN B N 1
ATOM 3220 C CA . GLN B 1 195 ? 14.812 -39.906 -34.906 1 76.38 195 GLN B CA 1
ATOM 3221 C C . GLN B 1 195 ? 16.25 -40.406 -34.781 1 76.38 195 GLN B C 1
ATOM 3223 O O . GLN B 1 195 ? 16.484 -41.531 -34.312 1 76.38 195 GLN B O 1
ATOM 3228 N N . ASP B 1 196 ? 17.203 -39.531 -35.062 1 80.06 196 ASP B N 1
ATOM 3229 C CA . ASP B 1 196 ? 18.594 -40 -35.062 1 80.06 196 ASP B CA 1
ATOM 3230 C C . ASP B 1 196 ? 19.234 -39.75 -33.719 1 80.06 196 ASP B C 1
ATOM 3232 O O . ASP B 1 196 ? 20.359 -40.219 -33.469 1 80.06 196 ASP B O 1
ATOM 3236 N N . VAL B 1 197 ? 18.547 -39.125 -32.844 1 83.25 197 VAL B N 1
ATOM 3237 C CA . VAL B 1 197 ? 19.156 -38.75 -31.578 1 83.25 197 VAL B CA 1
ATOM 3238 C C . VAL B 1 197 ? 18.656 -39.656 -30.453 1 83.25 197 VAL B C 1
ATOM 3240 O O . VAL B 1 197 ? 19.375 -39.906 -29.5 1 83.25 197 VAL B O 1
ATOM 3243 N N . ILE B 1 198 ? 17.484 -40.219 -30.609 1 83.88 198 ILE B N 1
ATOM 3244 C CA . ILE B 1 198 ? 16.891 -41.062 -29.594 1 83.88 198 ILE B CA 1
ATOM 3245 C C . ILE B 1 198 ? 17.547 -42.438 -29.609 1 83.88 198 ILE B C 1
ATOM 3247 O O . ILE B 1 198 ? 17.547 -43.125 -30.641 1 83.88 198 ILE B O 1
ATOM 3251 N N . SER B 1 199 ? 18.062 -42.781 -28.484 1 81.25 199 SER B N 1
ATOM 3252 C CA . SER B 1 199 ? 18.734 -44.094 -28.391 1 81.25 199 SER B CA 1
ATOM 3253 C C . SER B 1 199 ? 17.734 -45.219 -28.484 1 81.25 199 SER B C 1
ATOM 3255 O O . SER B 1 199 ? 16.578 -45.094 -28.047 1 81.25 199 SER B O 1
ATOM 3257 N N . PRO B 1 200 ? 18.125 -46.281 -29.094 1 77.44 200 PRO B N 1
ATOM 3258 C CA . PRO B 1 200 ? 17.234 -47.438 -29.25 1 77.44 200 PRO B CA 1
ATOM 3259 C C . PRO B 1 200 ? 16.703 -47.938 -27.906 1 77.44 200 PRO B C 1
ATOM 3261 O O . PRO B 1 200 ? 15.562 -48.406 -27.828 1 77.44 200 PRO B O 1
ATOM 3264 N N . ASP B 1 201 ? 17.531 -47.875 -26.906 1 77.94 201 ASP B N 1
ATOM 3265 C CA . ASP B 1 201 ? 17.094 -48.344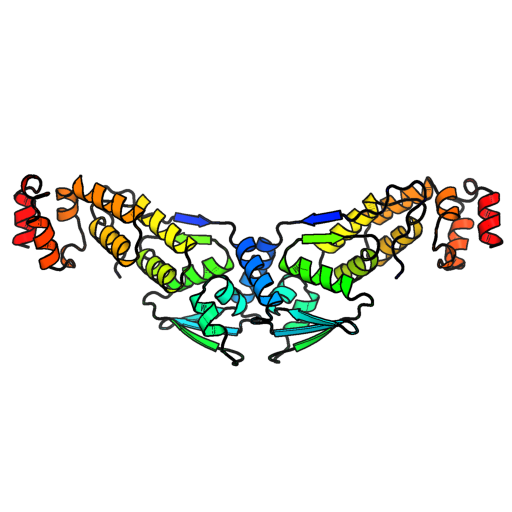 -25.594 1 77.94 201 ASP B CA 1
ATOM 3266 C C . ASP B 1 201 ? 15.945 -47.5 -25.062 1 77.94 201 ASP B C 1
ATOM 3268 O O . ASP B 1 201 ? 15 -48.031 -24.469 1 77.94 201 ASP B O 1
ATOM 3272 N N . VAL B 1 202 ? 16.047 -46.25 -25.297 1 74.44 202 VAL B N 1
ATOM 3273 C CA . VAL B 1 202 ? 15.023 -45.312 -24.859 1 74.44 202 VAL B CA 1
ATOM 3274 C C . VAL B 1 202 ? 13.734 -45.531 -25.656 1 74.44 202 VAL B C 1
ATOM 3276 O O . VAL B 1 202 ? 12.648 -45.562 -25.078 1 74.44 202 VAL B O 1
ATOM 3279 N N . TYR B 1 203 ? 13.914 -45.719 -26.953 1 71.31 203 TYR B N 1
ATOM 3280 C CA . TYR B 1 203 ? 12.773 -46 -27.812 1 71.31 203 TYR B CA 1
ATOM 3281 C C . TYR B 1 203 ? 12.055 -47.25 -27.375 1 71.31 203 TYR B C 1
ATOM 3283 O O . TYR B 1 203 ? 10.82 -47.281 -27.266 1 71.31 203 TYR B O 1
ATOM 3291 N N . LEU B 1 204 ? 12.773 -48.188 -27.047 1 69.12 204 LEU B N 1
ATOM 3292 C CA . LEU B 1 204 ? 12.219 -49.469 -26.641 1 69.12 204 LEU B CA 1
ATOM 3293 C C . LEU B 1 204 ? 11.484 -49.375 -25.312 1 69.12 204 LEU B C 1
ATOM 3295 O O . LEU B 1 204 ? 10.422 -49.969 -25.125 1 69.12 204 LEU B O 1
ATOM 3299 N N . LYS B 1 205 ? 12.016 -48.594 -24.5 1 72.75 205 LYS B N 1
ATOM 3300 C CA . LYS B 1 205 ? 11.414 -48.438 -23.188 1 72.75 205 LYS B CA 1
ATOM 3301 C C . LYS B 1 205 ? 10.078 -47.719 -23.266 1 72.75 205 LYS B C 1
ATOM 3303 O O . LYS B 1 205 ? 9.133 -48.062 -22.562 1 72.75 205 LYS B O 1
ATOM 3308 N N . LEU B 1 206 ? 10.047 -46.812 -24.156 1 71.94 206 LEU B N 1
ATOM 3309 C CA . LEU B 1 206 ? 8.836 -46 -24.266 1 71.94 206 LEU B CA 1
ATOM 3310 C C . LEU B 1 206 ? 7.754 -46.719 -25.047 1 71.94 206 LEU B C 1
ATOM 3312 O O . LEU B 1 206 ? 6.562 -46.562 -24.781 1 71.94 206 LEU B O 1
ATOM 3316 N N . VAL B 1 207 ? 8.156 -47.5 -26.031 1 64.75 207 VAL B N 1
ATOM 3317 C CA . VAL B 1 207 ? 7.184 -48.188 -26.875 1 64.75 207 VAL B CA 1
ATOM 3318 C C . VAL B 1 207 ? 6.699 -49.469 -26.156 1 64.75 207 VAL B C 1
ATOM 3320 O O . VAL B 1 207 ? 5.547 -49.875 -26.312 1 64.75 207 VAL B O 1
ATOM 3323 N N . PHE B 1 208 ? 7.609 -50.031 -25.359 1 62.53 208 PHE B N 1
ATOM 3324 C CA . PHE B 1 208 ? 7.215 -51.312 -24.766 1 62.53 208 PHE B CA 1
ATOM 3325 C C . PHE B 1 208 ? 6.805 -51.125 -23.312 1 62.53 208 PHE B C 1
ATOM 3327 O O . PHE B 1 208 ? 6.395 -52.094 -22.641 1 62.53 208 PHE B O 1
ATOM 3334 N N . THR B 1 209 ? 6.914 -49.906 -22.812 1 55.62 209 THR B N 1
ATOM 3335 C CA . THR B 1 209 ? 6.367 -49.75 -21.469 1 55.62 209 THR B CA 1
ATOM 3336 C C . THR B 1 209 ? 4.945 -49.219 -21.531 1 55.62 209 THR B C 1
ATOM 3338 O O . THR B 1 209 ? 4.637 -48.344 -22.359 1 55.62 209 THR B O 1
#

pLDDT: mean 88.59, std 10.44, range [54.81, 98.25]

Secondary structure (DSSP, 8-state):
-PPPP--SSS-----EEEE--HHHHHHHHHHHHHHTTTT--EEEEETTEEEEE-HHHHHHH-HHHHHHHHT---SSEEEE---S-HHHHHHHHHHHHHSEEEE-TTTHHHHHHHHHHTT-HHHHHHHHHHHHHT--TTTHHHHHHHHHHTT-HHHHHHHHHHHHHTHHHHHHH-TTGGGS-HHHHHHHHH-HHHHTTS-HHHHHHHHH-/-PPPP--SSS-----EEEE--HHHHHHHHHHHHHHTTTT--EEEEETTEEEEE-HHHHHHH-HHHHHHHHT---SSEEEE---S-HHHHHHHHHHHHHSEEEE-TTTHHHHHHHHHHTT-HHHHHHHHHHHHHT--TTTHHHHHHHHHHTT-HHHHHHHHHHHHHTHHHHHHH-TTGGGS-HHHHHHHHH-HHHHTTS-HHHHHHHHH-

Sequence (418 aa):
MAALAASSEGTGLNPMSFTDQHGSVVLERMRYQRETGRFCDVCIVVKDRQFSAHRNILASCSPYFDSILRSTKVTKEQVIVNCQQPKAFELLLNYMYSGCVVIDRTTVAELLRLANNFLVTKLKNYCAEYLDRYLDAANSLSVRQLATRYNLPSLLKAASEYFDVNINRCLLESVDILKYPMPQLLKILEDPKYQDVISPDVYLKLVFTMAALAASSEGTGLNPMSFTDQHGSVVLERMRYQRETGRFCDVCIVVKDRQFSAHRNILASCSPYFDSILRSTKVTKEQVIVNCQQPKAFELLLNYMYSGCVVIDRTTVAELLRLANNFLVTKLKNYCAEYLDRYLDAANSLSVRQLATRYNLPSLLKAASEYFDVNINRCLLESVDILKYPMPQLLKILEDPKYQDVISPDVYLKLVFT

Organism: Teladorsagia circumcincta (NCBI:txid45464)

Nearest PDB structures (foldseek):
  3i3n-assembly1_A  TM=8.178E-01  e=5.204E-13  Homo sapiens
  8vpq-assembly1_B  TM=7.761E-01  e=1.029E-11  Homo sapiens
  4j8z-assembly1_A  TM=7.918E-01  e=6.312E-11  Homo sapiens
  2vpk-assembly1_A-2  TM=9.130E-01  e=1.993E-09  Homo sapiens
  8dwv-assembly1_E  TM=7.295E-01  e=2.725E-10  Homo sapiens

InterPro domains:
  IPR000210 BTB/POZ domain [PF00651] (32-133)
  IPR000210 BTB/POZ domain [PS50097] (40-105)
  IPR000210 BTB/POZ domain [SM00225] (40-135)
  IPR011333 SKP1/BTB/POZ domain superfamily [G3DSA:3.30.710.10] (17-134)
  IPR011333 SKP1/BTB/POZ domain superfamily [SSF54695] (19-134)
  IPR051481 BTB/POZ domain-containing protein and Galectin-3-binding [PTHR24410] (15-197)

Solvent-accessible surface area (backbone atoms only — not comparable to full-atom values): 22667 Å² total; per-residue (Å²): 130,80,52,62,54,70,34,92,85,44,77,72,70,64,72,45,78,48,74,60,79,38,30,56,56,40,32,49,40,46,41,51,28,39,75,71,60,47,80,47,34,30,39,38,35,28,80,94,41,76,43,67,33,43,58,59,60,47,29,44,57,13,64,50,46,32,61,65,55,67,74,56,85,58,76,67,40,77,45,78,47,95,48,95,48,53,66,31,51,49,46,53,54,47,22,74,46,63,26,40,44,75,44,32,41,72,36,36,68,60,36,33,51,49,22,56,73,34,55,26,62,68,60,30,50,50,40,47,49,53,52,58,73,62,58,40,42,16,27,29,66,61,50,32,48,49,20,59,74,69,69,33,65,70,54,28,49,52,32,48,52,49,39,67,78,38,44,55,56,24,68,70,46,28,76,56,56,80,73,43,53,64,68,59,52,48,49,56,60,67,28,76,89,37,53,86,67,51,45,67,69,55,51,48,49,61,74,73,93,130,80,52,64,52,70,35,93,83,45,77,73,71,63,72,44,80,45,74,58,80,38,29,56,55,40,32,49,39,45,40,51,28,39,76,71,60,46,79,46,34,30,39,37,35,27,82,94,41,79,43,67,33,42,56,60,59,47,29,44,57,12,63,52,46,33,61,64,56,66,74,56,84,61,73,68,39,77,45,79,47,96,50,94,48,52,66,30,51,50,45,52,54,46,21,74,45,62,26,39,44,74,44,36,39,73,36,35,67,59,35,34,51,48,22,56,73,34,55,25,62,68,61,31,49,51,39,47,49,52,52,56,73,62,58,42,43,16,26,28,66,60,49,31,50,50,20,60,76,68,69,33,65,70,53,28,49,54,32,48,51,50,39,67,75,38,42,56,56,23,69,70,46,28,76,56,56,80,74,43,53,65,68,58,52,48,49,54,59,66,28,76,88,36,52,85,68,51,44,68,69,55,52,47,48,62,74,73,94